Protein AF-A0A512P891-F1 (afdb_monomer_lite)

Foldseek 3Di:
DDDDDDDDPDDLVCLLVVLCVVLCVPLVVLLVLLVVLLVVLQLDPPDVVLFQQQPPQVKDKFKWFFADKDKDKDAWDCVCQDPVRDTDRIDIWIKTWIATCDDPRHGDIDIETDDPPDDCVNRDGGFMFMKIWGPDDPNRHIDIYGDTGDCCVVVVVVVVVVLVVQCVVVPPLSVLLVVLVVVLVVLCVRGQVSSLSSLHQLLSSLLSSLLVSLVRSQCSRPNDDSLSSLLSVLLSVLLVQLLVLLVVLCVVLVFFLQQDPVLVVQLVSSPPSSRVSSVSVLSSLLSVVLSVLSSVLSSVLLVQLLVVCVVPVPDALVRSLVVSVVVVVVVLVVVLVVLVVVLCVVCVVVVVVCVVVVDDPVVVCSGNVNSSSVSSSVSSSVSNNVSRSSSSSSSSVSSNSNSSPPVVVVVVVVVVVVVVVVDDDDDDDDDDDDPQAAEEEADDPLLQLQLLLVLLCVVSVFEEEELVVQQDPVCVVCVVVVHDDDPVRCLVSLLSVLQVQLPRRNGYYYYDHCQDPVSVVSNCVSPVNYAYEYSDEDLVLSVVSQVPDPPDNDDSVRSVVSVVSHDDDDVSRVYHYDYSVDDSNVSSVSVNVSD

Sequence (595 aa):
MSETRPASRTRSDRGPVRAWTLLLAVVVPTAVAAVVGMLLTWPGEATGADRPQLVDVAVELDSARVTATQLQRCDGTVEDVQADGTVPDQVDCLQVTARVTSGPRAGTTVEVFATAGLGVDDVPVGTAVVVEYYPEADGSPAVWAWHGFSRSLPLGAFALAFALVTVLVAGARGLRALIGLVLAFGVLALYVLPGLVAGENAVVLALCGSAVIVLVVLYLTHGVSLRTTTALVGTLVGLLMVAALGALGAHVARLDPVTTEDAYRLSQLLGSDGPQILRGVFLCGVVLAGLGVLNDVTITQASAVWELRAADPSAGWRRLFTQGMSIGRDHIASTVYTIAFAYAGASLPVLLLLEVYGQPLGQTLTSGPFAEEIVRTLAGSMGLVLAIPLTTVVAALVAVTASGEQARVDADTERVHAHTHAAGIGARAVPRPGAAPRVVVMGVSGCGKSTVGALLAERLGVPFLDADDLHPRSNVDKMAAGVPLTDEDRLPWLRLVGEALAEAPAGAVVACSALRRGYRDVLREAAPEVRFVHLAGTREQLAARLTSRVDHFMPAALLDSQLATLEPLTPDEDPVLLDIALAPAELAEQAARAL

pLDDT: mean 84.97, std 15.92, range [29.39, 98.25]

InterPro domains:
  IPR006001 Carbohydrate kinase, thermoresistant glucokinase [TIGR01313] (439-591)
  IPR006001 Carbohydrate kinase, thermoresistant glucokinase [cd02021] (439-577)
  IPR012507 YibE/F-like [PF07907] (159-399)
  IPR012507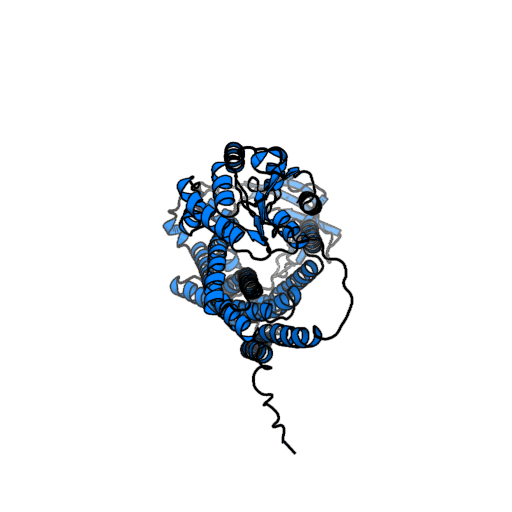 YibE/F-like [PTHR41771] (23-400)
  IPR027417 P-loop containing nucleoside triphosphate hydrolase [G3DSA:3.40.50.300] (429-595)
  IPR027417 P-loop containing nucleoside triphosphate hydrolase [SSF52540] (437-591)
  IPR031322 Shikimate kinase/gluconokinase [PF01202] (446-551)

Radius of gyration: 33.45 Å; chains: 1; bounding box: 69×68×102 Å

Structure (mmCIF, N/CA/C/O backbone):
data_AF-A0A512P891-F1
#
_entry.id   AF-A0A512P891-F1
#
loop_
_atom_site.group_PDB
_atom_site.id
_atom_site.type_symbol
_atom_site.label_atom_id
_atom_site.label_alt_id
_atom_site.label_comp_id
_atom_site.label_asym_id
_atom_site.label_entity_id
_atom_site.label_seq_id
_atom_site.pdbx_PDB_ins_code
_atom_site.Cartn_x
_atom_site.Cartn_y
_atom_site.Cartn_z
_atom_site.occupancy
_atom_site.B_iso_or_equiv
_atom_site.auth_seq_id
_atom_site.auth_comp_id
_atom_site.auth_asym_id
_atom_site.auth_atom_id
_atom_site.pdbx_PDB_model_num
ATOM 1 N N . MET A 1 1 ? 33.392 -31.134 -57.360 1.00 40.44 1 MET A N 1
ATOM 2 C CA . MET A 1 1 ? 33.526 -31.491 -55.933 1.00 40.44 1 MET A CA 1
ATOM 3 C C . MET A 1 1 ? 34.160 -30.312 -55.216 1.00 40.44 1 MET A C 1
ATOM 5 O O . MET A 1 1 ? 35.348 -30.084 -55.377 1.00 40.44 1 MET A O 1
ATOM 9 N N . SER A 1 2 ? 33.354 -29.513 -54.523 1.00 34.75 2 SER A N 1
ATOM 10 C CA . SER A 1 2 ? 33.809 -28.454 -53.620 1.00 34.75 2 SER A CA 1
ATOM 11 C C . SER A 1 2 ? 32.960 -28.607 -52.363 1.00 34.75 2 SER A C 1
ATOM 13 O O . SER A 1 2 ? 31.740 -28.476 -52.420 1.00 34.75 2 SER A O 1
ATOM 15 N N . GLU A 1 3 ? 33.597 -29.059 -51.286 1.00 36.66 3 GLU A N 1
ATOM 16 C CA . GLU A 1 3 ? 32.969 -29.354 -50.001 1.00 36.66 3 GLU A CA 1
ATOM 17 C C . GLU A 1 3 ? 32.518 -28.063 -49.312 1.00 36.66 3 GLU A C 1
ATOM 19 O O . GLU A 1 3 ? 33.326 -27.226 -48.909 1.00 36.66 3 GLU A O 1
ATOM 24 N N . THR A 1 4 ? 31.211 -27.922 -49.115 1.00 37.72 4 THR A N 1
ATOM 25 C CA . THR A 1 4 ? 30.632 -26.967 -48.170 1.00 37.72 4 THR A CA 1
ATOM 26 C C . THR A 1 4 ? 30.847 -27.475 -46.744 1.00 37.72 4 THR A C 1
ATOM 28 O O . THR A 1 4 ? 30.186 -28.419 -46.309 1.00 37.72 4 THR A O 1
ATOM 31 N N . ARG A 1 5 ? 31.753 -26.840 -45.991 1.00 35.50 5 ARG A N 1
ATOM 32 C CA . ARG A 1 5 ? 31.812 -26.977 -44.525 1.00 35.50 5 ARG A CA 1
ATOM 33 C C . ARG A 1 5 ? 30.536 -26.386 -43.903 1.00 35.50 5 ARG A C 1
ATOM 35 O O . ARG A 1 5 ? 30.204 -25.245 -44.227 1.00 35.50 5 ARG A O 1
ATOM 42 N N . PRO A 1 6 ? 29.847 -27.080 -42.980 1.00 38.12 6 PRO A N 1
ATOM 43 C CA . PRO A 1 6 ? 28.716 -26.496 -42.272 1.00 38.12 6 PRO A CA 1
ATOM 44 C C . PRO A 1 6 ? 29.219 -25.476 -41.242 1.00 38.12 6 PRO A C 1
ATOM 46 O O . PRO A 1 6 ? 30.045 -25.788 -40.382 1.00 38.12 6 PRO A O 1
ATOM 49 N N . ALA A 1 7 ? 28.721 -24.242 -41.336 1.00 39.69 7 ALA A N 1
ATOM 50 C CA . ALA A 1 7 ? 28.955 -23.199 -40.348 1.00 39.69 7 ALA A CA 1
ATOM 51 C C . ALA A 1 7 ? 28.319 -23.578 -38.997 1.00 39.69 7 ALA A C 1
ATOM 53 O O . ALA A 1 7 ? 27.184 -24.047 -38.910 1.00 39.69 7 ALA A O 1
ATOM 54 N N . SER A 1 8 ? 29.085 -23.364 -37.934 1.00 39.56 8 SER A N 1
ATOM 55 C CA . SER A 1 8 ? 28.782 -23.666 -36.537 1.00 39.56 8 SER A CA 1
ATOM 56 C C . SER A 1 8 ? 27.501 -22.988 -36.021 1.00 39.56 8 SER A C 1
ATOM 58 O O . SER A 1 8 ? 27.494 -21.789 -35.731 1.00 39.56 8 SER A O 1
ATOM 60 N N . ARG A 1 9 ? 26.441 -23.771 -35.798 1.00 46.91 9 ARG A N 1
ATOM 61 C CA . ARG A 1 9 ? 25.279 -23.401 -34.969 1.00 46.91 9 ARG A CA 1
ATOM 62 C C . ARG A 1 9 ? 25.618 -23.478 -33.474 1.00 46.91 9 ARG A C 1
ATOM 64 O O . ARG A 1 9 ? 25.152 -24.386 -32.806 1.00 46.91 9 ARG A O 1
ATOM 71 N N . THR A 1 10 ? 26.414 -22.571 -32.906 1.00 45.56 10 THR A N 1
ATOM 72 C CA . THR A 1 10 ? 26.617 -22.562 -31.436 1.00 45.56 10 THR A CA 1
ATOM 73 C C . THR A 1 10 ? 27.109 -21.209 -30.898 1.00 45.56 10 THR A C 1
ATOM 75 O O . THR A 1 10 ? 28.297 -21.071 -30.616 1.00 45.56 10 THR A O 1
ATOM 78 N N . ARG A 1 11 ? 26.223 -20.213 -30.693 1.00 43.62 11 ARG A N 1
ATOM 79 C CA . ARG A 1 11 ? 26.353 -19.258 -29.555 1.00 43.62 11 ARG A CA 1
ATOM 80 C C . ARG A 1 11 ? 25.198 -18.266 -29.343 1.00 43.62 11 ARG A C 1
ATOM 82 O O . ARG A 1 11 ? 25.049 -17.848 -28.199 1.00 43.62 11 ARG A O 1
ATOM 89 N N . SER A 1 12 ? 24.423 -17.876 -30.363 1.00 47.78 12 SER A N 1
ATOM 90 C CA . SER A 1 12 ? 23.466 -16.751 -30.231 1.00 47.78 12 SER A CA 1
ATOM 91 C C . SER A 1 12 ? 22.064 -17.122 -29.739 1.00 47.78 12 SER A C 1
ATOM 93 O O . SER A 1 12 ? 21.425 -16.277 -29.133 1.00 47.78 12 SER A O 1
ATOM 95 N N . ASP A 1 13 ? 21.644 -18.382 -29.858 1.00 46.72 13 ASP A N 1
ATOM 96 C CA . ASP A 1 13 ? 20.316 -18.894 -29.440 1.00 46.72 13 ASP A CA 1
ATOM 97 C C . ASP A 1 13 ? 20.117 -18.998 -27.909 1.00 46.72 13 ASP A C 1
ATOM 99 O O . ASP A 1 13 ? 19.226 -19.673 -27.402 1.00 46.72 13 ASP A O 1
ATOM 103 N N . ARG A 1 14 ? 21.034 -18.416 -27.124 1.00 59.56 14 ARG A N 1
ATOM 104 C CA . ARG A 1 14 ? 21.099 -18.586 -25.663 1.00 59.56 14 ARG A CA 1
ATOM 105 C C . ARG A 1 14 ? 20.823 -17.304 -24.883 1.00 59.56 14 ARG A C 1
ATOM 107 O O . ARG A 1 14 ? 20.875 -17.365 -23.663 1.00 59.56 14 ARG A O 1
ATOM 114 N N . GLY A 1 15 ? 20.583 -16.161 -25.526 1.00 68.00 15 GLY A N 1
ATOM 115 C CA . GLY A 1 15 ? 20.372 -14.870 -24.846 1.00 68.00 15 GLY A CA 1
ATOM 116 C C . GLY A 1 15 ? 19.192 -14.885 -23.862 1.00 68.00 15 GLY A C 1
ATOM 117 O O . GLY A 1 15 ? 19.418 -14.846 -22.648 1.00 68.00 15 GLY A O 1
ATOM 118 N N . PRO A 1 16 ? 17.947 -15.043 -24.347 1.00 72.50 16 PRO A N 1
ATOM 119 C CA . PRO A 1 16 ? 16.761 -15.118 -23.492 1.00 72.50 16 PRO A CA 1
ATOM 120 C C . PRO A 1 16 ? 16.793 -16.320 -22.538 1.00 72.50 16 PRO A C 1
ATOM 122 O O . PRO A 1 16 ? 16.418 -16.193 -21.375 1.00 72.50 16 PRO A O 1
ATOM 125 N N . VAL A 1 17 ? 17.331 -17.464 -22.976 1.00 79.88 17 VAL A N 1
ATOM 126 C CA . VAL A 1 17 ? 17.508 -18.647 -22.114 1.00 79.88 17 VAL A CA 1
ATOM 127 C C . VAL A 1 17 ? 18.456 -18.347 -20.948 1.00 79.88 17 VAL A C 1
ATOM 129 O O . VAL A 1 17 ? 18.167 -18.717 -19.813 1.00 79.88 17 VAL A O 1
ATOM 132 N N . ARG A 1 18 ? 19.565 -17.633 -21.179 1.00 83.88 18 ARG A N 1
ATOM 133 C CA . ARG A 1 18 ? 20.501 -17.213 -20.122 1.00 83.88 18 ARG A CA 1
ATOM 134 C C . ARG A 1 18 ? 19.876 -16.200 -19.174 1.00 83.88 18 ARG A C 1
ATOM 136 O O . ARG A 1 18 ? 20.068 -16.341 -17.973 1.00 83.88 18 ARG A O 1
ATOM 143 N N . ALA A 1 19 ? 19.128 -15.225 -19.689 1.00 86.00 19 ALA A N 1
ATOM 144 C CA . ALA A 1 19 ? 18.422 -14.243 -18.866 1.00 86.00 19 ALA A CA 1
ATOM 145 C C . ALA A 1 19 ? 17.434 -14.928 -17.904 1.00 86.00 19 ALA A C 1
ATOM 147 O O . ALA A 1 19 ? 17.480 -14.699 -16.696 1.00 86.00 19 ALA A O 1
ATOM 148 N N . TRP A 1 20 ? 16.620 -15.855 -18.420 1.00 88.88 20 TRP A N 1
ATOM 149 C CA . TRP A 1 20 ? 15.740 -16.690 -17.600 1.00 88.88 20 TRP A CA 1
ATOM 150 C C . TRP A 1 20 ? 16.511 -17.563 -16.613 1.00 88.88 20 TRP A C 1
ATOM 152 O O . TRP A 1 20 ? 16.131 -17.633 -15.451 1.00 88.88 20 TRP A O 1
ATOM 162 N N . THR A 1 21 ? 17.609 -18.191 -17.039 1.00 87.94 21 THR A N 1
ATOM 163 C CA . THR A 1 21 ? 18.418 -19.050 -16.159 1.00 87.94 21 THR A CA 1
ATOM 164 C C . THR A 1 21 ? 18.967 -18.262 -14.967 1.00 87.94 21 THR A C 1
ATOM 166 O O . THR A 1 21 ? 18.901 -18.743 -13.842 1.00 87.94 21 THR A O 1
ATOM 169 N N . LEU A 1 22 ? 19.468 -17.043 -15.193 1.00 89.25 22 LEU A N 1
ATOM 170 C CA . LEU A 1 22 ? 19.990 -16.176 -14.132 1.00 89.25 22 LEU A CA 1
ATOM 171 C C . LEU A 1 22 ? 18.895 -15.742 -13.154 1.00 89.25 22 LEU A C 1
ATOM 173 O O . LEU A 1 22 ? 19.097 -15.802 -11.945 1.00 89.25 22 LEU A O 1
ATOM 177 N N . LEU A 1 23 ? 17.732 -15.337 -13.665 1.00 91.75 23 LEU A N 1
ATOM 178 C CA . LEU A 1 23 ? 16.613 -14.922 -12.822 1.00 91.75 23 LEU A CA 1
ATOM 179 C C . LEU A 1 23 ? 16.029 -16.092 -12.025 1.00 91.75 23 LEU A C 1
ATOM 181 O O . LEU A 1 23 ? 15.814 -15.972 -10.821 1.00 91.75 23 LEU A O 1
ATOM 185 N N . LEU A 1 24 ? 15.814 -17.243 -12.665 1.00 92.44 24 LEU A N 1
ATOM 186 C CA . LEU A 1 24 ? 15.283 -18.435 -12.003 1.00 92.44 24 LEU A CA 1
ATOM 187 C C . LEU A 1 24 ? 16.268 -19.017 -10.985 1.00 92.44 24 LEU A C 1
ATOM 189 O O . LEU A 1 24 ? 15.823 -19.536 -9.966 1.00 92.44 24 LEU A O 1
ATOM 193 N N . ALA A 1 25 ? 17.580 -18.868 -11.200 1.00 92.44 25 ALA A N 1
ATOM 194 C CA . ALA A 1 25 ? 18.597 -19.249 -10.220 1.00 92.44 25 ALA A CA 1
ATOM 195 C C . ALA A 1 25 ? 18.503 -18.455 -8.905 1.00 92.44 25 ALA A C 1
ATOM 197 O O . ALA A 1 25 ? 19.014 -18.920 -7.892 1.00 92.44 25 ALA A O 1
ATOM 198 N N . VAL A 1 26 ? 17.844 -17.292 -8.903 1.00 92.44 26 VAL A N 1
ATOM 199 C CA . VAL A 1 26 ? 17.564 -16.513 -7.687 1.00 92.44 26 VAL A CA 1
ATOM 200 C C . VAL A 1 26 ? 16.133 -16.748 -7.210 1.00 92.44 26 VAL A C 1
ATOM 202 O O . VAL A 1 26 ? 15.909 -17.051 -6.042 1.00 92.44 26 VAL A O 1
ATOM 205 N N . VAL A 1 27 ? 15.151 -16.646 -8.107 1.00 94.56 27 VAL A N 1
ATOM 206 C CA . VAL A 1 27 ? 13.729 -16.692 -7.737 1.00 94.56 27 VAL A CA 1
ATOM 207 C C . VAL A 1 27 ? 13.302 -18.070 -7.245 1.00 94.56 27 VAL A C 1
ATOM 209 O O . VAL A 1 27 ? 12.579 -18.143 -6.257 1.00 94.56 27 VAL A O 1
ATOM 212 N N . VAL A 1 28 ? 13.739 -19.161 -7.887 1.00 95.50 28 VAL A N 1
ATOM 213 C CA . VAL A 1 28 ? 13.308 -20.512 -7.493 1.00 95.50 28 VAL A CA 1
ATOM 214 C C . VAL A 1 28 ? 13.842 -20.884 -6.106 1.00 95.50 28 VAL A C 1
ATOM 216 O O . VAL A 1 28 ? 13.022 -21.267 -5.273 1.00 95.50 28 VAL A O 1
ATOM 219 N N . PRO A 1 29 ? 15.144 -20.729 -5.786 1.00 96.31 29 PRO A N 1
ATOM 220 C CA . PRO A 1 29 ? 15.628 -21.004 -4.435 1.00 96.31 29 PRO A CA 1
ATOM 221 C C . PRO A 1 29 ? 14.959 -20.139 -3.371 1.00 96.31 29 PRO A C 1
ATOM 223 O O . PRO A 1 29 ? 14.595 -20.665 -2.326 1.00 96.31 29 PRO A O 1
ATOM 226 N N . THR A 1 30 ? 14.735 -18.847 -3.638 1.00 94.19 30 THR A N 1
ATOM 227 C CA . THR A 1 30 ? 14.056 -17.962 -2.679 1.00 94.19 30 THR A CA 1
ATOM 228 C C . THR A 1 30 ? 12.592 -18.347 -2.485 1.00 94.19 30 THR A C 1
ATOM 230 O O . THR A 1 30 ? 12.123 -18.372 -1.353 1.00 94.19 30 THR A O 1
ATOM 233 N N . ALA A 1 31 ? 11.872 -18.704 -3.552 1.00 95.12 31 ALA A N 1
ATOM 234 C CA . ALA A 1 31 ? 10.496 -19.185 -3.455 1.00 95.12 31 ALA A CA 1
ATOM 235 C C . ALA A 1 31 ? 10.415 -20.505 -2.674 1.00 95.12 31 ALA A C 1
ATOM 237 O O . ALA A 1 31 ? 9.564 -20.649 -1.802 1.00 95.12 31 ALA A O 1
ATOM 238 N N . VAL A 1 32 ? 11.331 -21.444 -2.935 1.00 97.06 32 VAL A N 1
ATOM 239 C CA . VAL A 1 32 ? 11.421 -22.701 -2.180 1.00 97.06 32 VAL A CA 1
ATOM 240 C C . VAL A 1 32 ? 11.747 -22.425 -0.716 1.00 97.06 32 VAL A C 1
ATOM 242 O O . VAL A 1 32 ? 11.077 -22.968 0.151 1.00 97.06 32 VAL A O 1
ATOM 245 N N . ALA A 1 33 ? 12.715 -21.555 -0.423 1.00 96.44 33 ALA A N 1
ATOM 246 C CA . ALA A 1 33 ? 13.066 -21.184 0.944 1.00 96.44 33 ALA A CA 1
ATOM 247 C C . ALA A 1 33 ? 11.896 -20.513 1.677 1.00 96.44 33 ALA A C 1
ATOM 249 O O . ALA A 1 33 ? 11.655 -20.837 2.834 1.00 96.44 33 ALA A O 1
ATOM 250 N N . ALA A 1 34 ? 11.141 -19.639 1.006 1.00 96.31 34 ALA A N 1
ATOM 251 C CA . ALA A 1 34 ? 9.960 -18.998 1.575 1.00 96.31 34 ALA A CA 1
ATOM 252 C C . ALA A 1 34 ? 8.844 -20.012 1.861 1.00 96.31 34 ALA A C 1
ATOM 254 O O . ALA A 1 34 ? 8.286 -20.003 2.951 1.00 96.31 34 ALA A O 1
ATOM 255 N N . VAL A 1 35 ? 8.555 -20.928 0.930 1.00 96.62 35 VAL A N 1
ATOM 256 C CA . VAL A 1 35 ? 7.542 -21.978 1.134 1.00 96.62 35 VAL A CA 1
ATOM 257 C C . VAL A 1 35 ? 7.972 -22.959 2.223 1.00 96.62 35 VAL A C 1
ATOM 259 O O . VAL A 1 35 ? 7.174 -23.289 3.090 1.00 96.62 35 VAL A O 1
ATOM 262 N N . VAL A 1 36 ? 9.230 -23.404 2.225 1.00 96.75 36 VAL A N 1
ATOM 263 C CA . VAL A 1 36 ? 9.771 -24.267 3.286 1.00 96.75 36 VAL A CA 1
ATOM 264 C C . VAL A 1 36 ? 9.730 -23.542 4.628 1.00 96.75 36 VAL A C 1
ATOM 266 O O . VAL A 1 36 ? 9.285 -24.125 5.606 1.00 96.75 36 VAL A O 1
ATOM 269 N N . GLY A 1 37 ? 10.115 -22.266 4.675 1.00 95.31 37 GLY A N 1
ATOM 270 C CA . GLY A 1 37 ? 9.994 -21.430 5.866 1.00 95.31 37 GLY A CA 1
ATOM 271 C C . GLY A 1 37 ? 8.552 -21.342 6.359 1.00 95.31 37 GLY A C 1
ATOM 272 O O . GLY A 1 37 ? 8.314 -21.582 7.539 1.00 95.31 37 GLY A O 1
ATOM 273 N N . MET A 1 38 ? 7.585 -21.112 5.461 1.00 95.31 38 MET A N 1
ATOM 274 C CA . MET A 1 38 ? 6.157 -21.132 5.795 1.00 95.31 38 MET A CA 1
ATOM 275 C C . MET A 1 38 ? 5.696 -22.480 6.335 1.00 95.31 38 MET A C 1
ATOM 277 O O . MET A 1 38 ? 4.918 -22.492 7.272 1.00 95.31 38 MET A O 1
ATOM 281 N N . LEU A 1 39 ? 6.160 -23.598 5.775 1.00 94.12 39 LEU A N 1
ATOM 282 C CA . LEU A 1 39 ? 5.802 -24.936 6.253 1.00 94.12 39 LEU A CA 1
ATOM 283 C C . LEU A 1 39 ? 6.423 -25.247 7.621 1.00 94.12 39 LEU A C 1
ATOM 285 O O . LEU A 1 39 ? 5.777 -25.879 8.449 1.00 94.12 39 LEU A O 1
ATOM 289 N N . LEU A 1 40 ? 7.663 -24.810 7.856 1.00 93.44 40 LEU A N 1
ATOM 290 C CA . LEU A 1 40 ? 8.384 -25.027 9.114 1.00 93.44 40 LEU A CA 1
ATOM 291 C C . LEU A 1 40 ? 7.873 -24.146 10.256 1.00 93.44 40 LEU A C 1
ATOM 293 O O . LEU A 1 40 ? 7.950 -24.556 11.404 1.00 93.44 40 LEU A O 1
ATOM 297 N N . THR A 1 41 ? 7.376 -22.955 9.931 1.00 93.00 41 THR A N 1
ATOM 298 C CA . THR A 1 41 ? 6.790 -21.995 10.885 1.00 93.00 41 THR A CA 1
ATOM 299 C C . THR A 1 41 ? 5.271 -21.939 10.761 1.00 93.00 41 THR A C 1
ATOM 301 O O . THR A 1 41 ? 4.644 -20.967 11.183 1.00 93.00 41 THR A O 1
ATOM 304 N N . TRP A 1 42 ? 4.663 -22.939 10.109 1.00 92.19 42 TRP A N 1
ATOM 305 C CA . TRP A 1 42 ? 3.219 -22.967 9.954 1.00 92.19 42 TRP A CA 1
ATOM 306 C C . TRP A 1 42 ? 2.615 -23.105 11.347 1.00 92.19 42 TRP A C 1
ATOM 308 O O . TRP A 1 42 ? 2.989 -24.040 12.060 1.00 92.19 42 TRP A O 1
ATOM 318 N N . PRO A 1 43 ? 1.682 -22.226 11.738 1.00 82.75 43 PRO A N 1
ATOM 319 C CA . PRO A 1 43 ? 1.021 -22.344 13.023 1.00 82.75 43 PRO A CA 1
ATOM 320 C C . PRO A 1 43 ? 0.229 -23.656 13.016 1.00 82.75 43 PRO A C 1
ATOM 322 O O . PRO A 1 43 ? -0.814 -23.770 12.368 1.00 82.75 43 PRO A O 1
ATOM 325 N N . GLY A 1 44 ? 0.772 -24.688 13.664 1.00 70.31 44 GLY A N 1
ATOM 326 C CA . GLY A 1 44 ? 0.075 -25.954 13.850 1.00 70.31 44 GLY A CA 1
ATOM 327 C C . GLY A 1 44 ? -1.198 -25.751 14.673 1.00 70.31 44 GLY A C 1
ATOM 328 O O . GLY A 1 44 ? -1.416 -24.689 15.263 1.00 70.31 44 GLY A O 1
ATOM 329 N N . GLU A 1 45 ? -2.036 -26.784 14.765 1.00 57.03 45 GLU A N 1
ATOM 330 C CA . GLU A 1 45 ? -3.008 -26.858 15.856 1.00 57.03 45 GLU A CA 1
ATOM 331 C C . GLU A 1 45 ? -2.213 -26.933 17.162 1.00 57.03 45 GLU A C 1
ATOM 333 O O . GLU A 1 45 ? -1.833 -28.011 17.612 1.00 57.03 45 GLU A O 1
ATOM 338 N N . ALA A 1 46 ? -1.876 -25.777 17.731 1.00 50.56 46 ALA A N 1
ATOM 339 C CA . ALA A 1 46 ? -1.242 -25.694 19.030 1.00 50.56 46 ALA A CA 1
ATOM 340 C C . ALA A 1 46 ? -2.204 -26.331 20.039 1.00 50.56 46 ALA A C 1
ATOM 342 O O . ALA A 1 46 ? -3.201 -25.729 20.446 1.00 50.56 46 ALA A O 1
ATOM 343 N N . THR A 1 47 ? -1.945 -27.590 20.390 1.00 43.06 47 THR A N 1
ATOM 344 C CA . THR A 1 47 ? -2.599 -28.269 21.504 1.00 43.06 47 THR A CA 1
ATOM 345 C C . THR A 1 47 ? -2.350 -27.431 22.752 1.00 43.06 47 THR A C 1
ATOM 347 O O . THR A 1 47 ? -1.221 -26.992 22.961 1.00 43.06 47 THR A O 1
ATOM 350 N N . GLY A 1 48 ? -3.391 -27.181 23.553 1.00 46.41 48 GLY A N 1
ATOM 351 C CA . GLY A 1 48 ? -3.467 -26.119 24.573 1.00 46.41 48 GLY A CA 1
ATOM 352 C C . GLY A 1 48 ? -2.412 -26.073 25.693 1.00 46.41 48 GLY A C 1
ATOM 353 O O . GLY A 1 48 ? -2.594 -25.307 26.627 1.00 46.41 48 GLY A O 1
ATOM 354 N N . ALA A 1 49 ? -1.334 -26.857 25.623 1.00 46.31 49 ALA A N 1
ATOM 355 C CA . ALA A 1 49 ? -0.166 -26.763 26.497 1.00 46.31 49 ALA A CA 1
ATOM 356 C C . ALA A 1 49 ? 0.923 -25.789 25.987 1.00 46.31 49 ALA A C 1
ATOM 358 O O . ALA A 1 49 ? 1.668 -25.279 26.815 1.00 46.31 49 ALA A O 1
ATOM 359 N N . ASP A 1 50 ? 0.993 -25.515 24.673 1.00 47.75 50 ASP A N 1
ATOM 360 C CA . ASP A 1 50 ? 2.022 -24.648 24.046 1.00 47.75 50 ASP A CA 1
ATOM 361 C C . ASP A 1 50 ? 1.487 -23.284 23.575 1.00 47.75 50 ASP A C 1
ATOM 363 O O . ASP A 1 50 ? 2.239 -22.453 23.068 1.00 47.75 50 ASP A O 1
ATOM 367 N N . ARG A 1 51 ? 0.182 -23.019 23.723 1.00 52.28 51 ARG A N 1
ATOM 368 C CA . ARG A 1 51 ? -0.309 -21.649 23.548 1.00 52.28 51 ARG A CA 1
ATOM 369 C C . ARG A 1 51 ? 0.163 -20.825 24.747 1.00 52.28 51 ARG A C 1
ATOM 371 O O . ARG A 1 51 ? 0.013 -21.314 25.872 1.00 52.28 51 ARG A O 1
ATOM 378 N N . PRO A 1 52 ? 0.639 -19.578 24.546 1.00 51.94 52 PRO A N 1
ATOM 379 C CA . PRO A 1 52 ? 0.669 -18.618 25.642 1.00 51.94 52 PRO A CA 1
ATOM 380 C C . PRO A 1 52 ? -0.695 -18.690 26.321 1.00 51.94 52 PRO A C 1
ATOM 382 O O . PRO A 1 52 ? -1.694 -18.836 25.609 1.00 51.94 52 PRO A O 1
ATOM 385 N N . GLN A 1 53 ? -0.742 -18.691 27.656 1.00 51.72 53 GLN A N 1
ATOM 386 C CA . GLN A 1 53 ? -1.996 -18.737 28.409 1.00 51.72 53 GLN A CA 1
ATOM 387 C C . GLN A 1 53 ? -2.822 -17.490 28.070 1.00 51.72 53 GLN A C 1
ATOM 389 O O . GLN A 1 53 ? -2.835 -16.526 28.829 1.00 51.72 53 GLN A O 1
ATOM 394 N N . LEU A 1 54 ? -3.489 -17.496 26.913 1.00 54.62 54 LEU A N 1
ATOM 395 C CA . LEU A 1 54 ? -4.548 -16.567 26.605 1.00 54.62 54 LEU A CA 1
ATOM 396 C C . LEU A 1 54 ? -5.565 -16.810 27.700 1.00 54.62 54 LEU A C 1
ATOM 398 O O . LEU A 1 54 ? -6.120 -17.906 27.812 1.00 54.62 54 LEU A O 1
ATOM 402 N N . VAL A 1 55 ? -5.755 -15.798 28.537 1.00 55.66 55 VAL A N 1
ATOM 403 C CA . VAL A 1 55 ? -6.897 -15.755 29.433 1.00 55.66 55 VAL A CA 1
ATOM 404 C C . VAL A 1 55 ? -8.115 -15.917 28.530 1.00 55.66 55 VAL A C 1
ATOM 406 O O . VAL A 1 55 ? -8.345 -15.080 27.657 1.00 55.66 55 VAL A O 1
ATOM 409 N N . ASP A 1 56 ? -8.825 -17.036 28.674 1.00 53.34 56 ASP A N 1
ATOM 410 C CA . ASP A 1 56 ? -10.013 -17.354 27.885 1.00 53.34 56 ASP A CA 1
ATOM 411 C C . ASP A 1 56 ? -11.154 -16.456 28.369 1.00 53.34 56 ASP A C 1
ATOM 413 O O . ASP A 1 56 ? -12.040 -16.857 29.121 1.00 53.34 56 ASP A O 1
ATOM 417 N N . VAL A 1 57 ? -11.074 -15.171 28.024 1.00 58.34 57 VAL A N 1
ATOM 418 C CA . VAL A 1 57 ? -12.193 -14.256 28.183 1.00 58.34 57 VAL A CA 1
ATOM 419 C C . VAL A 1 57 ? -13.115 -14.582 27.020 1.00 58.34 57 VAL A C 1
ATOM 421 O O . VAL A 1 57 ? -12.948 -14.063 25.917 1.00 58.34 57 VAL A O 1
ATOM 424 N N . ALA A 1 58 ? -14.038 -15.516 27.247 1.00 65.81 58 ALA A N 1
ATOM 425 C CA . ALA A 1 58 ? -15.043 -15.930 26.278 1.00 65.81 58 ALA A CA 1
ATOM 426 C C . ALA A 1 58 ? -16.040 -14.784 26.028 1.00 65.81 58 ALA A C 1
ATOM 428 O O . ALA A 1 58 ? -17.189 -14.840 26.452 1.00 65.81 58 ALA A O 1
ATOM 429 N N . VAL A 1 59 ? -15.590 -13.706 25.386 1.00 82.69 59 VAL A N 1
ATOM 430 C CA . VAL A 1 59 ? -16.446 -12.591 24.984 1.00 82.69 59 VAL A CA 1
ATOM 431 C C . VAL A 1 59 ? -17.164 -12.989 23.705 1.00 82.69 59 VAL A C 1
ATOM 433 O O . VAL A 1 59 ? -16.544 -13.202 22.662 1.00 82.69 59 VAL A O 1
ATOM 436 N N . GLU A 1 60 ? -18.487 -13.080 23.773 1.00 88.69 60 GLU A N 1
ATOM 437 C CA . GLU A 1 60 ? -19.322 -13.330 22.603 1.00 88.69 60 GLU A CA 1
ATOM 438 C C . GLU A 1 60 ? -19.850 -11.997 22.054 1.00 88.69 60 GLU A C 1
ATOM 440 O O . GLU A 1 60 ? -20.404 -11.183 22.793 1.00 88.69 60 GLU A O 1
ATOM 445 N N . LEU A 1 61 ? -19.679 -11.759 20.750 1.00 92.25 61 LEU A N 1
ATOM 446 C CA . LEU A 1 61 ? -20.123 -10.532 20.080 1.00 92.25 61 LEU A CA 1
ATOM 447 C C . LEU A 1 61 ? -21.434 -10.772 19.332 1.00 92.25 61 LEU A C 1
ATOM 449 O O . LEU A 1 61 ? -21.480 -11.568 18.392 1.00 92.25 61 LEU A O 1
ATOM 453 N N . ASP A 1 62 ? -22.478 -10.024 19.689 1.00 94.00 62 ASP A N 1
ATOM 454 C CA . ASP A 1 62 ? -23.792 -10.123 19.055 1.00 94.00 62 ASP A CA 1
ATOM 455 C C . ASP A 1 62 ? -24.232 -8.798 18.423 1.00 94.00 62 ASP A C 1
ATOM 457 O O . ASP A 1 62 ? -24.060 -7.713 18.976 1.00 94.00 62 ASP A O 1
ATOM 461 N N . SER A 1 63 ? -24.862 -8.878 17.251 1.00 95.25 63 SER A N 1
ATOM 462 C CA . SER A 1 63 ? -25.517 -7.738 16.610 1.00 95.25 63 SER A CA 1
ATOM 463 C C . SER A 1 63 ? -26.863 -7.464 17.271 1.00 95.25 63 SER A C 1
ATOM 465 O O . SER A 1 63 ? -27.693 -8.367 17.406 1.00 95.25 63 SER A O 1
ATOM 467 N N . ALA A 1 64 ? -27.139 -6.207 17.594 1.00 96.75 64 ALA A N 1
ATOM 468 C CA . ALA A 1 64 ? -28.393 -5.755 18.177 1.00 96.75 64 ALA A CA 1
ATOM 469 C C . ALA A 1 64 ? -28.943 -4.520 17.449 1.00 96.75 64 ALA A C 1
ATOM 471 O O . ALA A 1 64 ? -28.246 -3.831 16.699 1.00 96.75 64 ALA A O 1
ATOM 472 N N . ARG A 1 65 ? -30.230 -4.241 17.653 1.00 97.25 65 ARG A N 1
ATOM 473 C CA . ARG A 1 65 ? -30.911 -3.063 17.115 1.00 97.25 65 ARG A CA 1
ATOM 474 C C . ARG A 1 65 ? -31.444 -2.207 18.250 1.00 97.25 65 ARG A C 1
ATOM 476 O O . ARG A 1 65 ? -32.191 -2.694 19.094 1.00 97.25 65 ARG A O 1
ATOM 483 N N . VAL A 1 66 ? -31.078 -0.933 18.238 1.00 97.50 66 VAL A N 1
ATOM 484 C CA . VAL A 1 66 ? -31.478 0.039 19.256 1.00 97.50 66 VAL A CA 1
ATOM 485 C C . VAL A 1 66 ? -32.993 0.220 19.245 1.00 97.50 66 VAL A C 1
ATOM 487 O O . VAL A 1 66 ? -33.599 0.422 18.191 1.00 97.50 66 VAL A O 1
ATOM 490 N N . THR A 1 67 ? -33.595 0.144 20.426 1.00 97.62 67 THR A N 1
ATOM 491 C CA . THR A 1 67 ? -35.038 0.309 20.660 1.00 97.62 67 THR A CA 1
ATOM 492 C C . THR A 1 67 ? -35.356 1.550 21.484 1.00 97.62 67 THR A C 1
ATOM 494 O O . THR A 1 67 ? -36.396 2.161 21.257 1.00 97.62 67 THR A O 1
ATOM 497 N N . ALA A 1 68 ? -34.453 1.952 22.379 1.00 97.00 68 ALA A N 1
ATOM 498 C CA . ALA A 1 68 ? -34.535 3.198 23.125 1.00 97.00 68 ALA A CA 1
ATOM 499 C C . ALA A 1 68 ? -33.128 3.678 23.495 1.00 97.00 68 ALA A C 1
ATOM 501 O O . ALA A 1 68 ? -32.204 2.871 23.625 1.00 97.00 68 ALA A O 1
ATOM 502 N N . THR A 1 69 ? -32.987 4.987 23.670 1.00 96.50 69 THR A N 1
ATOM 503 C CA . THR A 1 69 ? -31.782 5.630 24.192 1.00 96.50 69 THR A CA 1
ATOM 504 C C . THR A 1 69 ? -32.173 6.699 25.195 1.00 96.50 69 THR A C 1
ATOM 506 O O . THR A 1 69 ? -33.160 7.412 25.007 1.00 96.50 69 THR A O 1
ATOM 509 N N . GLN A 1 70 ? -31.420 6.784 26.286 1.00 95.38 70 GLN A N 1
ATOM 510 C CA . GLN A 1 70 ? -31.688 7.725 27.360 1.00 95.38 70 GLN A CA 1
ATOM 511 C C . GLN A 1 70 ? -30.377 8.222 27.956 1.00 95.38 70 GLN A C 1
ATOM 513 O O . GLN A 1 70 ? -29.519 7.431 28.339 1.00 95.38 70 GLN A O 1
ATOM 518 N N . LEU A 1 71 ? -30.239 9.544 28.053 1.00 94.06 71 LEU A N 1
ATOM 519 C CA . LEU A 1 71 ? -29.166 10.154 28.826 1.00 94.06 71 LEU A CA 1
ATOM 520 C C . LEU A 1 71 ? -29.532 10.097 30.314 1.00 94.06 71 LEU A C 1
ATOM 522 O O . LEU A 1 71 ? -30.639 10.489 30.698 1.00 94.06 71 LEU A O 1
ATOM 526 N N . GLN A 1 72 ? -28.614 9.616 31.142 1.00 92.94 72 GLN A N 1
ATOM 527 C CA . GLN A 1 72 ? -28.761 9.572 32.593 1.00 92.94 72 GLN A CA 1
ATOM 528 C C . GLN A 1 72 ? -27.453 9.933 33.292 1.00 92.94 72 GLN A C 1
ATOM 530 O O . GLN A 1 72 ? -26.418 10.044 32.645 1.00 92.94 72 GLN A O 1
ATOM 535 N N . ARG A 1 73 ? -27.502 10.117 34.614 1.00 93.00 73 ARG A N 1
ATOM 536 C CA . ARG A 1 73 ? -26.305 10.362 35.423 1.00 93.00 73 ARG A CA 1
ATOM 537 C C . ARG A 1 73 ? -25.767 9.051 35.981 1.00 93.00 73 ARG A C 1
ATOM 539 O O . ARG A 1 73 ? -26.537 8.308 36.589 1.00 93.00 73 ARG A O 1
ATOM 546 N N . CYS A 1 74 ? -24.482 8.793 35.773 1.00 90.75 74 CYS A N 1
ATOM 547 C CA . CYS A 1 74 ? -23.746 7.718 36.433 1.00 90.75 74 CYS A CA 1
ATOM 548 C C . CYS A 1 74 ? -22.705 8.285 37.385 1.00 90.75 74 CYS A C 1
ATOM 550 O O . CYS A 1 74 ? -22.333 9.452 37.279 1.00 90.75 74 CYS A O 1
ATOM 552 N N . ASP A 1 75 ? -22.175 7.420 38.243 1.00 92.19 75 ASP A N 1
ATOM 553 C CA . ASP A 1 75 ? -20.992 7.718 39.040 1.00 92.19 75 ASP A CA 1
ATOM 554 C C . ASP A 1 75 ? -19.778 7.934 38.129 1.00 92.19 75 ASP A C 1
ATOM 556 O O . ASP A 1 75 ? -19.542 7.152 37.205 1.00 92.19 75 ASP A O 1
ATOM 560 N N . GLY A 1 76 ? -19.019 8.999 38.383 1.00 87.12 76 GLY A N 1
ATOM 561 C CA . GLY A 1 76 ? -17.778 9.249 37.656 1.00 87.12 76 GLY A CA 1
ATOM 562 C C . GLY A 1 76 ? -16.661 8.301 38.085 1.00 87.12 76 GLY A C 1
ATOM 563 O O . GLY A 1 76 ? -16.585 7.845 39.230 1.00 87.12 76 GLY A O 1
ATOM 564 N N . THR A 1 77 ? -15.774 8.002 37.145 1.00 87.38 77 THR A N 1
ATOM 565 C CA . THR A 1 77 ? -14.649 7.084 37.319 1.00 87.38 77 THR A CA 1
ATOM 566 C C . THR A 1 77 ? -13.323 7.788 37.050 1.00 87.38 77 THR A C 1
ATOM 568 O O . THR A 1 77 ? -13.274 8.929 36.602 1.00 87.38 77 THR A O 1
ATOM 571 N N . VAL A 1 78 ? -12.206 7.098 37.285 1.00 85.25 78 VAL A N 1
ATOM 572 C CA . VAL A 1 78 ? -10.871 7.625 36.947 1.00 85.25 78 VAL A CA 1
ATOM 573 C C . VAL A 1 78 ? -10.694 7.931 35.453 1.00 85.25 78 VAL A C 1
ATOM 575 O O . VAL A 1 78 ? -9.783 8.676 35.101 1.00 85.25 78 VAL A O 1
ATOM 578 N N . GLU A 1 79 ? -11.553 7.386 34.586 1.00 82.50 79 GLU A N 1
ATOM 579 C CA . GLU A 1 79 ? -11.558 7.677 33.148 1.00 82.50 79 GLU A CA 1
ATOM 580 C C . GLU A 1 79 ? -12.198 9.039 32.824 1.00 82.50 79 GLU A C 1
ATOM 582 O O . GLU A 1 79 ? -11.934 9.601 31.764 1.00 82.50 79 GLU A O 1
ATOM 587 N N . ASP A 1 80 ? -12.959 9.620 33.759 1.00 86.12 80 ASP A N 1
ATOM 588 C CA . ASP A 1 80 ? -13.669 10.897 33.610 1.00 86.12 80 ASP A CA 1
ATOM 589 C C . ASP A 1 80 ? -12.874 12.098 34.152 1.00 86.12 80 ASP A C 1
ATOM 591 O O . ASP A 1 80 ? -13.435 13.153 34.471 1.00 86.12 80 ASP A O 1
ATOM 595 N N . VAL A 1 81 ? -11.555 11.941 34.302 1.00 86.38 81 VAL A N 1
ATOM 596 C CA . VAL A 1 81 ? -10.687 12.987 34.844 1.00 86.38 81 VAL A CA 1
ATOM 597 C C . VAL A 1 81 ? -10.728 14.241 33.967 1.00 86.38 81 VAL A C 1
ATOM 599 O O . VAL A 1 81 ? -10.494 14.211 32.757 1.00 86.38 81 VAL A O 1
ATOM 602 N N . GLN A 1 82 ? -11.026 15.376 34.589 1.00 86.06 82 GLN A N 1
ATOM 603 C CA . GLN A 1 82 ? -11.032 16.669 33.923 1.00 86.06 82 GLN A CA 1
ATOM 604 C C . GLN A 1 82 ? -9.605 17.208 33.760 1.00 86.06 82 GLN A C 1
ATOM 606 O O . GLN A 1 82 ? -8.652 16.744 34.386 1.00 86.06 82 GLN A O 1
ATOM 611 N N . ALA A 1 83 ? -9.442 18.233 32.920 1.00 82.19 83 ALA A N 1
ATOM 612 C CA . ALA A 1 83 ? -8.139 18.853 32.664 1.00 82.19 83 ALA A CA 1
ATOM 613 C C . ALA A 1 83 ? -7.476 19.451 33.924 1.00 82.19 83 ALA A C 1
ATOM 615 O O . ALA A 1 83 ? -6.266 19.670 33.938 1.00 82.19 83 ALA A O 1
ATOM 616 N N . ASP A 1 84 ? -8.253 19.713 34.976 1.00 87.00 84 ASP A N 1
ATOM 617 C CA . ASP A 1 84 ? -7.772 20.179 36.279 1.00 87.00 84 ASP A CA 1
ATOM 618 C C . ASP A 1 84 ? -7.373 19.037 37.238 1.00 87.00 84 ASP A C 1
ATOM 620 O O . ASP A 1 84 ? -6.937 19.295 38.360 1.00 87.00 84 ASP A O 1
ATOM 624 N N . GLY A 1 85 ? -7.486 17.780 36.794 1.00 86.25 85 GLY A N 1
ATOM 625 C CA . GLY A 1 85 ? -7.155 16.584 37.563 1.00 86.25 85 GLY A CA 1
ATOM 626 C C . GLY A 1 85 ? -8.260 16.109 38.508 1.00 86.25 85 GLY A C 1
ATOM 627 O O . GLY A 1 85 ? -8.033 15.161 39.261 1.00 86.25 85 GLY A O 1
ATOM 628 N N . THR A 1 86 ? -9.437 16.741 38.502 1.00 92.44 86 THR A N 1
ATOM 629 C CA . THR A 1 86 ? -10.578 16.303 39.314 1.00 92.44 86 THR A CA 1
ATOM 630 C C . THR A 1 86 ? -11.387 15.220 38.605 1.00 92.44 86 THR A C 1
ATOM 632 O O . THR A 1 86 ? -11.495 15.207 37.381 1.00 92.44 86 THR A O 1
ATOM 635 N N . VAL A 1 87 ? -11.958 14.295 39.379 1.00 91.38 87 VAL A N 1
ATOM 636 C CA . VAL A 1 87 ? -12.928 13.308 38.889 1.00 91.38 87 VAL A CA 1
ATOM 637 C C . VAL A 1 87 ? -14.307 13.741 39.391 1.00 91.38 87 VAL A C 1
ATOM 639 O O . VAL A 1 87 ? -14.486 13.828 40.608 1.00 91.38 87 VAL A O 1
ATOM 642 N N . PRO A 1 88 ? -15.263 14.064 38.505 1.00 91.69 88 PRO A N 1
ATOM 643 C CA . PRO A 1 88 ? -16.617 14.422 38.911 1.00 91.69 88 PRO A CA 1
ATOM 644 C C . PRO A 1 88 ? -17.313 13.268 39.635 1.00 91.69 88 PRO A C 1
ATOM 646 O O . PRO A 1 88 ? -17.199 12.122 39.216 1.00 91.69 88 PRO A O 1
ATOM 649 N N . ASP A 1 89 ? -18.112 13.567 40.662 1.00 91.62 89 ASP A N 1
ATOM 650 C CA . ASP A 1 89 ? -18.903 12.535 41.353 1.00 91.62 89 ASP A CA 1
ATOM 651 C C . ASP A 1 89 ? -19.984 11.923 40.447 1.00 91.62 89 ASP A C 1
ATOM 653 O O . ASP A 1 89 ? -20.398 10.783 40.648 1.00 91.62 89 ASP A O 1
ATOM 657 N N . GLN A 1 90 ? -20.479 12.692 39.471 1.00 92.56 90 GLN A N 1
ATOM 658 C CA . GLN A 1 90 ? -21.486 12.259 38.506 1.00 92.56 90 GLN A CA 1
ATOM 659 C C . GLN A 1 90 ? -21.135 12.738 37.100 1.00 92.56 90 GLN A C 1
ATOM 661 O O . GLN A 1 90 ? -20.745 13.895 36.918 1.00 92.56 90 GLN A O 1
ATOM 666 N N . VAL A 1 91 ? -21.367 11.877 36.115 1.00 90.88 91 VAL A N 1
ATOM 667 C CA . VAL A 1 91 ? -21.166 12.147 34.689 1.00 90.88 91 VAL A CA 1
ATOM 668 C C . VAL A 1 91 ? -22.401 11.759 33.883 1.00 90.88 91 VAL A C 1
ATOM 670 O O . VAL A 1 91 ? -23.195 10.918 34.306 1.00 90.88 91 VAL A O 1
ATOM 673 N N . ASP A 1 92 ? -22.590 12.395 32.728 1.00 90.75 92 ASP A N 1
ATOM 674 C CA . ASP A 1 92 ? -23.669 12.036 31.811 1.00 90.75 92 ASP A CA 1
ATOM 675 C C . ASP A 1 92 ? -23.277 10.779 31.017 1.00 90.75 92 ASP A C 1
ATOM 677 O O . ASP A 1 92 ? -22.262 10.761 30.322 1.00 90.75 92 ASP A O 1
ATOM 681 N N . CYS A 1 93 ? -24.110 9.741 31.078 1.00 91.81 93 CYS A N 1
ATOM 682 C CA . CYS A 1 93 ? -23.946 8.508 30.316 1.00 91.81 93 CYS A CA 1
ATOM 683 C C . CYS A 1 93 ? -25.161 8.231 29.446 1.00 91.81 93 CYS A C 1
ATOM 685 O O . CYS A 1 93 ? -26.310 8.423 29.855 1.00 91.81 93 CYS A O 1
ATOM 687 N N . LEU A 1 94 ? -24.912 7.660 28.273 1.00 95.19 94 LEU A N 1
ATOM 688 C CA . LEU A 1 94 ? -25.963 7.217 27.375 1.00 95.19 94 LEU A CA 1
ATOM 689 C C . LEU A 1 94 ? -26.299 5.743 27.626 1.00 95.19 94 LEU A C 1
ATOM 691 O O . LEU A 1 94 ? -25.542 4.850 27.248 1.00 95.19 94 LEU A O 1
ATOM 695 N N . GLN A 1 95 ? -27.461 5.484 28.221 1.00 96.12 95 GLN A N 1
ATOM 696 C CA . GLN A 1 95 ? -28.032 4.143 28.287 1.00 96.12 95 GLN A CA 1
ATOM 697 C C . GLN A 1 95 ? -28.713 3.809 26.962 1.00 96.12 95 GLN A C 1
ATOM 699 O O . GLN A 1 95 ? -29.535 4.571 26.447 1.00 96.12 95 GLN A O 1
ATOM 704 N N . VAL A 1 96 ? -28.389 2.642 26.422 1.00 97.12 96 VAL A N 1
ATOM 705 C CA . VAL A 1 96 ? -28.928 2.120 25.173 1.00 97.12 96 VAL A CA 1
ATOM 706 C C . VAL A 1 96 ? -29.659 0.818 25.459 1.00 97.12 96 VAL A C 1
ATOM 708 O O . VAL A 1 96 ? -29.057 -0.175 25.865 1.00 97.12 96 VAL A O 1
ATOM 711 N N . THR A 1 97 ? -30.961 0.805 25.187 1.00 97.75 97 THR A N 1
ATOM 712 C CA . THR A 1 97 ? -31.771 -0.413 25.198 1.00 97.75 97 THR A CA 1
ATOM 713 C C . THR A 1 97 ? -31.810 -0.975 23.786 1.00 97.75 97 THR A C 1
ATOM 715 O O . THR A 1 97 ? -32.379 -0.363 22.872 1.00 97.75 97 THR A O 1
ATOM 718 N N . ALA A 1 98 ? -31.233 -2.154 23.578 1.00 97.62 98 ALA A N 1
ATOM 719 C CA . ALA A 1 98 ? -31.143 -2.786 22.268 1.00 97.62 98 ALA A CA 1
ATOM 720 C C . ALA A 1 98 ? -31.726 -4.199 22.284 1.00 97.62 98 ALA A C 1
ATOM 722 O O . ALA A 1 98 ? -31.592 -4.943 23.250 1.00 97.62 98 ALA A O 1
ATOM 723 N N . ARG A 1 99 ? -32.369 -4.585 21.181 1.00 97.81 99 ARG A N 1
ATOM 724 C CA . ARG A 1 99 ? -32.836 -5.951 20.961 1.00 97.81 99 ARG A CA 1
ATOM 725 C C . ARG A 1 99 ? -31.800 -6.724 20.162 1.00 97.81 99 ARG A C 1
ATOM 727 O O . ARG A 1 99 ? -31.487 -6.333 19.039 1.00 97.81 99 ARG A O 1
ATOM 734 N N . VAL A 1 100 ? -31.297 -7.822 20.708 1.00 97.19 100 VAL A N 1
ATOM 735 C CA . VAL A 1 100 ? -30.321 -8.693 20.049 1.00 97.19 100 VAL A CA 1
ATOM 736 C C . VAL A 1 100 ? -30.960 -9.352 18.823 1.00 97.19 100 VAL A C 1
ATOM 738 O O . VAL A 1 100 ? -32.101 -9.815 18.864 1.00 97.19 100 VAL A O 1
ATOM 741 N N . THR A 1 101 ? -30.239 -9.362 17.706 1.00 95.94 101 THR A N 1
ATOM 742 C CA . THR A 1 101 ? -30.719 -9.801 16.381 1.00 95.94 101 THR A CA 1
ATOM 743 C C . THR A 1 101 ? -29.947 -10.982 15.799 1.00 95.94 101 THR A C 1
ATOM 745 O O . THR A 1 101 ? -30.454 -11.629 14.885 1.00 95.94 101 THR A O 1
ATOM 748 N N . SER A 1 102 ? -28.755 -11.284 16.317 1.00 94.19 102 SER A N 1
ATOM 749 C CA . SER A 1 102 ? -27.929 -12.421 15.898 1.00 94.19 102 SER A CA 1
ATOM 750 C C . SER A 1 102 ? -27.551 -13.309 17.084 1.00 94.19 102 SER A C 1
ATOM 752 O O . SER A 1 102 ? -27.777 -12.940 18.232 1.00 94.19 102 SER A O 1
ATOM 754 N N . GLY A 1 103 ? -26.952 -14.463 16.791 1.00 90.12 103 GLY A N 1
ATOM 755 C CA . GLY A 1 103 ? -26.385 -15.351 17.803 1.00 90.12 103 GLY A CA 1
ATOM 756 C C . GLY A 1 103 ? -27.417 -16.185 18.576 1.00 90.12 103 GLY A C 1
ATOM 757 O O . GLY A 1 103 ? -28.622 -16.107 18.313 1.00 90.12 103 GLY A O 1
ATOM 758 N N . PRO A 1 104 ? -26.957 -17.007 19.537 1.00 89.88 104 PRO A N 1
ATOM 759 C CA .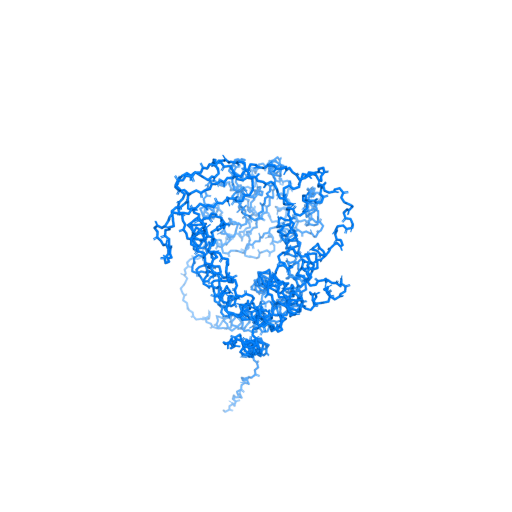 PRO A 1 104 ? -27.806 -17.916 20.317 1.00 89.88 104 PRO A CA 1
ATOM 760 C C . PRO A 1 104 ? -28.851 -17.188 21.171 1.00 89.88 104 PRO A C 1
ATOM 762 O O . PRO A 1 104 ? -29.857 -17.770 21.569 1.00 89.88 104 PRO A O 1
ATOM 765 N N . ARG A 1 105 ? -28.597 -15.908 21.458 1.00 93.62 105 ARG A N 1
ATOM 766 C CA . ARG A 1 105 ? -29.381 -15.045 22.344 1.00 93.62 105 ARG A CA 1
ATOM 767 C C . ARG A 1 105 ? -30.260 -14.059 21.556 1.00 93.62 105 ARG A C 1
ATOM 769 O O . ARG A 1 105 ? -30.767 -13.096 22.119 1.00 93.62 105 ARG A O 1
ATOM 776 N N . ALA A 1 106 ? -30.480 -14.299 20.260 1.00 94.50 106 ALA A N 1
ATOM 777 C CA . ALA A 1 106 ? -31.341 -13.463 19.429 1.00 94.50 106 ALA A CA 1
ATOM 778 C C . ALA A 1 106 ? -32.764 -13.335 20.005 1.00 94.50 106 ALA A C 1
ATOM 780 O O . ALA A 1 106 ? -33.400 -14.308 20.409 1.00 94.50 106 ALA A O 1
ATOM 781 N N . GLY A 1 107 ? -33.287 -12.110 19.998 1.00 94.31 107 GLY A N 1
ATOM 782 C CA . GLY A 1 107 ? -34.613 -11.771 20.499 1.00 94.31 107 GLY A CA 1
ATOM 783 C C . GLY A 1 107 ? -34.638 -11.221 21.924 1.00 94.31 107 GLY A C 1
ATOM 784 O O . GLY A 1 107 ? -35.664 -10.632 22.273 1.00 94.31 107 GLY A O 1
ATOM 785 N N . THR A 1 108 ? -33.552 -11.348 22.695 1.00 96.19 108 THR A N 1
ATOM 786 C CA . THR A 1 108 ? -33.415 -10.732 24.024 1.00 96.19 108 THR A CA 1
ATOM 787 C C . THR A 1 108 ? -33.282 -9.216 23.917 1.00 96.19 108 THR A C 1
ATOM 789 O O . THR A 1 108 ? -32.794 -8.685 22.917 1.00 96.19 108 THR A O 1
ATOM 792 N N . THR A 1 109 ? -33.736 -8.511 24.948 1.00 96.94 109 THR A N 1
ATOM 793 C CA . THR A 1 109 ? -33.505 -7.073 25.100 1.00 96.94 109 THR A CA 1
ATOM 794 C C . THR A 1 109 ? -32.457 -6.874 26.178 1.00 96.94 109 THR A C 1
ATOM 796 O O . THR A 1 109 ? -32.545 -7.489 27.239 1.00 96.94 109 THR A O 1
ATOM 799 N N . VAL A 1 110 ? -31.474 -6.034 25.885 1.00 96.19 110 VAL A N 1
ATOM 800 C CA . VAL A 1 110 ? -30.343 -5.736 26.758 1.00 96.19 110 VAL A CA 1
ATOM 801 C C . VAL A 1 110 ? -30.235 -4.235 26.951 1.00 96.19 110 VAL A C 1
ATOM 803 O O . VAL A 1 110 ? -30.609 -3.455 26.070 1.00 96.19 110 VAL A O 1
ATOM 806 N N . GLU A 1 111 ? -29.717 -3.843 28.103 1.00 96.00 111 GLU A N 1
ATOM 807 C CA . GLU A 1 111 ? -29.406 -2.459 28.430 1.00 96.00 111 GLU A CA 1
ATOM 808 C C . GLU A 1 111 ? -27.904 -2.356 28.640 1.00 96.00 111 GLU A C 1
ATOM 810 O O . GLU A 1 111 ? -27.330 -3.094 29.438 1.00 96.00 111 GLU A O 1
ATOM 815 N N . VAL A 1 112 ? -27.269 -1.473 27.878 1.00 95.69 112 VAL A N 1
ATOM 816 C CA . VAL A 1 112 ? -25.823 -1.246 27.913 1.00 95.69 112 VAL A CA 1
ATOM 817 C C . VAL A 1 112 ? -25.544 0.249 27.921 1.00 95.69 112 VAL A C 1
ATOM 819 O O . VAL A 1 112 ? -26.363 1.042 27.457 1.00 95.69 112 VAL A O 1
ATOM 822 N N . PHE A 1 113 ? -24.382 0.640 28.425 1.00 94.06 113 PHE A N 1
ATOM 823 C CA . PHE A 1 113 ? -23.930 2.028 28.397 1.00 94.06 113 PHE A CA 1
ATOM 824 C C . PHE A 1 113 ? -23.009 2.244 27.202 1.00 94.06 113 PHE A C 1
ATOM 826 O O . PHE A 1 113 ? -22.030 1.518 27.053 1.00 94.06 113 PHE A O 1
ATOM 833 N N . ALA A 1 114 ? -23.342 3.200 26.334 1.00 92.94 114 ALA A N 1
ATOM 834 C CA . ALA A 1 114 ? -22.519 3.522 25.173 1.00 92.94 114 ALA A CA 1
ATOM 835 C C . ALA A 1 114 ? -21.237 4.268 25.570 1.00 92.94 114 ALA A C 1
ATOM 837 O O . ALA A 1 114 ? -21.139 4.830 26.659 1.00 92.94 114 ALA A O 1
ATOM 838 N N . THR A 1 115 ? -20.261 4.285 24.659 1.00 87.31 115 THR A N 1
ATOM 839 C CA . THR A 1 115 ? -18.987 4.996 24.836 1.00 87.31 115 THR A CA 1
ATOM 840 C C . THR A 1 115 ? -19.202 6.462 25.223 1.00 87.31 115 THR A C 1
ATOM 842 O O . THR A 1 115 ? -20.076 7.134 24.667 1.00 87.31 115 THR A O 1
ATOM 845 N N . ALA A 1 116 ? -18.367 6.960 26.140 1.00 81.44 116 ALA A N 1
ATOM 846 C CA . ALA A 1 116 ? -18.374 8.352 26.572 1.00 81.44 116 ALA A CA 1
ATOM 847 C C . ALA A 1 116 ? -18.314 9.329 25.382 1.00 81.44 116 ALA A C 1
ATOM 849 O O . ALA A 1 116 ? -17.635 9.087 24.382 1.00 81.44 116 ALA A O 1
ATOM 850 N N . GLY A 1 117 ? -19.047 10.438 25.500 1.00 83.94 117 GLY A N 1
ATOM 851 C CA . GLY A 1 117 ? -19.151 11.470 24.466 1.00 83.94 117 GLY A CA 1
ATOM 852 C C . GLY A 1 117 ? -20.240 11.240 23.411 1.00 83.94 117 GLY A C 1
ATOM 853 O O . GLY A 1 117 ? -20.507 12.160 22.643 1.00 83.94 117 GLY A O 1
ATOM 854 N N . LEU A 1 118 ? -20.894 10.072 23.380 1.00 91.19 118 LEU A N 1
ATOM 855 C CA . LEU A 1 118 ? -22.068 9.845 22.530 1.00 91.19 118 LEU A CA 1
ATOM 856 C C . LEU A 1 118 ? -23.341 10.400 23.179 1.00 91.19 118 LEU A C 1
ATOM 858 O O . LEU A 1 118 ? -23.637 10.127 24.343 1.00 91.19 118 LEU A O 1
ATOM 862 N N . GLY A 1 119 ? -24.122 11.139 22.396 1.00 91.25 119 GLY A N 1
ATOM 863 C CA . GLY A 1 119 ? -25.439 11.638 22.762 1.00 91.25 119 GLY A CA 1
ATOM 864 C C . GLY A 1 119 ? -26.586 10.805 22.187 1.00 91.25 119 GLY A C 1
ATOM 865 O O . GLY A 1 119 ? -26.410 9.887 21.386 1.00 91.25 119 GLY A O 1
ATOM 866 N N . VAL A 1 120 ? -27.809 11.169 22.577 1.00 91.88 120 VAL A N 1
ATOM 867 C CA . VAL A 1 120 ? -29.050 10.536 22.090 1.00 91.88 120 VAL A CA 1
ATOM 868 C C . VAL A 1 120 ? -29.171 10.632 20.562 1.00 91.88 120 VAL A C 1
ATOM 870 O O . VAL A 1 120 ? -29.610 9.676 19.923 1.00 91.88 120 VAL A O 1
ATOM 873 N N . ASP A 1 121 ? -28.734 11.750 19.978 1.00 92.94 121 ASP A N 1
ATOM 874 C CA . ASP A 1 121 ? -28.793 11.994 18.531 1.00 92.94 121 ASP A CA 1
ATOM 875 C C . ASP A 1 121 ? -27.776 11.159 17.734 1.00 92.94 121 ASP A C 1
ATOM 877 O O . ASP A 1 121 ? -28.014 10.858 16.563 1.00 92.94 121 ASP A O 1
ATOM 881 N N . ASP A 1 122 ? -26.680 10.728 18.366 1.00 93.69 122 ASP A N 1
ATOM 882 C CA . ASP A 1 122 ? -25.663 9.877 17.733 1.00 93.69 122 ASP A CA 1
ATOM 883 C C . ASP A 1 122 ? -26.115 8.414 17.628 1.00 93.69 122 ASP A C 1
ATOM 885 O O . ASP A 1 122 ? -25.613 7.647 16.801 1.00 93.69 122 ASP A O 1
ATOM 889 N N . VAL A 1 123 ? -27.081 8.012 18.464 1.00 95.44 123 VAL A N 1
ATOM 890 C CA . VAL A 1 123 ? -27.597 6.640 18.542 1.00 95.44 123 VAL A CA 1
ATOM 891 C C . VAL A 1 123 ? -29.131 6.641 18.442 1.00 95.44 123 VAL A C 1
ATOM 893 O O . VAL A 1 123 ? -29.833 6.310 19.402 1.00 95.44 123 VAL A O 1
ATOM 896 N N . PRO A 1 124 ? -29.705 6.986 17.274 1.00 95.31 124 PRO A N 1
ATOM 897 C CA . PRO A 1 124 ? -31.151 7.004 17.106 1.00 95.31 124 PRO A CA 1
ATOM 898 C C . PRO A 1 124 ? -31.754 5.593 17.168 1.00 95.31 124 PRO A C 1
ATOM 900 O O . PRO A 1 124 ? -31.100 4.579 16.891 1.00 95.31 124 PRO A O 1
ATOM 903 N N . VAL A 1 125 ? -33.050 5.520 17.476 1.00 96.50 125 VAL A N 1
ATOM 904 C CA . VAL A 1 125 ? -33.809 4.261 17.454 1.00 96.50 125 VAL A CA 1
ATOM 905 C C . VAL A 1 125 ? -33.716 3.607 16.072 1.00 96.50 125 VAL A C 1
ATOM 907 O O . VAL A 1 125 ? -33.855 4.257 15.038 1.00 96.50 125 VAL A O 1
ATOM 910 N N . GLY A 1 126 ? -33.485 2.294 16.050 1.00 95.12 126 GLY A N 1
ATOM 911 C CA . GLY A 1 126 ? -33.287 1.511 14.831 1.00 95.12 126 GLY A CA 1
ATOM 912 C C . GLY A 1 126 ? -31.827 1.358 14.397 1.00 95.12 126 GLY A C 1
ATOM 913 O O . GLY A 1 126 ? -31.567 0.550 13.499 1.00 95.12 126 GLY A O 1
ATOM 914 N N . THR A 1 127 ? -30.887 2.056 15.041 1.00 96.06 127 THR A N 1
ATOM 915 C CA . THR A 1 127 ? -29.446 1.917 14.784 1.00 96.06 127 THR A CA 1
ATOM 916 C C . THR A 1 127 ? -28.980 0.483 15.019 1.00 96.06 127 THR A C 1
ATOM 918 O O . THR A 1 127 ? -29.383 -0.170 15.984 1.00 96.06 127 THR A O 1
ATOM 921 N N . ALA A 1 128 ? -28.142 -0.023 14.114 1.00 95.81 128 ALA A N 1
ATOM 922 C CA . ALA A 1 128 ? -27.515 -1.329 14.257 1.00 95.81 128 ALA A CA 1
ATOM 923 C C . ALA A 1 128 ? -26.227 -1.194 15.078 1.00 95.81 128 ALA A C 1
ATOM 925 O O . ALA A 1 128 ? -25.318 -0.449 14.705 1.00 95.81 128 ALA A O 1
ATOM 926 N N . VAL A 1 129 ? -26.147 -1.930 16.179 1.00 96.25 129 VAL A N 1
ATOM 927 C CA . VAL A 1 129 ? -25.036 -1.902 17.138 1.00 96.25 129 VAL A CA 1
ATOM 928 C C . VAL A 1 129 ? -24.515 -3.316 17.374 1.00 96.25 129 VAL A C 1
ATOM 930 O O . VAL A 1 129 ? -25.156 -4.296 16.995 1.00 96.25 129 VAL A O 1
ATOM 933 N N . VAL A 1 130 ? -23.339 -3.416 17.971 1.00 96.12 130 VAL A N 1
ATOM 934 C CA . VAL A 1 130 ? -22.740 -4.659 18.446 1.00 96.12 130 VAL A CA 1
ATOM 935 C C . VAL A 1 130 ? -22.609 -4.547 19.959 1.00 96.12 130 VAL A C 1
ATOM 937 O O . VAL A 1 130 ? -22.219 -3.499 20.481 1.00 96.12 130 VAL A O 1
ATOM 940 N N . VAL A 1 131 ? -22.974 -5.618 20.649 1.00 95.94 131 VAL A N 1
ATOM 941 C CA . VAL A 1 131 ? -22.873 -5.749 22.100 1.00 95.94 131 VAL A CA 1
ATOM 942 C C . VAL A 1 131 ? -21.980 -6.934 22.436 1.00 95.94 131 VAL A C 1
ATOM 944 O O . VAL A 1 131 ? -21.959 -7.934 21.716 1.00 95.94 131 VAL A O 1
ATOM 947 N N . GLU A 1 132 ? -21.235 -6.794 23.520 1.00 94.50 132 GLU A N 1
ATOM 948 C CA . GLU A 1 132 ? -20.392 -7.840 24.082 1.00 94.50 132 GLU A CA 1
ATOM 949 C C . GLU A 1 132 ? -21.168 -8.570 25.168 1.00 94.50 132 GLU A C 1
ATOM 951 O O . GLU A 1 132 ? -21.881 -7.946 25.959 1.00 94.50 132 GLU A O 1
ATOM 956 N N . TYR A 1 133 ? -21.014 -9.884 25.220 1.00 92.25 133 TYR A N 1
ATOM 957 C CA . TYR A 1 133 ? -21.548 -10.717 26.277 1.00 92.25 133 TYR A CA 1
ATOM 958 C C . TYR A 1 133 ? -20.422 -11.455 26.975 1.00 92.25 133 TYR A C 1
ATOM 960 O O . TYR A 1 133 ? -19.681 -12.218 26.355 1.00 92.25 133 TYR A O 1
ATOM 968 N N . TYR A 1 134 ? -20.355 -11.238 28.278 1.00 89.81 134 TYR A N 1
ATOM 969 C CA . TYR A 1 134 ? -19.467 -11.922 29.192 1.00 89.81 134 TYR A CA 1
ATOM 970 C C . TYR A 1 134 ? -20.291 -13.006 29.895 1.00 89.81 134 TYR A C 1
ATOM 972 O O . TYR A 1 134 ? -21.223 -12.662 30.632 1.00 89.81 134 TYR A O 1
ATOM 980 N N . PRO A 1 135 ? -20.029 -14.301 29.646 1.00 87.06 135 PRO A N 1
ATOM 981 C CA . PRO A 1 135 ? -20.733 -15.383 30.315 1.00 87.06 135 PRO A CA 1
ATOM 982 C C . PRO A 1 135 ? -20.419 -15.393 31.812 1.00 87.06 135 PRO A C 1
ATOM 984 O O . PRO A 1 135 ? -19.435 -14.818 32.272 1.00 87.06 135 PRO A O 1
ATOM 987 N N . GLU A 1 136 ? -21.275 -16.066 32.575 1.00 86.38 136 GLU A N 1
ATOM 988 C CA . GLU A 1 136 ? -21.075 -16.251 34.010 1.00 86.38 136 GLU A CA 1
ATOM 989 C C . GLU A 1 136 ? -19.753 -16.995 34.273 1.00 86.38 136 GLU A C 1
ATOM 991 O O . GLU A 1 136 ? -19.520 -18.071 33.717 1.00 86.38 136 GLU A O 1
ATOM 996 N N . ALA A 1 137 ? -18.896 -16.419 35.117 1.00 82.06 137 ALA A N 1
ATOM 997 C CA . ALA A 1 137 ? -17.584 -16.966 35.458 1.00 82.06 137 ALA A CA 1
ATOM 998 C C . ALA A 1 137 ? -17.253 -16.689 36.931 1.00 82.06 137 ALA A C 1
ATOM 1000 O O . ALA A 1 137 ? -17.522 -15.601 37.439 1.00 82.06 137 ALA A O 1
ATOM 1001 N N . ASP A 1 138 ? -16.689 -17.684 37.626 1.00 77.50 138 ASP A N 1
ATOM 1002 C CA . ASP A 1 138 ? -16.192 -17.578 39.009 1.00 77.50 138 ASP A CA 1
ATOM 1003 C C . ASP A 1 138 ? -17.157 -16.889 40.002 1.00 77.50 138 ASP A C 1
ATOM 1005 O O . ASP A 1 138 ? -16.755 -16.113 40.868 1.00 77.50 138 ASP A O 1
ATOM 1009 N N . GLY A 1 139 ? -18.461 -17.175 39.885 1.00 79.81 139 GLY A N 1
ATOM 1010 C CA . GLY A 1 139 ? -19.509 -16.626 40.757 1.00 79.81 139 GLY A CA 1
ATOM 1011 C C . GLY A 1 139 ? -19.950 -15.193 40.430 1.00 79.81 139 GLY A C 1
ATOM 1012 O O . GLY A 1 139 ? -20.781 -14.641 41.152 1.00 79.81 139 GLY A O 1
ATOM 1013 N N . SER A 1 140 ? -19.427 -14.599 39.355 1.00 83.44 140 SER A N 1
ATOM 1014 C CA . SER A 1 140 ? -19.891 -13.320 38.811 1.00 83.44 140 SER A CA 1
ATOM 1015 C C . SER A 1 140 ? -20.967 -13.561 37.750 1.00 83.44 140 SER A C 1
ATOM 1017 O O . SER A 1 140 ? -20.742 -14.389 36.867 1.00 83.44 140 SER A O 1
ATOM 1019 N N . PRO A 1 141 ? -22.117 -12.858 37.803 1.00 88.06 141 PRO A N 1
ATOM 1020 C CA . PRO A 1 141 ? -23.202 -13.040 36.843 1.00 88.06 141 PRO A CA 1
ATOM 1021 C C . PRO A 1 141 ? -22.759 -12.663 35.428 1.00 88.06 141 PRO A C 1
ATOM 1023 O O . PRO A 1 141 ? -21.826 -11.885 35.248 1.00 88.06 141 PRO A O 1
ATOM 1026 N N . ALA A 1 142 ? -23.472 -13.168 34.422 1.00 88.50 142 ALA A N 1
ATOM 1027 C CA . ALA A 1 142 ? -23.247 -12.751 33.045 1.00 88.50 142 ALA A CA 1
ATOM 1028 C C . ALA A 1 142 ? -23.526 -11.246 32.860 1.00 88.50 142 ALA A C 1
ATOM 1030 O O . ALA A 1 142 ? -24.521 -10.724 33.373 1.00 88.50 142 ALA A O 1
ATOM 1031 N N . VAL A 1 143 ? -22.675 -10.561 32.095 1.00 92.06 143 VAL A N 1
ATOM 1032 C CA . VAL A 1 143 ? -22.734 -9.104 31.888 1.00 92.06 143 VAL A CA 1
ATOM 1033 C C . VAL A 1 143 ? -22.775 -8.784 30.399 1.00 92.06 143 VAL A C 1
ATOM 1035 O O . VAL A 1 143 ? -22.137 -9.449 29.585 1.00 92.06 143 VAL A O 1
ATOM 1038 N N . TRP A 1 144 ? -23.525 -7.743 30.042 1.00 94.12 144 TRP A N 1
ATOM 1039 C CA . TRP A 1 144 ? -23.522 -7.171 28.700 1.00 94.12 144 TRP A CA 1
ATOM 1040 C C . TRP A 1 144 ? -22.775 -5.845 28.701 1.00 94.12 144 TRP A C 1
ATOM 1042 O O . TRP A 1 144 ? -22.958 -5.034 29.608 1.00 94.12 144 TRP A O 1
ATOM 1052 N N . ALA A 1 145 ? -21.985 -5.605 27.663 1.00 93.94 145 ALA A N 1
ATOM 1053 C CA . ALA A 1 145 ? -21.297 -4.340 27.466 1.00 93.94 145 ALA A CA 1
ATOM 1054 C C . ALA A 1 145 ? -21.506 -3.812 26.046 1.00 93.94 145 ALA A C 1
ATOM 1056 O O . ALA A 1 145 ? -21.861 -4.536 25.112 1.00 93.94 145 ALA A O 1
ATOM 1057 N N . TRP A 1 146 ? -21.310 -2.511 25.885 1.00 94.62 146 TRP A N 1
ATOM 1058 C CA . TRP A 1 146 ? -21.314 -1.874 24.579 1.00 94.62 146 TRP A CA 1
ATOM 1059 C C . TRP A 1 146 ? -19.998 -2.144 23.852 1.00 94.62 146 TRP A C 1
ATOM 1061 O O . TRP A 1 146 ? -18.933 -1.856 24.387 1.00 94.62 146 TRP A O 1
ATOM 1071 N N . HIS A 1 147 ? -20.075 -2.617 22.606 1.00 94.00 147 HIS A N 1
ATOM 1072 C CA . HIS A 1 147 ? -18.905 -2.709 21.731 1.00 94.00 147 HIS A CA 1
ATOM 1073 C C . HIS A 1 147 ? -18.818 -1.504 20.783 1.00 94.00 147 HIS A C 1
ATOM 1075 O O . HIS A 1 147 ? -17.762 -0.904 20.587 1.00 94.00 147 HIS A O 1
ATOM 1081 N N . GLY A 1 148 ? -19.939 -1.148 20.145 1.00 94.69 148 GLY A N 1
ATOM 1082 C CA . GLY A 1 148 ? -19.982 -0.063 19.167 1.00 94.69 148 GLY A CA 1
ATOM 1083 C C . GLY A 1 148 ? -21.052 -0.232 18.095 1.00 94.69 148 GLY A C 1
ATOM 1084 O O . GLY A 1 148 ? -21.985 -1.018 18.216 1.00 94.69 148 GLY A O 1
ATOM 1085 N N . PHE A 1 149 ? -20.905 0.503 16.994 1.00 95.38 149 PHE A N 1
ATOM 1086 C CA . PHE A 1 149 ? -21.814 0.424 15.848 1.00 95.38 149 PHE A CA 1
ATOM 1087 C C . PHE A 1 149 ? -21.520 -0.777 14.943 1.00 95.38 149 PHE A C 1
ATOM 1089 O O . PHE A 1 149 ? -20.360 -1.112 14.680 1.00 95.38 149 PHE A O 1
ATOM 1096 N N . SER A 1 150 ? -22.571 -1.359 14.360 1.00 94.56 150 SER A N 1
ATOM 1097 C CA . SER A 1 150 ? -22.435 -2.360 13.300 1.00 94.56 150 SER A CA 1
ATOM 1098 C C . SER A 1 150 ? -22.051 -1.687 11.979 1.00 94.56 150 SER A C 1
ATOM 1100 O O . SER A 1 150 ? -22.867 -1.019 11.343 1.00 94.56 150 SER A O 1
ATOM 1102 N N . ARG A 1 151 ? -20.805 -1.895 11.534 1.00 93.94 151 ARG A N 1
ATOM 1103 C CA . ARG A 1 151 ? -20.232 -1.267 10.324 1.00 93.94 151 ARG A CA 1
ATOM 1104 C C . ARG A 1 151 ? -20.148 -2.202 9.110 1.00 93.94 151 ARG A C 1
ATOM 1106 O O . ARG A 1 151 ? -19.637 -1.800 8.070 1.00 93.94 151 ARG A O 1
ATOM 1113 N N . SER A 1 152 ? -20.667 -3.426 9.211 1.00 90.31 152 SER A N 1
ATOM 1114 C CA . SER A 1 152 ? -20.572 -4.454 8.160 1.00 90.31 152 SER A CA 1
ATOM 1115 C C . SER A 1 152 ? -21.134 -3.992 6.809 1.00 90.31 152 SER A C 1
ATOM 1117 O O . SER A 1 152 ? -20.467 -4.124 5.785 1.00 90.31 152 SER A O 1
ATOM 1119 N N . LEU A 1 153 ? -22.327 -3.389 6.803 1.00 91.81 153 LEU A N 1
ATOM 1120 C CA . LEU A 1 153 ? -22.975 -2.896 5.587 1.00 91.81 153 LEU A CA 1
ATOM 1121 C C . LEU A 1 153 ? -22.257 -1.692 4.950 1.00 91.81 153 LEU A C 1
ATOM 1123 O O . LEU A 1 153 ? -21.929 -1.790 3.767 1.00 91.81 153 LEU A O 1
ATOM 1127 N N . PRO A 1 154 ? -21.979 -0.575 5.660 1.00 93.94 154 PRO A N 1
ATOM 1128 C CA . PRO A 1 154 ? -21.295 0.560 5.041 1.00 93.94 154 PRO A CA 1
ATOM 1129 C C . PRO A 1 154 ? -19.882 0.199 4.567 1.00 93.94 154 PRO A C 1
ATOM 1131 O O . PRO A 1 154 ? -19.517 0.554 3.449 1.00 93.94 154 PRO A O 1
ATOM 1134 N N . LEU A 1 155 ? -19.109 -0.566 5.348 1.00 95.31 155 LEU A N 1
ATOM 1135 C CA . LEU A 1 155 ? -17.774 -1.005 4.925 1.00 95.31 155 LEU A CA 1
ATOM 1136 C C . LEU A 1 155 ? -17.842 -1.956 3.724 1.00 95.31 155 LEU A C 1
ATOM 1138 O O . LEU A 1 155 ? -17.061 -1.807 2.786 1.00 95.31 155 LEU A O 1
ATOM 1142 N N . GLY A 1 156 ? -18.810 -2.878 3.703 1.00 95.69 156 GLY A N 1
ATOM 1143 C CA . GLY A 1 156 ? -19.058 -3.747 2.552 1.00 95.69 156 GLY A CA 1
ATOM 1144 C C . GLY A 1 156 ? -19.438 -2.964 1.291 1.00 95.69 156 GLY A C 1
ATOM 1145 O O . GLY A 1 156 ? -18.952 -3.276 0.205 1.00 95.69 156 GLY A O 1
ATOM 1146 N N . ALA A 1 157 ? -20.244 -1.907 1.426 1.00 96.81 157 ALA A N 1
ATOM 1147 C CA . ALA A 1 157 ? -20.605 -1.027 0.317 1.00 96.81 157 ALA A CA 1
ATOM 1148 C C . ALA A 1 157 ? -19.392 -0.253 -0.227 1.00 96.81 157 ALA A C 1
ATOM 1150 O O . ALA A 1 157 ? -19.203 -0.202 -1.443 1.00 96.81 157 ALA A O 1
ATOM 1151 N N . PHE A 1 158 ? -18.535 0.290 0.646 1.00 97.75 158 PHE A N 1
ATOM 1152 C CA . PHE A 1 158 ? -17.284 0.939 0.236 1.00 97.75 158 PHE A CA 1
ATOM 1153 C C . PHE A 1 158 ? -16.323 -0.038 -0.448 1.00 97.75 158 PHE A C 1
ATOM 1155 O O . PHE A 1 158 ? -15.770 0.288 -1.498 1.00 97.75 158 PHE A O 1
ATOM 1162 N N . ALA A 1 159 ? -16.164 -1.247 0.095 1.00 96.31 159 ALA A N 1
ATOM 1163 C CA . ALA A 1 159 ? -15.330 -2.283 -0.506 1.00 96.31 159 ALA A CA 1
ATOM 1164 C C . ALA A 1 159 ? -15.845 -2.693 -1.896 1.00 96.31 159 ALA A C 1
ATOM 1166 O O . ALA A 1 159 ? -15.059 -2.819 -2.837 1.00 96.31 159 ALA A O 1
ATOM 1167 N N . LEU A 1 160 ? -17.166 -2.838 -2.055 1.00 97.44 160 LEU A N 1
ATOM 1168 C CA . LEU A 1 160 ? -17.786 -3.125 -3.347 1.00 97.44 160 LEU A CA 1
ATOM 1169 C C . LEU A 1 160 ? -17.584 -1.973 -4.337 1.00 97.44 160 LEU A C 1
ATOM 1171 O O . LEU A 1 160 ? -17.206 -2.217 -5.479 1.00 97.44 160 LEU A O 1
ATOM 1175 N N . ALA A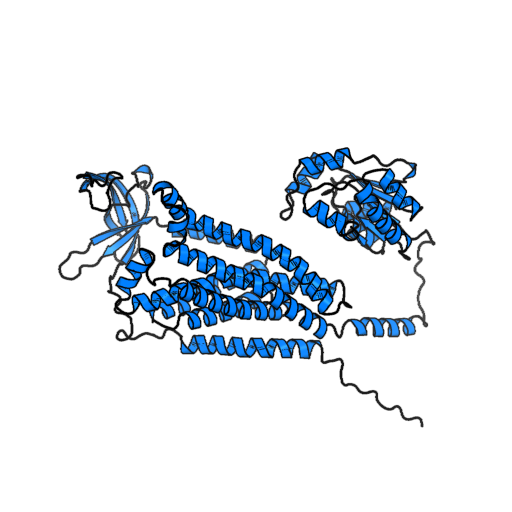 1 161 ? -17.796 -0.725 -3.914 1.00 98.06 161 ALA A N 1
ATOM 1176 C CA . ALA A 1 161 ? -17.577 0.445 -4.760 1.00 98.06 161 ALA A CA 1
ATOM 1177 C C . ALA A 1 161 ? -16.115 0.534 -5.230 1.00 98.06 161 ALA A C 1
ATOM 1179 O O . ALA A 1 161 ? -15.863 0.703 -6.423 1.00 98.06 161 ALA A O 1
ATOM 1180 N N . PHE A 1 162 ? -15.156 0.335 -4.322 1.00 97.50 162 PHE A N 1
ATOM 1181 C CA . PHE A 1 162 ? -13.731 0.269 -4.647 1.00 97.50 162 PHE A CA 1
ATOM 1182 C C . PHE A 1 162 ? -13.422 -0.842 -5.660 1.00 97.50 162 PHE A C 1
ATOM 1184 O O . PHE A 1 162 ? -12.731 -0.602 -6.655 1.00 97.50 162 PHE A O 1
ATOM 1191 N N . ALA A 1 163 ? -13.967 -2.044 -5.451 1.00 97.56 163 ALA A N 1
ATOM 1192 C CA . ALA A 1 163 ? -13.788 -3.167 -6.364 1.00 97.56 163 ALA A CA 1
ATOM 1193 C C . ALA A 1 163 ? -14.353 -2.863 -7.761 1.00 97.56 163 ALA A C 1
ATOM 1195 O O . ALA A 1 163 ? -13.679 -3.099 -8.765 1.00 97.56 163 ALA A O 1
ATOM 1196 N N . LEU A 1 164 ? -15.558 -2.289 -7.833 1.00 98.00 164 LEU A N 1
ATOM 1197 C CA . LEU A 1 164 ? -16.197 -1.906 -9.091 1.00 98.00 164 LEU A CA 1
ATOM 1198 C C . LEU A 1 164 ? -15.375 -0.854 -9.836 1.00 98.00 164 LEU A C 1
ATOM 1200 O O . LEU A 1 164 ? -15.065 -1.063 -11.004 1.00 98.00 164 LEU A O 1
ATOM 1204 N N . VAL A 1 165 ? -14.962 0.230 -9.174 1.00 98.25 165 VAL A N 1
ATOM 1205 C CA . VAL A 1 165 ? -14.125 1.274 -9.792 1.00 98.25 165 VAL A CA 1
ATOM 1206 C C . VAL A 1 165 ? -12.808 0.686 -10.298 1.00 98.25 165 VAL A C 1
ATOM 1208 O O . VAL A 1 165 ? -12.418 0.936 -11.438 1.00 98.25 165 VAL A O 1
ATOM 1211 N N . THR A 1 166 ? -12.158 -0.164 -9.501 1.00 96.88 166 THR A N 1
ATOM 1212 C CA . THR A 1 166 ? -10.897 -0.816 -9.880 1.00 96.88 166 THR A CA 1
ATOM 1213 C C . THR A 1 166 ? -11.060 -1.689 -11.126 1.00 96.88 166 THR A C 1
ATOM 1215 O O . THR A 1 166 ? -10.242 -1.625 -12.044 1.00 96.88 166 THR A O 1
ATOM 1218 N N . VAL A 1 167 ? -12.128 -2.490 -11.203 1.00 97.19 167 VAL A N 1
ATOM 1219 C CA . VAL A 1 167 ? -12.410 -3.340 -12.371 1.00 97.19 167 VAL A CA 1
ATOM 1220 C C . VAL A 1 167 ? -12.838 -2.511 -13.581 1.00 97.19 167 VAL A C 1
ATOM 1222 O O . VAL A 1 167 ? -12.442 -2.834 -14.697 1.00 97.19 167 VAL A O 1
ATOM 1225 N N . LEU A 1 168 ? -13.598 -1.432 -13.392 1.00 97.56 168 LEU A N 1
ATOM 1226 C CA . LEU A 1 168 ? -14.016 -0.548 -14.482 1.00 97.56 168 LEU A CA 1
ATOM 1227 C C . LEU A 1 168 ? -12.822 0.178 -15.118 1.00 97.56 168 LEU A C 1
ATOM 1229 O O . LEU A 1 168 ? -12.753 0.266 -16.340 1.00 97.56 168 LEU A O 1
ATOM 1233 N N . VAL A 1 169 ? -11.865 0.649 -14.311 1.00 97.69 169 VAL A N 1
ATOM 1234 C CA . VAL A 1 169 ? -10.685 1.385 -14.798 1.00 97.69 169 VAL A CA 1
ATOM 1235 C C . VAL A 1 169 ? -9.605 0.442 -15.343 1.00 97.69 169 VAL A C 1
ATOM 1237 O O . VAL A 1 169 ? -9.035 0.703 -16.400 1.00 97.69 169 VAL A O 1
ATOM 1240 N N . ALA A 1 170 ? -9.318 -0.667 -14.654 1.00 92.56 170 ALA A N 1
ATOM 1241 C CA . ALA A 1 170 ? -8.206 -1.563 -14.998 1.00 92.56 170 ALA A CA 1
ATOM 1242 C C . ALA A 1 170 ? -8.634 -2.876 -15.692 1.00 92.56 170 ALA A C 1
ATOM 1244 O O . ALA A 1 170 ? -7.788 -3.715 -16.028 1.00 92.56 170 ALA A O 1
ATOM 1245 N N . GLY A 1 171 ? -9.930 -3.104 -15.907 1.00 96.00 171 GLY A N 1
ATOM 1246 C CA . GLY A 1 171 ? -10.470 -4.296 -16.564 1.00 96.00 171 GLY A CA 1
ATOM 1247 C C . GLY A 1 171 ? -10.090 -5.605 -15.860 1.00 96.00 171 GLY A C 1
ATOM 1248 O O . GLY A 1 171 ? -10.057 -5.713 -14.632 1.00 96.00 171 GLY A O 1
ATOM 1249 N N . ALA A 1 172 ? -9.730 -6.619 -16.651 1.00 93.19 172 ALA A N 1
ATOM 1250 C CA . ALA A 1 172 ? -9.292 -7.923 -16.142 1.00 93.19 172 ALA A CA 1
ATOM 1251 C C . ALA A 1 172 ? -7.986 -7.868 -15.322 1.00 93.19 172 ALA A C 1
ATOM 1253 O O . ALA A 1 172 ? -7.698 -8.797 -14.567 1.00 93.19 172 ALA A O 1
ATOM 1254 N N . ARG A 1 173 ? -7.169 -6.812 -15.469 1.00 91.50 173 ARG A N 1
ATOM 1255 C CA . ARG A 1 173 ? -6.023 -6.571 -14.572 1.00 91.50 173 ARG A CA 1
ATOM 1256 C C . ARG A 1 173 ? -6.506 -6.142 -13.189 1.00 91.50 173 ARG A C 1
ATOM 1258 O O . ARG A 1 173 ? -6.015 -6.683 -12.205 1.00 91.50 173 ARG A O 1
ATOM 1265 N N . GLY A 1 174 ? -7.510 -5.267 -13.128 1.00 93.81 174 GLY A N 1
ATOM 1266 C CA . GLY A 1 174 ? -8.144 -4.841 -11.879 1.00 93.81 174 GLY A CA 1
ATOM 1267 C C . GLY A 1 174 ? -8.724 -6.010 -11.086 1.00 93.81 174 GLY A C 1
ATOM 1268 O O . GLY A 1 174 ? -8.423 -6.162 -9.907 1.00 93.81 174 GLY A O 1
ATOM 1269 N N . LEU A 1 175 ? -9.465 -6.909 -11.744 1.00 96.69 175 LEU A N 1
ATOM 1270 C CA . LEU A 1 175 ? -10.014 -8.101 -11.081 1.00 96.69 175 LEU A CA 1
ATOM 1271 C C . LEU A 1 175 ? -8.915 -9.007 -10.502 1.00 96.69 175 LEU A C 1
ATOM 1273 O O . LEU A 1 175 ? -9.026 -9.477 -9.372 1.00 96.69 175 LEU A O 1
ATOM 1277 N N . ARG A 1 176 ? -7.835 -9.241 -11.256 1.00 95.94 176 ARG A N 1
ATOM 1278 C CA . ARG A 1 176 ? -6.702 -10.057 -10.789 1.00 95.94 176 ARG A CA 1
ATOM 1279 C C . ARG A 1 176 ? -5.966 -9.411 -9.616 1.00 95.94 176 ARG A C 1
ATOM 1281 O O . ARG A 1 176 ? -5.586 -10.132 -8.699 1.00 95.94 176 ARG A O 1
ATOM 1288 N N . ALA A 1 177 ? -5.833 -8.085 -9.608 1.00 93.56 177 ALA A N 1
ATOM 1289 C CA . ALA A 1 177 ? -5.274 -7.351 -8.476 1.00 93.56 177 ALA A CA 1
ATOM 1290 C C . ALA A 1 177 ? -6.136 -7.515 -7.209 1.00 93.56 177 ALA A C 1
ATOM 1292 O O . ALA A 1 177 ? -5.594 -7.772 -6.139 1.00 93.56 177 ALA A O 1
ATOM 1293 N N . LEU A 1 178 ? -7.471 -7.464 -7.331 1.00 97.00 178 LEU A N 1
ATOM 1294 C CA . LEU A 1 178 ? -8.389 -7.705 -6.206 1.00 97.00 178 LEU A CA 1
ATOM 1295 C C . LEU A 1 178 ? -8.293 -9.140 -5.668 1.00 97.00 178 LEU A C 1
ATOM 1297 O O . LEU A 1 178 ? -8.258 -9.336 -4.457 1.00 97.00 178 LEU A O 1
ATOM 1301 N N . ILE A 1 179 ? -8.196 -10.144 -6.548 1.00 97.56 179 ILE A N 1
ATOM 1302 C CA . ILE A 1 179 ? -7.949 -11.536 -6.131 1.00 97.56 179 ILE A CA 1
ATOM 1303 C C . ILE A 1 179 ? -6.602 -11.632 -5.402 1.00 97.56 179 ILE A C 1
ATOM 1305 O O . ILE A 1 179 ? -6.516 -12.255 -4.347 1.00 97.56 179 ILE A O 1
ATOM 1309 N N . GLY A 1 180 ? -5.564 -10.979 -5.930 1.00 95.31 180 GLY A N 1
ATOM 1310 C CA . GLY A 1 180 ? -4.257 -10.893 -5.284 1.00 95.31 180 GLY A CA 1
ATOM 1311 C C . GLY A 1 180 ? -4.332 -10.283 -3.883 1.00 95.31 180 GLY A C 1
ATOM 1312 O O . GLY A 1 180 ? -3.736 -10.823 -2.956 1.00 95.31 180 GLY A O 1
ATOM 1313 N N . LEU A 1 181 ? -5.119 -9.219 -3.703 1.00 95.06 181 LEU A N 1
ATOM 1314 C CA . LEU A 1 181 ? -5.339 -8.587 -2.403 1.00 95.06 181 LEU A CA 1
ATOM 1315 C C . LEU A 1 181 ? -6.000 -9.548 -1.404 1.00 95.06 181 LEU A C 1
ATOM 1317 O O . LEU A 1 181 ? -5.537 -9.665 -0.273 1.00 95.06 181 LEU A O 1
ATOM 1321 N N . VAL A 1 182 ? -7.035 -10.283 -1.826 1.00 96.81 182 VAL A N 1
ATOM 1322 C CA . VAL A 1 182 ? -7.687 -11.304 -0.984 1.00 96.81 182 VAL A CA 1
ATOM 1323 C C . VAL A 1 182 ? -6.701 -12.403 -0.585 1.00 96.81 182 VAL A C 1
ATOM 1325 O O . VAL A 1 182 ? -6.659 -12.791 0.580 1.00 96.81 182 VAL A O 1
ATOM 1328 N N . LEU A 1 183 ? -5.870 -12.878 -1.517 1.00 96.94 183 LEU A N 1
ATOM 1329 C CA . LEU A 1 183 ? -4.835 -13.873 -1.220 1.00 96.94 183 LEU A CA 1
ATOM 1330 C C . LEU A 1 183 ? -3.785 -13.332 -0.241 1.00 96.94 183 LEU A C 1
ATOM 1332 O O . LEU A 1 183 ? -3.372 -14.055 0.663 1.00 96.94 183 LEU A O 1
ATOM 1336 N N . ALA A 1 184 ? -3.390 -12.064 -0.378 1.00 96.06 184 ALA A N 1
ATOM 1337 C CA . ALA A 1 184 ? -2.455 -11.416 0.536 1.00 96.06 184 ALA A CA 1
ATOM 1338 C C . ALA A 1 184 ? -3.011 -11.343 1.966 1.00 96.06 184 ALA A C 1
ATOM 1340 O O . ALA A 1 184 ? -2.335 -11.750 2.912 1.00 96.06 184 ALA A O 1
ATOM 1341 N N . PHE A 1 185 ? -4.267 -10.907 2.118 1.00 96.25 185 PHE A N 1
ATOM 1342 C CA . PHE A 1 185 ? -4.959 -10.934 3.408 1.00 96.25 185 PHE A CA 1
ATOM 1343 C C . PHE A 1 185 ? -5.136 -12.358 3.943 1.00 96.25 185 PHE A C 1
ATOM 1345 O O . PHE A 1 185 ? -5.020 -12.564 5.146 1.00 96.25 185 PHE A O 1
ATOM 1352 N N . GLY A 1 186 ? -5.349 -13.347 3.072 1.00 96.62 186 GLY A N 1
ATOM 1353 C CA . GLY A 1 186 ? -5.382 -14.759 3.452 1.00 96.62 186 GLY A CA 1
ATOM 1354 C C . GLY A 1 186 ? -4.066 -15.234 4.074 1.00 96.62 186 GLY A C 1
ATOM 1355 O O . GLY A 1 186 ? -4.090 -15.865 5.125 1.00 96.62 186 GLY A O 1
ATOM 1356 N N . VAL A 1 187 ? -2.914 -14.884 3.490 1.00 96.38 187 VAL A N 1
ATOM 1357 C CA . VAL A 1 187 ? -1.594 -15.206 4.072 1.00 96.38 187 VAL A CA 1
ATOM 1358 C C . VAL A 1 187 ? -1.392 -14.494 5.413 1.00 96.38 187 VAL A C 1
ATOM 1360 O O . VAL A 1 187 ? -0.896 -15.099 6.363 1.00 96.38 187 VAL A O 1
ATOM 1363 N N . LEU A 1 188 ? -1.810 -13.231 5.529 1.00 94.88 188 LEU A N 1
ATOM 1364 C CA . LEU A 1 188 ? -1.736 -12.499 6.795 1.00 94.88 188 LEU A CA 1
ATOM 1365 C C . LEU A 1 188 ? -2.593 -13.169 7.883 1.00 94.88 188 LEU A C 1
ATOM 1367 O O . LEU A 1 188 ? -2.096 -13.439 8.972 1.00 94.88 188 LEU A O 1
ATOM 1371 N N . ALA A 1 189 ? -3.854 -13.478 7.575 1.00 94.38 189 ALA A N 1
ATOM 1372 C CA . ALA A 1 189 ? -4.827 -14.003 8.530 1.00 94.38 189 ALA A CA 1
ATOM 1373 C C . ALA A 1 189 ? -4.590 -15.467 8.921 1.00 94.38 189 ALA A C 1
ATOM 1375 O O . ALA A 1 189 ? -4.833 -15.832 10.067 1.00 94.38 189 ALA A O 1
ATOM 1376 N N . LEU A 1 190 ? -4.134 -16.308 7.988 1.00 93.88 190 LEU A N 1
ATOM 1377 C CA . LEU A 1 190 ? -4.005 -17.754 8.206 1.00 93.88 190 LEU A CA 1
ATOM 1378 C C . LEU A 1 190 ? -2.590 -18.194 8.593 1.00 93.88 190 LEU A C 1
ATOM 1380 O O . LEU A 1 190 ? -2.433 -19.287 9.126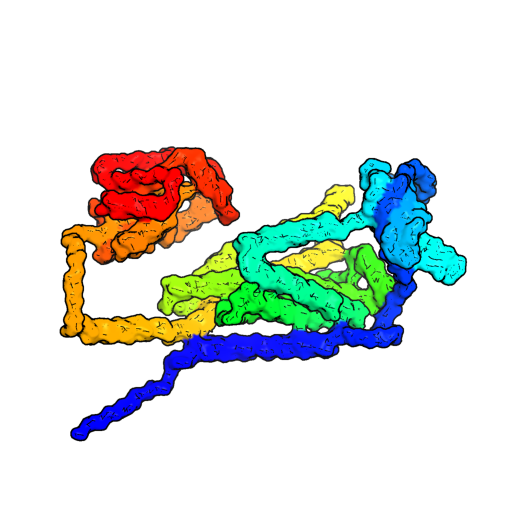 1.00 93.88 190 LEU A O 1
ATOM 1384 N N . TYR A 1 191 ? -1.569 -17.376 8.328 1.00 94.81 191 TYR A N 1
ATOM 1385 C CA . TYR A 1 191 ? -0.173 -17.736 8.586 1.00 94.81 191 TYR A CA 1
ATOM 1386 C C . TYR A 1 191 ? 0.546 -16.717 9.475 1.00 94.81 191 TYR A C 1
ATOM 1388 O O . TYR A 1 191 ? 1.004 -17.078 10.556 1.00 94.81 191 TYR A O 1
ATOM 1396 N N . VAL A 1 192 ? 0.618 -15.443 9.072 1.00 94.44 192 VAL A N 1
ATOM 1397 C CA . VAL A 1 192 ? 1.437 -14.454 9.797 1.00 94.44 192 VAL A CA 1
ATOM 1398 C C . VAL A 1 192 ? 0.863 -14.142 11.182 1.00 94.44 192 VAL A C 1
ATOM 1400 O O . VAL A 1 192 ? 1.589 -14.239 12.166 1.00 94.44 192 VAL A O 1
ATOM 1403 N N . LEU A 1 193 ? -0.424 -13.787 11.282 1.00 90.94 193 LEU A N 1
ATOM 1404 C CA . LEU A 1 193 ? -1.047 -13.439 12.566 1.00 90.94 193 LEU A CA 1
ATOM 1405 C C . LEU A 1 193 ? -1.070 -14.623 13.546 1.00 90.94 193 LEU A C 1
ATOM 1407 O O . LEU A 1 193 ? -0.614 -14.440 14.676 1.00 90.94 193 LEU A O 1
ATOM 1411 N N . PRO A 1 194 ? -1.515 -15.838 13.163 1.00 89.44 194 PRO A N 1
ATOM 1412 C CA . PRO A 1 194 ? -1.502 -16.958 14.096 1.00 89.44 194 PRO A CA 1
ATOM 1413 C C . PRO A 1 194 ? -0.076 -17.392 14.459 1.00 89.44 194 PRO A C 1
ATOM 1415 O O . PRO A 1 194 ? 0.156 -17.766 15.603 1.00 89.44 194 PRO A O 1
ATOM 1418 N N . GLY A 1 195 ? 0.890 -17.282 13.536 1.00 90.44 195 GLY A N 1
ATOM 1419 C CA . GLY A 1 195 ? 2.305 -17.535 13.822 1.00 90.44 195 GLY A CA 1
ATOM 1420 C C . GLY A 1 195 ? 2.887 -16.562 14.852 1.00 90.44 195 GLY A C 1
ATOM 1421 O O . GLY A 1 195 ? 3.603 -16.984 15.755 1.00 90.44 195 GLY A O 1
ATOM 1422 N N . LEU A 1 196 ? 2.547 -15.268 14.769 1.00 88.38 196 LEU A N 1
ATOM 1423 C CA . LEU A 1 196 ? 2.972 -14.272 15.763 1.00 88.38 196 LEU A CA 1
ATOM 1424 C C . LEU A 1 196 ? 2.424 -14.603 17.155 1.00 88.38 196 LEU A C 1
ATOM 1426 O O . LEU A 1 196 ? 3.167 -14.558 18.130 1.00 88.38 196 LEU A O 1
ATOM 1430 N N . VAL A 1 197 ? 1.143 -14.976 17.242 1.00 84.69 197 VAL A N 1
ATOM 1431 C CA . VAL A 1 197 ? 0.513 -15.387 18.509 1.00 84.69 197 VAL A CA 1
ATOM 1432 C C . VAL A 1 197 ? 1.123 -16.686 19.045 1.00 84.69 197 VAL A C 1
ATOM 1434 O O . VAL A 1 197 ? 1.244 -16.844 20.255 1.00 84.69 197 VAL A O 1
ATOM 1437 N N . ALA A 1 198 ? 1.550 -17.595 18.166 1.00 83.06 198 ALA A N 1
ATOM 1438 C CA . ALA A 1 198 ? 2.253 -18.822 18.540 1.00 83.06 198 ALA A CA 1
ATOM 1439 C C . ALA A 1 198 ? 3.707 -18.594 19.003 1.00 83.06 198 ALA A C 1
ATOM 1441 O O . ALA A 1 198 ? 4.377 -19.552 19.375 1.00 83.06 198 ALA A O 1
ATOM 1442 N N . GLY A 1 199 ? 4.213 -17.354 18.988 1.00 82.19 199 GLY A N 1
ATOM 1443 C CA . GLY A 1 199 ? 5.573 -17.040 19.436 1.00 82.19 199 GLY A CA 1
ATOM 1444 C C . GLY A 1 199 ? 6.673 -17.364 18.424 1.00 82.19 199 GLY A C 1
ATOM 1445 O O . GLY A 1 199 ? 7.854 -17.354 18.775 1.00 82.19 199 GLY A O 1
ATOM 1446 N N . GLU A 1 200 ? 6.315 -17.624 17.165 1.00 88.56 200 GLU A N 1
ATOM 1447 C CA . GLU A 1 200 ? 7.282 -17.902 16.104 1.00 88.56 200 GLU A CA 1
ATOM 1448 C C . GLU A 1 200 ? 8.176 -16.690 15.799 1.00 88.56 200 GLU A C 1
ATOM 1450 O O . GLU A 1 200 ? 7.868 -15.532 16.105 1.00 88.56 200 GLU A O 1
ATOM 1455 N N . ASN A 1 201 ? 9.311 -16.936 15.138 1.00 89.56 201 ASN A N 1
ATOM 1456 C CA . ASN A 1 201 ? 10.220 -15.854 14.772 1.00 89.56 201 ASN A CA 1
ATOM 1457 C C . ASN A 1 201 ? 9.566 -14.895 13.762 1.00 89.56 201 ASN A C 1
ATOM 1459 O O . ASN A 1 201 ? 9.454 -15.189 12.570 1.00 89.56 201 ASN A O 1
ATOM 1463 N N . ALA A 1 202 ? 9.213 -13.701 14.231 1.00 90.06 202 ALA A N 1
ATOM 1464 C CA . ALA A 1 202 ? 8.490 -12.716 13.439 1.00 90.06 202 ALA A CA 1
ATOM 1465 C C . ALA A 1 202 ? 9.208 -12.261 12.160 1.00 90.06 202 ALA A C 1
ATOM 1467 O O . ALA A 1 202 ? 8.546 -11.966 11.167 1.00 90.06 202 ALA A O 1
ATOM 1468 N N . VAL A 1 203 ? 10.547 -12.224 12.144 1.00 91.25 203 VAL A N 1
ATOM 1469 C CA . VAL A 1 203 ? 11.307 -11.867 10.934 1.00 91.25 203 VAL A CA 1
ATOM 1470 C C . VAL A 1 203 ? 11.152 -12.959 9.879 1.00 91.25 203 VAL A C 1
ATOM 1472 O O . VAL A 1 203 ? 10.937 -12.651 8.708 1.00 91.25 203 VAL A O 1
ATOM 1475 N N . VAL A 1 204 ? 11.210 -14.230 10.289 1.00 93.50 204 VAL A N 1
ATOM 1476 C CA . VAL A 1 204 ? 10.999 -15.371 9.388 1.00 93.50 204 VAL A CA 1
ATOM 1477 C C . VAL A 1 204 ? 9.568 -15.371 8.858 1.00 93.50 204 VAL A C 1
ATOM 1479 O O . VAL A 1 204 ? 9.395 -15.438 7.641 1.00 93.50 204 VAL A O 1
ATOM 1482 N N . LEU A 1 205 ? 8.563 -15.211 9.729 1.00 94.75 205 LEU A N 1
ATOM 1483 C CA . LEU A 1 205 ? 7.154 -15.115 9.327 1.00 94.75 205 LEU A CA 1
ATOM 1484 C C . LEU A 1 205 ? 6.931 -13.992 8.311 1.00 94.75 205 LEU A C 1
ATOM 1486 O O . LEU A 1 205 ? 6.325 -14.200 7.259 1.00 94.75 205 LEU A O 1
ATOM 1490 N N . ALA A 1 206 ? 7.450 -12.800 8.611 1.00 94.75 206 ALA A N 1
ATOM 1491 C CA . ALA A 1 206 ? 7.256 -11.627 7.779 1.00 94.75 206 ALA A CA 1
ATOM 1492 C C . ALA A 1 206 ? 7.940 -11.772 6.420 1.00 94.75 206 ALA A C 1
ATOM 1494 O O . ALA A 1 206 ? 7.320 -11.471 5.403 1.00 94.75 206 ALA A O 1
ATOM 1495 N N . LEU A 1 207 ? 9.185 -12.258 6.379 1.00 95.75 207 LEU A N 1
ATOM 1496 C CA . LEU A 1 207 ? 9.919 -12.465 5.130 1.00 95.75 207 LEU A CA 1
ATOM 1497 C C . LEU A 1 207 ? 9.300 -13.579 4.283 1.00 95.75 207 LEU A C 1
ATOM 1499 O O . LEU A 1 207 ? 9.118 -13.381 3.083 1.00 95.75 207 LEU A O 1
ATOM 1503 N N . CYS A 1 208 ? 8.943 -14.720 4.880 1.00 96.81 208 CYS A N 1
ATOM 1504 C CA . CYS A 1 208 ? 8.348 -15.839 4.149 1.00 96.81 208 CYS A CA 1
ATOM 1505 C C . CYS A 1 208 ? 6.949 -15.483 3.633 1.00 96.81 208 CYS A C 1
ATOM 1507 O O . CYS A 1 208 ? 6.674 -15.648 2.443 1.00 96.81 208 CYS A O 1
ATOM 1509 N N . GLY A 1 209 ? 6.103 -14.909 4.495 1.00 96.88 209 GLY A N 1
ATOM 1510 C CA . GLY A 1 209 ? 4.771 -14.434 4.128 1.00 96.88 209 GLY A CA 1
ATOM 1511 C C . GLY A 1 209 ? 4.836 -13.368 3.035 1.00 96.88 209 GLY A C 1
ATOM 1512 O O . GLY A 1 209 ? 4.207 -13.521 1.993 1.00 96.88 209 GLY A O 1
ATOM 1513 N N . SER A 1 210 ? 5.669 -12.338 3.206 1.00 96.75 210 SER A N 1
ATOM 1514 C CA . SER A 1 210 ? 5.845 -11.268 2.213 1.00 96.75 210 SER A CA 1
ATOM 1515 C C . SER A 1 210 ? 6.385 -11.778 0.878 1.00 96.75 210 SER A C 1
ATOM 1517 O O . SER A 1 210 ? 5.896 -11.368 -0.174 1.00 96.75 210 SER A O 1
ATOM 1519 N N . ALA A 1 211 ? 7.360 -12.693 0.896 1.00 96.44 211 ALA A N 1
ATOM 1520 C CA . ALA A 1 211 ? 7.913 -13.286 -0.318 1.00 96.44 211 ALA A CA 1
ATOM 1521 C C . ALA A 1 211 ? 6.859 -14.089 -1.092 1.00 96.44 211 ALA A C 1
ATOM 1523 O O . ALA A 1 211 ? 6.770 -13.947 -2.311 1.00 96.44 211 ALA A O 1
ATOM 1524 N N . VAL A 1 212 ? 6.034 -14.890 -0.405 1.00 96.81 212 VAL A N 1
ATOM 1525 C CA . VAL A 1 212 ? 4.941 -15.642 -1.043 1.00 96.81 212 VAL A CA 1
ATOM 1526 C C . VAL A 1 212 ? 3.839 -14.714 -1.542 1.00 96.81 212 VAL A C 1
ATOM 1528 O O . VAL A 1 212 ? 3.389 -14.881 -2.677 1.00 96.81 212 VAL A O 1
ATOM 1531 N N . ILE A 1 213 ? 3.453 -13.703 -0.757 1.00 97.00 213 ILE A N 1
ATOM 1532 C CA . ILE A 1 213 ? 2.478 -12.689 -1.175 1.00 97.00 213 ILE A CA 1
ATOM 1533 C C . ILE A 1 213 ? 2.947 -12.024 -2.468 1.00 97.00 213 ILE A C 1
ATOM 1535 O O . ILE A 1 213 ? 2.226 -12.054 -3.461 1.00 97.00 213 ILE A O 1
ATOM 1539 N N . VAL A 1 214 ? 4.163 -11.475 -2.501 1.00 95.62 214 VAL A N 1
ATOM 1540 C CA . VAL A 1 214 ? 4.667 -10.794 -3.698 1.00 95.62 214 VAL A CA 1
ATOM 1541 C C . VAL A 1 214 ? 4.833 -11.754 -4.872 1.00 95.62 214 VAL A C 1
ATOM 1543 O O . VAL A 1 214 ? 4.425 -11.407 -5.975 1.00 95.62 214 VAL A O 1
ATOM 1546 N N . LEU A 1 215 ? 5.339 -12.973 -4.666 1.00 95.38 215 LEU A N 1
ATOM 1547 C CA . LEU A 1 215 ? 5.460 -13.972 -5.732 1.00 95.38 215 LEU A CA 1
ATOM 1548 C C . LEU A 1 215 ? 4.107 -14.253 -6.406 1.00 95.38 215 LEU A C 1
ATOM 1550 O O . LEU A 1 215 ? 4.008 -14.239 -7.634 1.00 95.38 215 LEU A O 1
ATOM 1554 N N . VAL A 1 216 ? 3.068 -14.500 -5.604 1.00 95.12 216 VAL A N 1
ATOM 1555 C CA . VAL A 1 216 ? 1.726 -14.833 -6.094 1.00 95.12 216 VAL A CA 1
ATOM 1556 C C . VAL A 1 216 ? 1.057 -13.607 -6.709 1.00 95.12 216 VAL A C 1
ATOM 1558 O O . VAL A 1 216 ? 0.604 -13.665 -7.851 1.00 95.12 216 VAL A O 1
ATOM 1561 N N . VAL A 1 217 ? 1.016 -12.485 -5.988 1.00 94.94 217 VAL A N 1
ATOM 1562 C CA . VAL A 1 217 ? 0.289 -11.274 -6.399 1.00 94.94 217 VAL A CA 1
ATOM 1563 C C . VAL A 1 217 ? 0.902 -10.648 -7.649 1.00 94.94 217 VAL A C 1
ATOM 1565 O O . VAL A 1 217 ? 0.168 -10.265 -8.566 1.00 94.94 217 VAL A O 1
ATOM 1568 N N . LEU A 1 218 ? 2.234 -10.579 -7.727 1.00 93.62 218 LEU A N 1
ATOM 1569 C CA . LEU A 1 218 ? 2.942 -9.953 -8.842 1.00 93.62 218 LEU A CA 1
ATOM 1570 C C . LEU A 1 218 ? 2.711 -10.735 -10.139 1.00 93.62 218 LEU A C 1
ATOM 1572 O O . LEU A 1 218 ? 2.311 -10.145 -11.145 1.00 93.62 218 LEU A O 1
ATOM 1576 N N . TYR A 1 219 ? 2.875 -12.063 -10.123 1.00 95.12 219 TYR A N 1
ATOM 1577 C CA . TYR A 1 219 ? 2.625 -12.882 -11.312 1.00 95.12 219 TYR A CA 1
ATOM 1578 C C . TYR A 1 219 ? 1.144 -13.011 -11.657 1.00 95.12 219 TYR A C 1
ATOM 1580 O O . TYR A 1 219 ? 0.804 -13.034 -12.841 1.00 95.12 219 TYR A O 1
ATOM 1588 N N . LEU A 1 220 ? 0.251 -13.023 -10.665 1.00 94.88 220 LEU A N 1
ATOM 1589 C CA . LEU A 1 220 ? -1.188 -13.001 -10.915 1.00 94.88 220 LEU A CA 1
ATOM 1590 C C . LEU A 1 220 ? -1.613 -11.708 -11.622 1.00 94.88 220 LEU A C 1
ATOM 1592 O O . LEU A 1 220 ? -2.428 -11.750 -12.543 1.00 94.88 220 LEU A O 1
ATOM 1596 N N . THR A 1 221 ? -1.047 -10.563 -11.236 1.00 91.69 221 THR A N 1
ATOM 1597 C CA . THR A 1 221 ? -1.453 -9.243 -11.746 1.00 91.69 221 THR A CA 1
ATOM 1598 C C . THR A 1 221 ? -0.766 -8.884 -13.064 1.00 91.69 221 THR A C 1
ATOM 1600 O O . THR A 1 221 ? -1.424 -8.446 -14.013 1.00 91.69 221 THR A O 1
ATOM 1603 N N . HIS A 1 222 ? 0.538 -9.128 -13.182 1.00 89.88 222 HIS A N 1
ATOM 1604 C CA . HIS A 1 222 ? 1.333 -8.694 -14.336 1.00 89.88 222 HIS A CA 1
ATOM 1605 C C . HIS A 1 222 ? 1.694 -9.821 -15.315 1.00 89.88 222 HIS A C 1
ATOM 1607 O O . HIS A 1 222 ? 2.167 -9.537 -16.414 1.00 89.88 222 HIS A O 1
ATOM 1613 N N . GLY A 1 223 ? 1.421 -11.082 -14.967 1.00 90.94 223 GLY A N 1
ATOM 1614 C CA . GLY A 1 223 ? 1.833 -12.244 -15.755 1.00 90.94 223 GLY A CA 1
ATOM 1615 C C . GLY A 1 223 ? 3.309 -12.596 -15.557 1.00 90.94 223 GLY A C 1
ATOM 1616 O O . GLY A 1 223 ? 4.068 -11.863 -14.926 1.00 90.94 223 GLY A O 1
ATOM 1617 N N . VAL A 1 224 ? 3.728 -13.745 -16.090 1.00 93.00 224 VAL A N 1
ATOM 1618 C CA . VAL A 1 224 ? 5.120 -14.212 -16.009 1.00 93.00 224 VAL A CA 1
ATOM 1619 C C . VAL A 1 224 ? 5.904 -13.698 -17.216 1.00 93.00 224 VAL A C 1
ATOM 1621 O O . VAL A 1 224 ? 5.615 -14.046 -18.356 1.00 93.00 224 VAL A O 1
ATOM 1624 N N . SER A 1 225 ? 6.910 -12.862 -16.968 1.00 91.50 225 SER A N 1
ATOM 1625 C CA . SER A 1 225 ? 7.790 -12.275 -17.982 1.00 91.50 225 SER A CA 1
ATOM 1626 C C . SER A 1 225 ? 9.155 -11.922 -17.382 1.00 91.50 225 SER A C 1
ATOM 1628 O O . SER A 1 225 ? 9.282 -11.764 -16.170 1.00 91.50 225 SER A O 1
ATOM 1630 N N . LEU A 1 226 ? 10.179 -11.711 -18.217 1.00 90.50 226 LEU A N 1
ATOM 1631 C CA . LEU A 1 226 ? 11.494 -11.251 -17.741 1.00 90.50 226 LEU A CA 1
ATOM 1632 C C . LEU A 1 226 ? 11.405 -9.908 -16.995 1.00 90.50 226 LEU A C 1
ATOM 1634 O O . LEU A 1 226 ? 12.126 -9.692 -16.021 1.00 90.50 226 LEU A O 1
ATOM 1638 N N . ARG A 1 227 ? 10.495 -9.026 -17.428 1.00 91.69 227 ARG A N 1
ATOM 1639 C CA . ARG A 1 227 ? 10.187 -7.736 -16.792 1.00 91.69 227 ARG A CA 1
ATOM 1640 C C . ARG A 1 227 ? 9.688 -7.925 -15.366 1.00 91.69 227 ARG A C 1
ATOM 1642 O O . ARG A 1 227 ? 10.289 -7.411 -14.427 1.00 91.69 227 ARG A O 1
ATOM 1649 N N . THR A 1 228 ? 8.634 -8.711 -15.203 1.00 93.75 228 THR A N 1
ATOM 1650 C CA . THR A 1 228 ? 7.993 -8.960 -13.906 1.00 93.75 228 THR A CA 1
ATOM 1651 C C . THR A 1 228 ? 8.884 -9.775 -12.972 1.00 93.75 228 THR A C 1
ATOM 1653 O O . THR A 1 228 ? 8.964 -9.482 -11.787 1.00 93.75 228 THR A O 1
ATOM 1656 N N . THR A 1 229 ? 9.624 -10.756 -13.490 1.00 95.19 229 THR A N 1
ATOM 1657 C CA . THR A 1 229 ? 10.569 -11.548 -12.689 1.00 95.19 229 THR A CA 1
ATOM 1658 C C . THR A 1 229 ? 11.758 -10.706 -12.218 1.00 95.19 229 THR A C 1
ATOM 1660 O O . THR A 1 229 ? 12.267 -10.918 -11.121 1.00 95.19 229 THR A O 1
ATOM 1663 N N . THR A 1 230 ? 12.185 -9.715 -13.003 1.00 94.50 230 THR A N 1
ATOM 1664 C CA . THR A 1 230 ? 13.219 -8.767 -12.572 1.00 94.50 230 THR A CA 1
ATOM 1665 C C . THR A 1 230 ? 12.713 -7.847 -11.461 1.00 94.50 230 THR A C 1
ATOM 1667 O O . THR A 1 230 ? 13.417 -7.654 -10.471 1.00 94.50 230 THR A O 1
ATOM 1670 N N . ALA A 1 231 ? 11.487 -7.328 -11.593 1.00 95.56 231 ALA A N 1
ATOM 1671 C CA . ALA A 1 231 ? 10.841 -6.567 -10.526 1.00 95.56 231 ALA A CA 1
ATOM 1672 C C . ALA A 1 231 ? 10.777 -7.384 -9.228 1.00 95.56 231 ALA A C 1
ATOM 1674 O O . ALA A 1 231 ? 11.245 -6.907 -8.202 1.00 95.56 231 ALA A O 1
ATOM 1675 N N . LEU A 1 232 ? 10.337 -8.647 -9.307 1.00 95.94 232 LEU A N 1
ATOM 1676 C CA . LEU A 1 232 ? 10.283 -9.579 -8.176 1.00 95.94 232 LEU A CA 1
ATOM 1677 C C . LEU A 1 232 ? 11.634 -9.728 -7.458 1.00 95.94 232 LEU A C 1
ATOM 1679 O O . LEU A 1 232 ? 11.682 -9.684 -6.232 1.00 95.94 232 LEU A O 1
ATOM 1683 N N . VAL A 1 233 ? 12.739 -9.892 -8.194 1.00 95.50 233 VAL A N 1
ATOM 1684 C CA . VAL A 1 233 ? 14.085 -9.958 -7.589 1.00 95.50 233 VAL A CA 1
ATOM 1685 C C . VAL A 1 233 ? 14.402 -8.664 -6.836 1.00 95.50 233 VAL A C 1
ATOM 1687 O O . VAL A 1 233 ? 14.885 -8.718 -5.705 1.00 95.50 233 VAL A O 1
ATOM 1690 N N . GLY A 1 234 ? 14.089 -7.513 -7.435 1.00 94.19 234 GLY A N 1
ATOM 1691 C CA . GLY A 1 234 ? 14.212 -6.208 -6.790 1.00 94.19 234 GLY A CA 1
ATOM 1692 C C . GLY A 1 234 ? 13.401 -6.110 -5.497 1.00 94.19 234 GLY A C 1
ATOM 1693 O O . GLY A 1 234 ? 13.934 -5.688 -4.471 1.00 94.19 234 GLY A O 1
ATOM 1694 N N . THR A 1 235 ? 12.143 -6.562 -5.516 1.00 94.88 235 THR A N 1
ATOM 1695 C CA . THR A 1 235 ? 11.251 -6.546 -4.348 1.00 94.88 235 THR A CA 1
ATOM 1696 C C . THR A 1 235 ? 11.772 -7.448 -3.232 1.00 94.88 235 THR A C 1
ATOM 1698 O O . THR A 1 235 ? 11.813 -7.027 -2.081 1.00 94.88 235 THR A O 1
ATOM 1701 N N . LEU A 1 236 ? 12.219 -8.668 -3.554 1.00 95.12 236 LEU A N 1
ATOM 1702 C CA . LEU A 1 236 ? 12.725 -9.635 -2.572 1.00 95.12 236 LEU A CA 1
ATOM 1703 C C . LEU A 1 236 ? 13.977 -9.123 -1.853 1.00 95.12 236 LEU A C 1
ATOM 1705 O O . LEU A 1 236 ? 14.074 -9.226 -0.631 1.00 95.12 236 LEU A O 1
ATOM 1709 N N . VAL A 1 237 ? 14.922 -8.531 -2.586 1.00 94.38 237 VAL A N 1
ATOM 1710 C CA . VAL A 1 237 ? 16.105 -7.928 -1.955 1.00 94.38 237 VAL A CA 1
ATOM 1711 C C . VAL A 1 237 ? 15.727 -6.659 -1.187 1.00 94.38 237 VAL A C 1
ATOM 1713 O O . VAL A 1 237 ? 16.240 -6.442 -0.092 1.00 94.38 237 VAL A O 1
ATOM 1716 N N . GLY A 1 238 ? 14.791 -5.859 -1.707 1.00 94.25 238 GLY A N 1
ATOM 1717 C CA . GLY A 1 238 ? 14.200 -4.726 -0.995 1.00 94.25 238 GLY A CA 1
ATOM 1718 C C . GLY A 1 238 ? 13.639 -5.120 0.372 1.00 94.25 238 GLY A C 1
ATOM 1719 O O . GLY A 1 238 ? 13.968 -4.488 1.370 1.00 94.25 238 GLY A O 1
ATOM 1720 N N . LEU A 1 239 ? 12.874 -6.211 0.440 1.00 94.62 239 LEU A N 1
ATOM 1721 C CA . LEU A 1 239 ? 12.302 -6.730 1.686 1.00 94.62 239 LEU A CA 1
ATOM 1722 C C . LEU A 1 239 ? 13.372 -7.164 2.686 1.00 94.62 239 LEU A C 1
ATOM 1724 O O . LEU A 1 239 ? 13.261 -6.854 3.871 1.00 94.62 239 LEU A O 1
ATOM 1728 N N . LEU A 1 240 ? 14.432 -7.830 2.219 1.00 94.44 240 LEU A N 1
ATOM 1729 C CA . LEU A 1 240 ? 15.567 -8.194 3.071 1.00 94.44 240 LEU A CA 1
ATOM 1730 C C . LEU A 1 240 ? 16.265 -6.952 3.639 1.00 94.44 240 LEU A C 1
ATOM 1732 O O . LEU A 1 240 ? 16.612 -6.931 4.819 1.00 94.44 240 LEU A O 1
ATOM 1736 N N . MET A 1 241 ? 16.436 -5.903 2.827 1.00 94.69 241 MET A N 1
ATOM 1737 C CA . MET A 1 241 ? 17.007 -4.634 3.285 1.0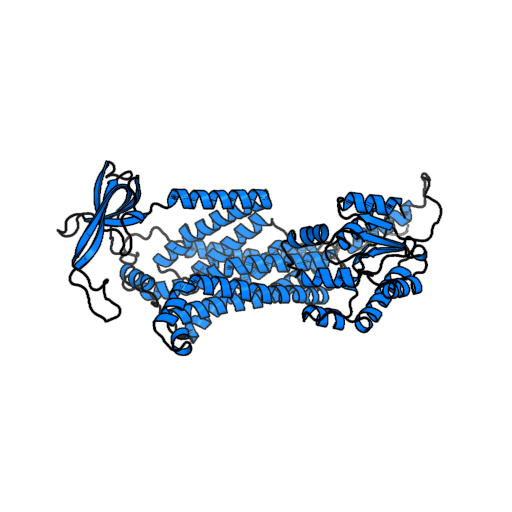0 94.69 241 MET A CA 1
ATOM 1738 C C . MET A 1 241 ? 16.098 -3.935 4.298 1.00 94.69 241 MET A C 1
ATOM 1740 O O . MET A 1 241 ? 16.592 -3.491 5.329 1.00 94.69 241 MET A O 1
ATOM 1744 N N . VAL A 1 242 ? 14.786 -3.879 4.051 1.00 94.06 242 VAL A N 1
ATOM 1745 C CA . VAL A 1 242 ? 13.806 -3.310 4.991 1.00 94.06 242 VAL A CA 1
ATOM 1746 C C . VAL A 1 242 ? 13.833 -4.058 6.325 1.00 94.06 242 VAL A C 1
ATOM 1748 O O . VAL A 1 242 ? 13.913 -3.421 7.373 1.00 94.06 242 VAL A O 1
ATOM 1751 N N . ALA A 1 243 ? 13.849 -5.394 6.305 1.00 94.00 243 ALA A N 1
ATOM 1752 C CA . ALA A 1 243 ? 13.946 -6.207 7.516 1.00 94.00 243 ALA A CA 1
ATOM 1753 C C . ALA A 1 243 ? 15.250 -5.941 8.287 1.00 94.00 243 ALA A C 1
ATOM 1755 O O . ALA A 1 243 ? 15.225 -5.737 9.501 1.00 94.00 243 ALA A O 1
ATOM 1756 N N . ALA A 1 244 ? 16.388 -5.898 7.586 1.00 94.44 244 ALA A N 1
ATOM 1757 C CA . ALA A 1 244 ? 17.693 -5.650 8.195 1.00 94.44 244 ALA A CA 1
ATOM 1758 C C . ALA A 1 244 ? 17.799 -4.237 8.792 1.00 94.44 244 ALA A C 1
ATOM 1760 O O . ALA A 1 244 ? 18.271 -4.077 9.916 1.00 94.44 244 ALA A O 1
ATOM 1761 N N . LEU A 1 245 ? 17.333 -3.218 8.065 1.00 94.94 245 LEU A N 1
ATOM 1762 C CA . LEU A 1 245 ? 17.318 -1.828 8.525 1.00 94.94 245 LEU A CA 1
ATOM 1763 C C . LEU A 1 245 ? 16.337 -1.624 9.681 1.00 94.94 245 LEU A C 1
ATOM 1765 O O . LEU A 1 245 ? 16.666 -0.906 10.619 1.00 94.94 245 LEU A O 1
ATOM 1769 N N . GLY A 1 246 ? 15.175 -2.280 9.652 1.00 93.00 246 GLY A N 1
ATOM 1770 C CA . GLY A 1 246 ? 14.207 -2.266 10.749 1.00 93.00 246 GLY A CA 1
ATOM 1771 C C . GLY A 1 246 ? 14.773 -2.891 12.022 1.00 93.00 246 GLY A C 1
ATOM 1772 O O . GLY A 1 246 ? 14.690 -2.290 13.091 1.00 93.00 246 GLY A O 1
ATOM 1773 N N . ALA A 1 247 ? 15.426 -4.051 11.906 1.00 92.12 247 ALA A N 1
ATOM 1774 C CA . ALA A 1 247 ? 16.098 -4.707 13.028 1.00 92.12 247 ALA A CA 1
ATOM 1775 C C . ALA A 1 247 ? 17.259 -3.870 13.582 1.00 92.12 247 ALA A C 1
ATOM 1777 O O . ALA A 1 247 ? 17.383 -3.714 14.797 1.00 92.12 247 ALA A O 1
ATOM 1778 N N . LEU A 1 248 ? 18.077 -3.284 12.702 1.00 94.12 248 LEU A N 1
ATOM 1779 C CA . LEU A 1 248 ? 19.151 -2.374 13.095 1.00 94.12 248 LEU A CA 1
ATOM 1780 C C . LEU A 1 248 ? 18.595 -1.131 13.800 1.00 94.12 248 LEU A C 1
ATOM 1782 O O . LEU A 1 248 ? 19.099 -0.753 14.853 1.00 94.12 248 LEU A O 1
ATOM 1786 N N . GLY A 1 249 ? 17.551 -0.519 13.243 1.00 92.81 249 GLY A N 1
ATOM 1787 C CA . GLY A 1 249 ? 16.903 0.663 13.796 1.00 92.81 249 GLY A CA 1
ATOM 1788 C C . GLY A 1 249 ? 16.314 0.401 15.178 1.00 92.81 249 GLY A C 1
ATOM 1789 O O . GLY A 1 249 ? 16.609 1.147 16.106 1.00 92.81 249 GLY A O 1
ATOM 1790 N N . ALA A 1 250 ? 15.578 -0.703 15.347 1.00 89.94 250 ALA A N 1
ATOM 1791 C CA . ALA A 1 250 ? 15.048 -1.112 16.647 1.00 89.94 250 ALA A CA 1
ATOM 1792 C C . ALA A 1 250 ? 16.156 -1.348 17.680 1.00 89.94 250 ALA A C 1
ATOM 1794 O O . ALA A 1 250 ? 16.036 -0.926 18.830 1.00 89.94 250 ALA A O 1
ATOM 1795 N N . HIS A 1 251 ? 17.252 -1.990 17.265 1.00 90.94 251 HIS A N 1
ATOM 1796 C CA . HIS A 1 251 ? 18.387 -2.260 18.141 1.00 90.94 251 HIS A CA 1
ATOM 1797 C C . HIS A 1 251 ? 19.114 -0.977 18.568 1.00 90.94 251 HIS A C 1
ATOM 1799 O O . HIS A 1 251 ? 19.381 -0.784 19.754 1.00 90.94 251 HIS A O 1
ATOM 1805 N N . VAL A 1 252 ? 19.413 -0.084 17.619 1.00 94.00 252 VAL A N 1
ATOM 1806 C CA . VAL A 1 252 ? 20.142 1.170 17.870 1.00 94.00 252 VAL A CA 1
ATOM 1807 C C . VAL A 1 252 ? 19.296 2.157 18.674 1.00 94.00 252 VAL A C 1
ATOM 1809 O O . VAL A 1 252 ? 19.820 2.794 19.586 1.00 94.00 252 VAL A O 1
ATOM 1812 N N . ALA A 1 253 ? 17.996 2.252 18.383 1.00 90.88 253 ALA A N 1
ATOM 1813 C CA . ALA A 1 253 ? 17.066 3.116 19.107 1.00 90.88 253 ALA A CA 1
ATOM 1814 C C . ALA A 1 253 ? 16.618 2.536 20.461 1.00 90.88 253 ALA A C 1
ATOM 1816 O O . ALA A 1 253 ? 15.981 3.247 21.230 1.00 90.88 253 ALA A O 1
ATOM 1817 N N . ARG A 1 254 ? 16.969 1.274 20.766 1.00 89.81 254 ARG A N 1
ATOM 1818 C CA . ARG A 1 254 ? 16.563 0.550 21.985 1.00 89.81 254 ARG A CA 1
ATOM 1819 C C . ARG A 1 254 ? 15.052 0.600 22.214 1.00 89.81 254 ARG A C 1
ATOM 1821 O O . ARG A 1 254 ? 14.606 0.926 23.307 1.00 89.81 254 ARG A O 1
ATOM 1828 N N . LEU A 1 255 ? 14.285 0.287 21.172 1.00 87.69 255 LEU A N 1
ATOM 1829 C CA . LEU A 1 255 ? 12.829 0.329 21.256 1.00 87.69 255 LEU A CA 1
ATOM 1830 C C . LEU A 1 255 ? 12.312 -0.681 22.287 1.00 87.69 255 LEU A C 1
ATOM 1832 O O . LEU A 1 255 ? 12.685 -1.862 22.272 1.00 87.69 255 LEU A O 1
ATOM 1836 N N . ASP A 1 256 ? 11.444 -0.199 23.169 1.00 85.50 256 ASP A N 1
ATOM 1837 C CA . ASP A 1 256 ? 10.737 -1.044 24.116 1.00 85.50 256 ASP A CA 1
ATOM 1838 C C . ASP A 1 256 ? 9.685 -1.899 23.388 1.00 85.50 256 ASP A C 1
ATOM 1840 O O . ASP A 1 256 ? 9.104 -1.455 22.400 1.00 85.50 256 ASP A O 1
ATOM 1844 N N . PRO A 1 257 ? 9.420 -3.134 23.847 1.00 79.56 257 PRO A N 1
ATOM 1845 C CA . PRO A 1 257 ? 8.372 -3.973 23.267 1.00 79.56 257 PRO A CA 1
ATOM 1846 C C . PRO A 1 257 ? 6.960 -3.406 23.401 1.00 79.56 257 PRO A C 1
ATOM 1848 O O . PRO A 1 257 ? 6.087 -3.735 22.608 1.00 79.56 257 PRO A O 1
ATOM 1851 N N . VAL A 1 258 ? 6.725 -2.641 24.466 1.00 85.88 258 VAL A N 1
ATOM 1852 C CA . VAL A 1 258 ? 5.408 -2.149 24.857 1.00 85.88 258 VAL A CA 1
ATOM 1853 C C . VAL A 1 258 ? 5.479 -0.633 24.891 1.00 85.88 258 VAL A C 1
ATOM 1855 O O . VAL A 1 258 ? 5.999 -0.052 25.840 1.00 85.88 258 VAL A O 1
ATOM 1858 N N . THR A 1 259 ? 4.998 -0.003 23.827 1.00 83.44 259 THR A N 1
ATOM 1859 C CA . THR A 1 259 ? 5.016 1.457 23.658 1.00 83.44 259 THR A CA 1
ATOM 1860 C C . THR A 1 259 ? 3.615 2.060 23.747 1.00 83.44 259 THR A C 1
ATOM 1862 O O . THR A 1 259 ? 3.474 3.214 24.141 1.00 83.44 259 THR A O 1
ATOM 1865 N N . THR A 1 260 ? 2.578 1.287 23.423 1.00 84.56 260 THR A N 1
ATOM 1866 C CA . THR A 1 260 ? 1.178 1.725 23.365 1.00 84.56 260 THR A CA 1
ATOM 1867 C C . THR A 1 260 ? 0.299 0.953 24.346 1.00 84.56 260 THR A C 1
ATOM 1869 O O . THR A 1 260 ? 0.643 -0.149 24.774 1.00 84.56 260 THR A O 1
ATOM 1872 N N . GLU A 1 261 ? -0.864 1.517 24.672 1.00 84.12 261 GLU A N 1
ATOM 1873 C CA . GLU A 1 261 ? -1.870 0.863 25.522 1.00 84.12 261 GLU A CA 1
ATOM 1874 C C . GLU A 1 261 ? -2.355 -0.464 24.913 1.00 84.12 261 GLU A C 1
ATOM 1876 O O . GLU A 1 261 ? -2.479 -1.463 25.616 1.00 84.12 261 GLU A O 1
ATOM 1881 N N . ASP A 1 262 ? -2.531 -0.524 23.590 1.00 85.19 262 ASP A N 1
ATOM 1882 C CA . ASP A 1 262 ? -2.905 -1.763 22.898 1.00 85.19 262 ASP A CA 1
ATOM 1883 C C . ASP A 1 262 ? -1.811 -2.832 23.009 1.00 85.19 262 ASP A C 1
ATOM 1885 O O . ASP A 1 262 ? -2.103 -3.999 23.275 1.00 85.19 262 ASP A O 1
ATOM 1889 N N . ALA A 1 263 ? -0.539 -2.441 22.858 1.00 86.00 263 ALA A N 1
ATOM 1890 C CA . ALA A 1 263 ? 0.586 -3.347 23.069 1.00 86.00 263 ALA A CA 1
ATOM 1891 C C . ALA A 1 263 ? 0.659 -3.810 24.531 1.00 86.00 263 ALA A C 1
ATOM 1893 O O . ALA A 1 263 ? 0.987 -4.964 24.793 1.00 86.00 263 ALA A O 1
ATOM 1894 N N . TYR A 1 264 ? 0.316 -2.943 25.485 1.00 86.19 264 TYR A N 1
ATOM 1895 C CA . TYR A 1 264 ? 0.277 -3.287 26.903 1.00 86.19 264 TYR A CA 1
ATOM 1896 C C . TYR A 1 264 ? -0.826 -4.307 27.205 1.00 86.19 264 TYR A C 1
ATOM 1898 O O . TYR A 1 264 ? -0.542 -5.356 27.786 1.00 86.19 264 TYR A O 1
ATOM 1906 N N . ARG A 1 265 ? -2.053 -4.066 26.730 1.00 85.38 265 ARG A N 1
ATOM 1907 C CA . ARG A 1 265 ? -3.178 -5.007 26.849 1.00 85.38 265 ARG A CA 1
ATOM 1908 C C . ARG A 1 265 ? -2.867 -6.344 26.186 1.00 85.38 265 ARG A C 1
ATOM 1910 O O . ARG A 1 265 ? -3.072 -7.396 26.787 1.00 85.38 265 ARG A O 1
ATOM 1917 N N . LEU A 1 266 ? -2.300 -6.317 24.981 1.00 84.19 266 LEU A N 1
ATOM 1918 C CA . LEU A 1 266 ? -1.878 -7.529 24.286 1.00 84.19 266 LEU A CA 1
ATOM 1919 C C . LEU A 1 266 ? -0.771 -8.265 25.057 1.00 84.19 266 LEU A C 1
ATOM 1921 O O . LEU A 1 266 ? -0.824 -9.486 25.174 1.00 84.19 266 LEU A O 1
ATOM 1925 N N . SER A 1 267 ? 0.191 -7.547 25.648 1.00 84.69 267 SER A N 1
ATOM 1926 C CA . SER A 1 267 ? 1.224 -8.149 26.499 1.00 84.69 267 SER A CA 1
ATOM 1927 C C . SER A 1 267 ? 0.631 -8.866 27.708 1.00 84.69 267 SER A C 1
ATOM 1929 O O . SER A 1 267 ? 1.170 -9.895 28.104 1.00 84.69 267 SER A O 1
ATOM 1931 N N . GLN A 1 268 ? -0.437 -8.335 28.309 1.00 82.44 268 GLN A N 1
ATOM 1932 C CA . GLN A 1 268 ? -1.105 -8.988 29.436 1.00 82.44 268 GLN A CA 1
ATOM 1933 C C . GLN A 1 268 ? -1.820 -10.270 29.004 1.00 82.44 268 GLN A C 1
ATOM 1935 O O . GLN A 1 268 ? -1.712 -11.286 29.685 1.00 82.44 268 GLN A O 1
ATOM 1940 N N . LEU A 1 269 ? -2.498 -10.243 27.852 1.00 81.62 269 LEU A N 1
ATOM 1941 C CA . LEU A 1 269 ? -3.205 -11.408 27.312 1.00 81.62 269 LEU A CA 1
ATOM 1942 C C . LEU A 1 269 ? -2.260 -12.523 26.847 1.00 81.62 269 LEU A C 1
ATOM 1944 O O . LEU A 1 269 ? -2.623 -13.692 26.902 1.00 81.62 269 LEU A O 1
ATOM 1948 N N . LEU A 1 270 ? -1.055 -12.175 26.394 1.00 79.44 270 LEU A N 1
ATOM 1949 C CA . LEU A 1 270 ? -0.036 -13.135 25.959 1.00 79.44 270 LEU A CA 1
ATOM 1950 C C . LEU A 1 270 ? 0.821 -13.686 27.114 1.00 79.44 270 LEU A C 1
ATOM 1952 O O . LEU A 1 270 ? 1.671 -14.546 26.888 1.00 79.44 270 LEU A O 1
ATOM 1956 N N . GLY A 1 271 ? 0.635 -13.208 28.347 1.00 78.44 271 GLY A N 1
ATOM 1957 C CA . GLY A 1 271 ? 1.390 -13.675 29.509 1.00 78.44 271 GLY A CA 1
ATOM 1958 C C . GLY A 1 271 ? 2.895 -13.375 29.431 1.00 78.44 271 GLY A C 1
ATOM 1959 O O . GLY A 1 271 ? 3.321 -12.319 28.960 1.00 78.44 271 GLY A O 1
ATOM 1960 N N . SER A 1 272 ? 3.728 -14.298 29.924 1.00 77.44 272 SER A N 1
ATOM 1961 C CA . SER A 1 272 ? 5.183 -14.100 30.062 1.00 77.44 272 SER A CA 1
ATOM 1962 C C . SER A 1 272 ? 5.931 -13.904 28.740 1.00 77.44 272 SER A C 1
ATOM 1964 O O . SER A 1 272 ? 6.976 -13.253 28.733 1.00 77.44 272 SER A O 1
ATOM 1966 N N . ASP A 1 273 ? 5.396 -14.421 27.633 1.00 78.81 273 ASP A N 1
ATOM 1967 C CA . ASP A 1 273 ? 6.029 -14.344 26.309 1.00 78.81 273 ASP A CA 1
ATOM 1968 C C . ASP A 1 273 ? 5.653 -13.061 25.545 1.00 78.81 273 ASP A C 1
ATOM 1970 O O . ASP A 1 273 ? 6.285 -12.715 24.540 1.00 78.81 273 ASP A O 1
ATOM 1974 N N . GLY A 1 274 ? 4.669 -12.304 26.050 1.00 79.75 274 GLY A N 1
ATOM 1975 C CA . GLY A 1 274 ? 4.127 -11.092 25.430 1.00 79.75 274 GLY A CA 1
ATOM 1976 C C . GLY A 1 274 ? 5.187 -10.087 24.963 1.00 79.75 274 GLY A C 1
ATOM 1977 O O . GLY A 1 274 ? 5.188 -9.727 23.784 1.00 79.75 274 GLY A O 1
ATOM 1978 N N . PRO A 1 275 ? 6.157 -9.674 25.803 1.00 81.44 275 PRO A N 1
ATOM 1979 C CA . PRO A 1 275 ? 7.192 -8.726 25.389 1.00 81.44 275 PRO A CA 1
ATOM 1980 C C . PRO A 1 275 ? 8.068 -9.227 24.231 1.00 81.44 275 PRO A C 1
ATOM 1982 O O . PRO A 1 275 ? 8.516 -8.441 23.396 1.00 81.44 275 PRO A O 1
ATOM 1985 N N . GLN A 1 276 ? 8.345 -10.529 24.148 1.00 80.69 276 GLN A N 1
ATOM 1986 C CA . GLN A 1 276 ? 9.155 -11.069 23.056 1.00 80.69 276 GLN A CA 1
ATOM 1987 C C . GLN A 1 276 ? 8.357 -11.112 21.748 1.00 80.69 276 GLN A C 1
ATOM 1989 O O . GLN A 1 276 ? 8.886 -10.728 20.700 1.00 80.69 276 GLN A O 1
ATOM 1994 N N . ILE A 1 277 ? 7.079 -11.491 21.826 1.00 84.62 277 ILE A N 1
ATOM 1995 C CA . ILE A 1 277 ? 6.145 -11.479 20.696 1.00 84.62 277 ILE A CA 1
ATOM 1996 C C . ILE A 1 277 ? 5.982 -10.054 20.153 1.00 84.62 277 ILE A C 1
ATOM 1998 O O . ILE A 1 277 ? 6.123 -9.838 18.951 1.00 84.62 277 ILE A O 1
ATOM 2002 N N . LEU A 1 278 ? 5.786 -9.057 21.022 1.00 86.38 278 LEU A N 1
ATOM 2003 C CA . LEU A 1 278 ? 5.567 -7.660 20.625 1.00 86.38 278 LEU A CA 1
ATOM 2004 C C . LEU A 1 278 ? 6.779 -7.014 19.939 1.00 86.38 278 LEU A C 1
ATOM 2006 O O . LEU A 1 278 ? 6.615 -6.303 18.947 1.00 86.38 278 LEU A O 1
ATOM 2010 N N . ARG A 1 279 ? 8.012 -7.337 20.363 1.00 83.44 279 ARG A N 1
ATOM 2011 C CA . ARG A 1 279 ? 9.220 -6.960 19.592 1.00 83.44 279 ARG A CA 1
ATOM 2012 C C . ARG A 1 279 ? 9.184 -7.525 18.173 1.00 83.44 279 ARG A C 1
ATOM 2014 O O . ARG A 1 279 ? 9.619 -6.871 17.225 1.00 83.44 279 ARG A O 1
ATOM 2021 N N . GLY A 1 280 ? 8.682 -8.748 18.032 1.00 85.44 280 GLY A N 1
ATOM 2022 C CA . GLY A 1 280 ? 8.477 -9.391 16.744 1.00 85.44 280 GLY A CA 1
ATOM 2023 C C . GLY A 1 280 ? 7.407 -8.697 15.898 1.00 85.44 280 GLY A C 1
ATOM 2024 O O . GLY A 1 280 ? 7.631 -8.473 14.707 1.00 85.44 280 GLY A O 1
ATOM 2025 N N . VAL A 1 281 ? 6.288 -8.296 16.509 1.00 89.56 281 VAL A N 1
ATOM 2026 C CA . VAL A 1 281 ? 5.192 -7.571 15.842 1.00 89.56 281 VAL A CA 1
ATOM 2027 C C . VAL A 1 281 ? 5.704 -6.300 15.166 1.00 89.56 281 VAL A C 1
ATOM 2029 O O . VAL A 1 281 ? 5.382 -6.078 13.999 1.00 89.56 281 VAL A O 1
ATOM 2032 N N . PHE A 1 282 ? 6.570 -5.525 15.830 1.00 88.69 282 PHE A N 1
ATOM 2033 C CA . PHE A 1 282 ? 7.202 -4.354 15.214 1.00 88.69 282 PHE A CA 1
ATOM 2034 C C . PHE A 1 282 ? 7.944 -4.710 13.917 1.00 88.69 282 PHE A C 1
ATOM 2036 O O . PHE A 1 282 ? 7.674 -4.133 12.862 1.00 88.69 282 PHE A O 1
ATOM 2043 N N . LEU A 1 283 ? 8.862 -5.682 13.971 1.00 89.44 283 LEU A N 1
ATOM 2044 C CA . LEU A 1 283 ? 9.666 -6.083 12.810 1.00 89.44 283 LEU A CA 1
ATOM 2045 C C . LEU A 1 283 ? 8.798 -6.639 11.679 1.00 89.44 283 LEU A C 1
ATOM 2047 O O . LEU A 1 283 ? 9.047 -6.349 10.508 1.00 89.44 283 LEU A O 1
ATOM 2051 N N . CYS A 1 284 ? 7.759 -7.397 12.027 1.00 92.25 284 CYS A N 1
ATOM 2052 C CA . CYS A 1 284 ? 6.779 -7.884 11.070 1.00 92.25 284 CYS A CA 1
ATOM 2053 C C . CYS A 1 284 ? 6.045 -6.722 10.385 1.00 92.25 284 CYS A C 1
ATOM 2055 O O . CYS A 1 284 ? 5.978 -6.676 9.155 1.00 92.25 284 CYS A O 1
ATOM 2057 N N . GLY A 1 285 ? 5.589 -5.740 11.167 1.00 89.94 285 GLY A N 1
ATOM 2058 C CA . GLY A 1 285 ? 4.941 -4.527 10.676 1.00 89.94 285 GLY A CA 1
ATOM 2059 C C . GLY A 1 285 ? 5.827 -3.716 9.730 1.00 89.94 285 GLY A C 1
ATOM 2060 O O . GLY A 1 285 ? 5.353 -3.286 8.681 1.00 89.94 285 GLY A O 1
ATOM 2061 N N . VAL A 1 286 ? 7.123 -3.569 10.033 1.00 90.56 286 VAL A N 1
ATOM 2062 C CA . VAL A 1 286 ? 8.096 -2.882 9.158 1.00 90.56 286 VAL A CA 1
ATOM 2063 C C . VAL A 1 286 ? 8.194 -3.562 7.787 1.00 90.56 286 VAL A C 1
ATOM 2065 O O . VAL A 1 286 ? 8.142 -2.894 6.753 1.00 90.56 286 VAL A O 1
ATOM 2068 N N . VAL A 1 287 ? 8.308 -4.892 7.757 1.00 93.62 287 VAL A N 1
ATOM 2069 C CA . VAL A 1 287 ? 8.437 -5.659 6.506 1.00 93.62 287 VAL A CA 1
ATOM 2070 C C . VAL A 1 287 ? 7.137 -5.631 5.696 1.00 93.62 287 VAL A C 1
ATOM 2072 O O . VAL A 1 287 ? 7.181 -5.386 4.489 1.00 93.62 287 VAL A O 1
ATOM 2075 N N . LEU A 1 288 ? 5.983 -5.821 6.347 1.00 91.56 288 LEU A N 1
ATOM 2076 C CA . LEU A 1 288 ? 4.669 -5.782 5.693 1.00 91.56 288 LEU A CA 1
ATOM 2077 C C . LEU A 1 288 ? 4.334 -4.390 5.143 1.00 91.56 288 LEU A C 1
ATOM 2079 O O . LEU A 1 288 ? 3.818 -4.285 4.032 1.00 91.56 288 LEU A O 1
ATOM 2083 N N . ALA A 1 289 ? 4.672 -3.323 5.872 1.00 87.12 289 ALA A N 1
ATOM 2084 C CA . ALA A 1 289 ? 4.515 -1.954 5.389 1.00 87.12 289 ALA A CA 1
ATOM 2085 C C . ALA A 1 289 ? 5.395 -1.678 4.158 1.00 87.12 289 ALA A C 1
ATOM 2087 O O . ALA A 1 289 ? 4.942 -1.077 3.183 1.00 87.12 289 ALA A O 1
ATOM 2088 N N . GLY A 1 290 ? 6.640 -2.169 4.168 1.00 88.75 290 GLY A N 1
ATOM 2089 C CA . GLY A 1 290 ? 7.555 -2.044 3.032 1.00 88.75 290 GLY A CA 1
ATOM 2090 C C . GLY A 1 290 ? 7.080 -2.786 1.777 1.00 88.75 290 GLY A C 1
ATOM 2091 O O . GLY A 1 290 ? 7.338 -2.327 0.666 1.00 88.75 290 GLY A O 1
ATOM 2092 N N . LEU A 1 291 ? 6.358 -3.900 1.934 1.00 91.56 291 LEU A N 1
ATOM 2093 C CA . LEU A 1 291 ? 5.920 -4.774 0.842 1.00 91.56 291 LEU A CA 1
ATOM 2094 C C . LEU A 1 291 ? 5.158 -4.047 -0.269 1.00 91.56 291 LEU A C 1
ATOM 2096 O O . LEU A 1 291 ? 5.494 -4.194 -1.446 1.00 91.56 291 LEU A O 1
ATOM 2100 N N . GLY A 1 292 ? 4.134 -3.275 0.106 1.00 82.81 292 GLY A N 1
ATOM 2101 C CA . GLY A 1 292 ? 3.246 -2.613 -0.850 1.00 82.81 292 GLY A CA 1
ATOM 2102 C C . GLY A 1 292 ? 3.986 -1.585 -1.701 1.00 82.81 292 GLY A C 1
ATOM 2103 O O . GLY A 1 292 ? 3.903 -1.613 -2.929 1.00 82.81 292 GLY A O 1
ATOM 2104 N N . VAL A 1 293 ? 4.777 -0.731 -1.048 1.00 86.56 293 VAL A N 1
ATOM 2105 C CA . VAL A 1 293 ? 5.521 0.341 -1.720 1.00 86.56 293 VAL A CA 1
ATOM 2106 C C . VAL A 1 293 ? 6.676 -0.214 -2.559 1.00 86.56 293 VAL A C 1
ATOM 2108 O O . VAL A 1 293 ? 6.909 0.244 -3.678 1.00 86.56 293 VAL A O 1
ATOM 2111 N N . LEU A 1 294 ? 7.381 -1.241 -2.065 1.00 91.31 294 LEU A N 1
ATOM 2112 C CA . LEU A 1 294 ? 8.445 -1.899 -2.825 1.00 91.31 294 LEU A CA 1
ATOM 2113 C C . LEU A 1 294 ? 7.906 -2.530 -4.110 1.00 91.31 294 LEU A C 1
ATOM 2115 O O . LEU A 1 294 ? 8.546 -2.416 -5.154 1.00 91.31 294 LEU A O 1
ATOM 2119 N N . ASN A 1 295 ? 6.747 -3.186 -4.064 1.00 89.69 295 ASN A N 1
ATOM 2120 C CA . ASN A 1 295 ? 6.165 -3.805 -5.252 1.00 89.69 295 ASN A CA 1
ATOM 2121 C C . ASN A 1 295 ? 5.849 -2.767 -6.344 1.00 89.69 295 ASN A C 1
ATOM 2123 O O . ASN A 1 295 ? 6.229 -2.964 -7.498 1.00 89.69 295 ASN A O 1
ATOM 2127 N N . ASP A 1 296 ? 5.229 -1.644 -5.972 1.00 88.81 296 ASP A N 1
ATOM 2128 C CA . ASP A 1 296 ? 4.880 -0.568 -6.909 1.00 88.81 296 ASP A CA 1
ATOM 2129 C C . ASP A 1 296 ? 6.121 0.026 -7.596 1.00 88.81 296 ASP A C 1
ATOM 2131 O O . ASP A 1 296 ? 6.227 0.084 -8.827 1.00 88.81 296 ASP A O 1
ATOM 2135 N N . VAL A 1 297 ? 7.135 0.369 -6.799 1.00 91.50 297 VAL A N 1
ATOM 2136 C CA . VAL A 1 297 ? 8.359 0.976 -7.321 1.00 91.50 297 VAL A CA 1
ATOM 2137 C C . VAL A 1 297 ? 9.168 -0.008 -8.155 1.00 91.50 297 VAL A C 1
ATOM 2139 O O . VAL A 1 297 ? 9.631 0.346 -9.236 1.00 91.50 297 VAL A O 1
ATOM 2142 N N . THR A 1 298 ? 9.335 -1.253 -7.717 1.00 94.50 298 THR A N 1
ATOM 2143 C CA . THR A 1 298 ? 10.163 -2.224 -8.452 1.00 94.50 298 THR A CA 1
ATOM 2144 C C . THR A 1 298 ? 9.538 -2.634 -9.788 1.00 94.50 298 THR A C 1
ATOM 2146 O O . THR A 1 298 ? 10.257 -2.750 -10.785 1.00 94.50 298 THR A O 1
ATOM 2149 N N . ILE A 1 299 ? 8.208 -2.766 -9.865 1.00 93.94 299 ILE A N 1
ATOM 2150 C CA . ILE A 1 299 ? 7.497 -2.993 -11.133 1.00 93.94 299 ILE A CA 1
ATOM 2151 C C . ILE A 1 299 ? 7.631 -1.795 -12.065 1.00 93.94 299 ILE A C 1
ATOM 2153 O O . ILE A 1 299 ? 7.930 -1.976 -13.252 1.00 93.94 299 ILE A O 1
ATOM 2157 N N . THR A 1 300 ? 7.450 -0.585 -11.541 1.00 92.50 300 THR A N 1
ATOM 2158 C CA . THR A 1 300 ? 7.564 0.648 -12.324 1.00 92.50 300 THR A CA 1
ATOM 2159 C C . THR A 1 300 ? 8.986 0.832 -12.852 1.00 92.50 300 THR A C 1
ATOM 2161 O O . THR A 1 300 ? 9.170 1.053 -14.048 1.00 92.50 300 THR A O 1
ATOM 2164 N N . GLN A 1 301 ? 10.007 0.622 -12.014 1.00 95.31 301 GLN A N 1
ATOM 2165 C CA . GLN A 1 301 ? 11.415 0.713 -12.415 1.00 95.31 301 GLN A CA 1
ATOM 2166 C C . GLN A 1 301 ? 11.797 -0.337 -13.458 1.00 95.31 301 GLN A C 1
ATOM 2168 O O . GLN A 1 301 ? 12.409 -0.004 -14.474 1.00 95.31 301 GLN A O 1
ATOM 2173 N N . ALA A 1 302 ? 11.417 -1.602 -13.250 1.00 95.12 302 ALA A N 1
ATOM 2174 C CA . ALA A 1 302 ? 11.673 -2.637 -14.243 1.00 95.12 302 ALA A CA 1
ATOM 2175 C C . ALA A 1 302 ? 10.998 -2.273 -15.572 1.00 95.12 302 ALA A C 1
ATOM 2177 O O . ALA A 1 302 ? 11.648 -2.295 -16.615 1.00 95.12 302 ALA A O 1
ATOM 2178 N N . SER A 1 303 ? 9.722 -1.880 -15.539 1.00 93.94 303 SER A N 1
ATOM 2179 C CA . SER A 1 303 ? 8.974 -1.489 -16.737 1.00 93.94 303 SER A CA 1
ATOM 2180 C C . SER A 1 303 ? 9.640 -0.328 -17.471 1.00 93.94 303 SER A C 1
ATOM 2182 O O . SER A 1 303 ? 9.881 -0.458 -18.666 1.00 93.94 303 SER A O 1
ATOM 2184 N N . ALA A 1 304 ? 10.038 0.735 -16.767 1.00 94.56 304 ALA A N 1
ATOM 2185 C CA . ALA A 1 304 ? 10.726 1.883 -17.354 1.00 94.56 304 ALA A CA 1
ATOM 2186 C C . ALA A 1 304 ? 12.008 1.479 -18.098 1.00 94.56 304 ALA A C 1
ATOM 2188 O O . ALA A 1 304 ? 12.222 1.889 -19.235 1.00 94.56 304 ALA A O 1
ATOM 2189 N N . VAL A 1 305 ? 12.838 0.613 -17.509 1.00 95.81 305 VAL A N 1
ATOM 2190 C CA . VAL A 1 305 ? 14.063 0.128 -18.168 1.00 95.81 305 VAL A CA 1
ATOM 2191 C C . VAL A 1 305 ? 13.754 -0.703 -19.418 1.00 95.81 305 VAL A C 1
ATOM 2193 O O . VAL A 1 305 ? 14.472 -0.603 -20.416 1.00 95.81 305 VAL A O 1
ATOM 2196 N N . TRP A 1 306 ? 12.691 -1.509 -19.394 1.00 92.50 306 TRP A N 1
ATOM 2197 C CA . TRP A 1 306 ? 12.265 -2.281 -20.564 1.00 92.50 306 TRP A CA 1
ATOM 2198 C C . TRP A 1 306 ? 11.700 -1.399 -21.680 1.00 92.50 306 TRP A C 1
ATOM 2200 O O . TRP A 1 306 ? 11.979 -1.684 -22.841 1.00 92.50 306 TRP A O 1
ATOM 2210 N N . GLU A 1 307 ? 10.975 -0.328 -21.352 1.00 91.94 307 GLU A N 1
ATOM 2211 C CA . GLU A 1 307 ? 10.515 0.656 -22.343 1.00 91.94 307 GLU A CA 1
ATOM 2212 C C . GLU A 1 307 ? 11.697 1.451 -22.931 1.00 91.94 307 GLU A C 1
ATOM 2214 O O . GLU A 1 307 ? 11.794 1.600 -24.146 1.00 91.94 307 GLU A O 1
ATOM 2219 N N . LEU A 1 308 ? 12.676 1.858 -22.109 1.00 92.81 308 LEU A N 1
ATOM 2220 C CA . LEU A 1 308 ? 13.917 2.490 -22.587 1.00 92.81 308 LEU A CA 1
ATOM 2221 C C . LEU A 1 308 ? 14.697 1.579 -23.547 1.00 92.81 308 LEU A C 1
ATOM 2223 O O . LEU A 1 308 ? 15.222 2.038 -24.561 1.00 92.81 308 LEU A O 1
ATOM 2227 N N . ARG A 1 309 ? 14.767 0.276 -23.248 1.00 90.75 309 ARG A N 1
ATOM 2228 C CA . ARG A 1 309 ? 15.398 -0.712 -24.134 1.00 90.75 309 ARG A CA 1
ATOM 2229 C C . ARG A 1 309 ? 14.599 -0.942 -25.416 1.00 90.75 309 ARG A C 1
ATOM 2231 O O . ARG A 1 309 ? 15.209 -1.202 -26.448 1.00 90.75 309 ARG A O 1
ATOM 2238 N N . ALA A 1 310 ? 13.271 -0.887 -25.353 1.00 84.06 310 ALA A N 1
ATOM 2239 C CA . ALA A 1 310 ? 12.425 -0.995 -26.535 1.00 84.06 310 ALA A CA 1
ATOM 2240 C C . ALA A 1 310 ? 12.609 0.217 -27.465 1.00 84.06 310 ALA A C 1
ATOM 2242 O O . ALA A 1 310 ? 12.655 0.038 -28.679 1.00 84.06 310 ALA A O 1
ATOM 2243 N N . ALA A 1 311 ? 12.787 1.415 -26.897 1.00 89.25 311 ALA A N 1
ATOM 2244 C CA . ALA A 1 311 ? 13.051 2.643 -27.644 1.00 89.25 311 ALA A CA 1
ATOM 2245 C C . ALA A 1 311 ? 14.467 2.697 -28.258 1.00 89.25 311 ALA A C 1
ATOM 2247 O O . ALA A 1 311 ? 14.623 3.154 -29.386 1.00 89.25 311 ALA A O 1
ATOM 2248 N N . ASP A 1 312 ? 15.497 2.206 -27.554 1.00 88.44 312 ASP A N 1
ATOM 2249 C CA . ASP A 1 312 ? 16.866 2.063 -28.084 1.00 88.44 312 ASP A CA 1
ATOM 2250 C C . ASP A 1 312 ? 17.392 0.620 -27.905 1.00 88.44 312 ASP A C 1
ATOM 2252 O O . ASP A 1 312 ? 18.088 0.305 -26.925 1.00 88.44 312 ASP A O 1
ATOM 2256 N N . PRO A 1 313 ? 17.136 -0.274 -28.884 1.00 86.56 313 PRO A N 1
ATOM 2257 C CA . PRO A 1 313 ? 17.629 -1.652 -28.870 1.00 86.56 313 PRO A CA 1
ATOM 2258 C C . PRO A 1 313 ? 19.157 -1.781 -28.963 1.00 86.56 313 PRO A C 1
ATOM 2260 O O . PRO A 1 313 ? 19.690 -2.886 -28.848 1.00 86.56 313 PRO A O 1
ATOM 2263 N N . SER A 1 314 ? 19.903 -0.693 -29.164 1.00 86.31 314 SER A N 1
ATOM 2264 C CA . SER A 1 314 ? 21.371 -0.701 -29.161 1.00 86.31 314 SER A CA 1
ATOM 2265 C C . SER A 1 314 ? 21.962 -0.299 -27.803 1.00 86.31 314 SER A C 1
ATOM 2267 O O . SER A 1 314 ? 23.113 -0.630 -27.508 1.00 86.31 314 SER A O 1
ATOM 2269 N N . ALA A 1 315 ? 21.163 0.322 -26.925 1.00 89.25 315 ALA A N 1
ATOM 2270 C CA . ALA A 1 315 ? 21.606 0.849 -25.638 1.00 89.25 315 ALA A CA 1
ATOM 2271 C C . ALA A 1 315 ? 22.247 -0.218 -24.735 1.00 89.25 315 ALA A C 1
ATOM 2273 O O . ALA A 1 315 ? 21.600 -1.164 -24.286 1.00 89.25 315 ALA A O 1
ATOM 2274 N N . GLY A 1 316 ? 23.526 -0.040 -24.401 1.00 92.69 316 GLY A N 1
ATOM 2275 C CA . GLY A 1 316 ? 24.204 -0.886 -23.419 1.00 92.69 316 GLY A CA 1
ATOM 2276 C C . GLY A 1 316 ? 23.646 -0.711 -22.000 1.00 92.69 316 GLY A C 1
ATOM 2277 O O . GLY A 1 316 ? 23.047 0.312 -21.668 1.00 92.69 316 GLY A O 1
ATOM 2278 N N . TRP A 1 317 ? 23.923 -1.679 -21.120 1.00 94.25 317 TRP A N 1
ATOM 2279 C CA . TRP A 1 317 ? 23.361 -1.719 -19.760 1.00 94.25 317 TRP A CA 1
ATOM 2280 C C . TRP A 1 317 ? 23.689 -0.467 -18.935 1.00 94.25 317 TRP A C 1
ATOM 2282 O O . TRP A 1 317 ? 22.880 -0.040 -18.122 1.00 94.25 317 TRP A O 1
ATOM 2292 N N . ARG A 1 318 ? 24.849 0.166 -19.170 1.00 96.25 318 ARG A N 1
ATOM 2293 C CA . ARG A 1 318 ? 25.235 1.418 -18.497 1.00 96.25 318 ARG A CA 1
ATOM 2294 C C . ARG A 1 318 ? 24.322 2.579 -18.877 1.00 96.25 318 ARG A C 1
ATOM 2296 O O . ARG A 1 318 ? 23.915 3.328 -18.000 1.00 96.25 318 ARG A O 1
ATOM 2303 N N . ARG A 1 319 ? 23.986 2.709 -20.167 1.00 94.62 319 ARG A N 1
ATOM 2304 C CA . ARG A 1 319 ? 23.095 3.768 -20.663 1.00 94.62 319 ARG A CA 1
ATOM 2305 C C . ARG A 1 319 ? 21.687 3.577 -20.105 1.00 94.62 319 ARG A C 1
ATOM 2307 O O . ARG A 1 319 ? 21.137 4.520 -19.546 1.00 94.62 319 ARG A O 1
ATOM 2314 N N . LEU A 1 320 ? 21.173 2.346 -20.170 1.00 94.94 320 LEU A N 1
ATOM 2315 C CA . LEU A 1 320 ? 19.878 1.979 -19.589 1.00 94.94 320 LEU A CA 1
ATOM 2316 C C . LEU A 1 320 ? 19.836 2.236 -18.081 1.00 94.94 320 LEU A C 1
ATOM 2318 O O . LEU A 1 320 ? 18.855 2.775 -17.584 1.00 94.94 320 LEU A O 1
ATOM 2322 N N . PHE A 1 321 ? 20.909 1.903 -17.359 1.00 96.88 321 PHE A N 1
ATOM 2323 C CA . PHE A 1 321 ? 21.009 2.177 -15.930 1.00 96.88 321 PHE A CA 1
ATOM 2324 C C . PHE A 1 321 ? 20.981 3.678 -15.635 1.00 96.88 321 PHE A C 1
ATOM 2326 O O . PHE A 1 321 ? 20.206 4.113 -14.794 1.00 96.88 321 PHE A O 1
ATOM 2333 N N . THR A 1 322 ? 21.786 4.489 -16.328 1.00 96.38 322 THR A N 1
ATOM 2334 C CA . THR A 1 322 ? 21.827 5.940 -16.092 1.00 96.38 322 THR A CA 1
ATOM 2335 C C . THR A 1 322 ? 20.493 6.614 -16.420 1.00 96.38 322 THR A C 1
ATOM 2337 O O . THR A 1 322 ? 20.036 7.450 -15.644 1.00 96.38 322 THR A O 1
ATOM 2340 N N . GLN A 1 323 ? 19.851 6.241 -17.532 1.00 94.75 323 GLN A N 1
ATOM 2341 C CA . GLN A 1 323 ? 18.541 6.779 -17.915 1.00 94.75 323 GLN A CA 1
ATOM 2342 C C . GLN A 1 323 ? 17.438 6.305 -16.960 1.00 94.75 323 GLN A C 1
ATOM 2344 O O . GLN A 1 323 ? 16.683 7.129 -16.448 1.00 94.75 323 GLN A O 1
ATOM 2349 N N . GLY A 1 324 ? 17.409 5.010 -16.629 1.00 94.25 324 GLY A N 1
ATOM 2350 C CA . GLY A 1 324 ? 16.476 4.449 -15.653 1.00 94.25 324 GLY A CA 1
ATOM 2351 C C . GLY A 1 324 ? 16.637 5.064 -14.262 1.00 94.25 324 GLY A C 1
ATOM 2352 O O . GLY A 1 324 ? 15.649 5.385 -13.619 1.00 94.25 324 GLY A O 1
ATOM 2353 N N . MET A 1 325 ? 17.867 5.340 -13.817 1.00 95.44 325 MET A N 1
ATOM 2354 C CA . MET A 1 325 ? 18.123 6.041 -12.553 1.00 95.44 325 MET A CA 1
ATOM 2355 C C . MET A 1 325 ? 17.690 7.503 -12.570 1.00 95.44 325 MET A C 1
ATOM 2357 O O . MET A 1 325 ? 17.422 8.059 -11.507 1.00 95.44 325 MET A O 1
ATOM 2361 N N . SER A 1 326 ? 17.629 8.149 -13.737 1.00 93.25 326 SER A N 1
ATOM 2362 C CA . SER A 1 326 ? 17.050 9.489 -13.814 1.00 93.25 326 SER A CA 1
ATOM 2363 C C . SER A 1 326 ? 15.570 9.443 -13.449 1.00 93.25 326 SER A C 1
ATOM 2365 O O . SER A 1 326 ? 15.173 10.152 -12.536 1.00 93.25 326 SER A O 1
ATOM 2367 N N . ILE A 1 327 ? 14.821 8.514 -14.053 1.00 91.00 327 ILE A N 1
ATOM 2368 C CA . ILE A 1 327 ? 13.408 8.257 -13.737 1.00 91.00 327 ILE A CA 1
ATOM 2369 C C . ILE A 1 327 ? 13.258 7.824 -12.269 1.00 91.00 327 ILE A C 1
ATOM 2371 O O . ILE A 1 327 ? 12.409 8.320 -11.535 1.00 91.00 327 ILE A O 1
ATOM 2375 N N . GLY A 1 328 ? 14.129 6.928 -11.801 1.00 89.56 328 GLY A N 1
ATOM 2376 C CA . GLY A 1 328 ? 14.141 6.456 -10.419 1.00 89.56 328 GLY A CA 1
ATOM 2377 C C . GLY A 1 328 ? 14.294 7.573 -9.385 1.00 89.56 328 GLY A C 1
ATOM 2378 O O . GLY A 1 328 ? 13.644 7.517 -8.346 1.00 89.56 328 GLY A O 1
ATOM 2379 N N . ARG A 1 329 ? 15.096 8.612 -9.656 1.00 90.88 329 ARG A N 1
ATOM 2380 C CA . ARG A 1 329 ? 15.242 9.762 -8.742 1.00 90.88 329 ARG A CA 1
ATOM 2381 C C . ARG A 1 329 ? 13.953 10.573 -8.608 1.00 90.88 329 ARG A C 1
ATOM 2383 O O . ARG A 1 329 ? 13.641 10.994 -7.496 1.00 90.88 329 ARG A O 1
ATOM 2390 N N . ASP A 1 330 ? 13.187 10.713 -9.684 1.00 86.25 330 ASP A N 1
ATOM 2391 C CA . ASP A 1 330 ? 11.889 11.394 -9.646 1.00 86.25 330 ASP A CA 1
ATOM 2392 C C . ASP A 1 330 ? 10.871 10.584 -8.817 1.00 86.25 330 ASP A C 1
ATOM 2394 O O . ASP A 1 330 ? 10.125 11.130 -7.996 1.00 86.25 330 ASP A O 1
ATOM 2398 N N . HIS A 1 331 ? 10.910 9.250 -8.926 1.00 84.44 331 HIS A N 1
ATOM 2399 C CA . HIS A 1 331 ? 10.117 8.368 -8.065 1.00 84.44 331 HIS A CA 1
ATOM 2400 C C . HIS A 1 331 ? 10.552 8.404 -6.592 1.00 84.44 331 HIS A C 1
ATOM 2402 O O . HIS A 1 331 ? 9.697 8.341 -5.712 1.00 84.44 331 HIS A O 1
ATOM 2408 N N . ILE A 1 332 ? 11.848 8.544 -6.284 1.00 87.19 332 ILE A N 1
ATOM 2409 C CA . ILE A 1 332 ? 12.311 8.694 -4.890 1.00 87.19 332 ILE A CA 1
ATOM 2410 C C . ILE A 1 332 ? 11.665 9.921 -4.247 1.00 87.19 332 ILE A C 1
ATOM 2412 O O . ILE A 1 332 ? 11.116 9.820 -3.153 1.00 87.19 332 ILE A O 1
ATOM 2416 N N . ALA A 1 333 ? 11.696 11.069 -4.926 1.00 83.00 333 ALA A N 1
ATOM 2417 C CA . ALA A 1 333 ? 11.146 12.303 -4.371 1.00 83.00 333 ALA A CA 1
ATOM 2418 C C . ALA A 1 333 ? 9.639 12.178 -4.075 1.00 83.00 333 ALA A C 1
ATOM 2420 O O . ALA A 1 333 ? 9.192 12.506 -2.976 1.00 83.00 333 ALA A O 1
ATOM 2421 N N . SER A 1 334 ? 8.865 11.639 -5.022 1.00 85.50 334 SER A N 1
ATOM 2422 C CA . SER A 1 334 ? 7.413 11.464 -4.858 1.00 85.50 334 SER A CA 1
ATOM 2423 C C . SER A 1 334 ? 7.039 10.423 -3.793 1.00 85.50 334 SER A C 1
ATOM 2425 O O . SER A 1 334 ? 6.112 10.640 -3.007 1.00 85.50 334 SER A O 1
ATOM 2427 N N . THR A 1 335 ? 7.773 9.312 -3.710 1.00 83.19 335 THR A N 1
ATOM 2428 C CA . THR A 1 335 ? 7.502 8.243 -2.733 1.00 83.19 335 THR A CA 1
ATOM 2429 C C . THR A 1 335 ? 7.830 8.659 -1.303 1.00 83.19 335 THR A C 1
ATOM 2431 O O . THR A 1 335 ? 7.054 8.348 -0.402 1.00 83.19 335 THR A O 1
ATOM 2434 N N . VAL A 1 336 ? 8.905 9.428 -1.085 1.00 81.25 336 VAL A N 1
ATOM 2435 C CA . VAL A 1 336 ? 9.239 9.979 0.241 1.00 81.25 336 VAL A CA 1
ATOM 2436 C C . VAL A 1 336 ? 8.093 10.838 0.780 1.00 81.25 336 VAL A C 1
ATOM 2438 O O . VAL A 1 336 ? 7.692 10.656 1.928 1.00 81.25 336 VAL A O 1
ATOM 2441 N N . TYR A 1 337 ? 7.512 11.721 -0.040 1.00 81.69 337 TYR A N 1
ATOM 2442 C CA . TYR A 1 337 ? 6.363 12.533 0.380 1.00 81.69 337 TYR A CA 1
ATOM 2443 C C . TYR A 1 337 ? 5.117 11.695 0.637 1.00 81.69 337 TYR A C 1
ATOM 2445 O O . TYR A 1 337 ? 4.435 11.904 1.637 1.00 81.69 337 TYR A O 1
ATOM 2453 N N . THR A 1 338 ? 4.841 10.730 -0.239 1.00 85.12 338 THR A N 1
ATOM 2454 C CA . THR A 1 338 ? 3.668 9.857 -0.115 1.00 85.12 338 THR A CA 1
ATOM 2455 C C . THR A 1 338 ? 3.695 9.091 1.205 1.00 85.12 338 THR A C 1
ATOM 2457 O O . THR A 1 338 ? 2.714 9.104 1.944 1.00 85.12 338 THR A O 1
ATOM 2460 N N . ILE A 1 339 ? 4.836 8.480 1.534 1.00 81.25 339 ILE A N 1
ATOM 2461 C CA . ILE A 1 339 ? 5.029 7.759 2.793 1.00 81.25 339 ILE A CA 1
ATOM 2462 C C . ILE A 1 339 ? 4.918 8.735 3.969 1.00 81.25 339 ILE A C 1
ATOM 2464 O O . ILE A 1 339 ? 4.107 8.518 4.866 1.00 81.25 339 ILE A O 1
ATOM 2468 N N . ALA A 1 340 ? 5.682 9.831 3.957 1.00 78.25 340 ALA A N 1
ATOM 2469 C CA . ALA A 1 340 ? 5.718 10.770 5.076 1.00 78.25 340 ALA A CA 1
ATOM 2470 C C . ALA A 1 340 ? 4.330 11.336 5.414 1.00 78.25 340 ALA A C 1
ATOM 2472 O O . ALA A 1 340 ? 3.948 11.349 6.583 1.00 78.25 340 ALA A O 1
ATOM 2473 N N . PHE A 1 341 ? 3.551 11.759 4.413 1.00 84.44 341 PHE A N 1
ATOM 2474 C CA . PHE A 1 341 ? 2.213 12.306 4.643 1.00 84.44 341 PHE A CA 1
ATOM 2475 C C . PHE A 1 341 ? 1.175 11.242 5.000 1.00 84.44 341 PHE A C 1
ATOM 2477 O O . PHE A 1 341 ? 0.292 11.532 5.804 1.00 84.44 341 PHE A O 1
ATOM 2484 N N . ALA A 1 342 ? 1.281 10.020 4.468 1.00 82.31 342 ALA A N 1
ATOM 2485 C CA . ALA A 1 342 ? 0.398 8.925 4.870 1.00 82.31 342 ALA A CA 1
ATOM 2486 C C . ALA A 1 342 ? 0.568 8.591 6.362 1.00 82.31 342 ALA A C 1
ATOM 2488 O O . ALA A 1 342 ? -0.421 8.502 7.089 1.00 82.31 342 ALA A O 1
ATOM 2489 N N . TYR A 1 343 ? 1.815 8.486 6.832 1.00 76.50 343 TYR A N 1
ATOM 2490 C CA . TYR A 1 343 ? 2.113 8.229 8.242 1.00 76.50 343 TYR A CA 1
ATOM 2491 C C . TYR A 1 343 ? 1.780 9.426 9.135 1.00 76.50 343 TYR A C 1
ATOM 2493 O O . TYR A 1 343 ? 1.114 9.251 10.150 1.00 76.50 343 TYR A O 1
ATOM 2501 N N . ALA A 1 344 ? 2.142 10.651 8.737 1.00 81.25 344 ALA A N 1
ATOM 2502 C CA . ALA A 1 344 ? 1.757 11.851 9.482 1.00 81.25 344 ALA A CA 1
ATOM 2503 C C . ALA A 1 344 ? 0.228 11.972 9.617 1.00 81.25 344 ALA A C 1
ATOM 2505 O O . ALA A 1 344 ? -0.263 12.308 10.691 1.00 81.25 344 ALA A O 1
ATOM 2506 N N . GLY A 1 345 ? -0.514 11.644 8.552 1.00 85.94 345 GLY A N 1
ATOM 2507 C CA . GLY A 1 345 ? -1.975 11.587 8.542 1.00 85.94 345 GLY A CA 1
ATOM 2508 C C . GLY A 1 345 ? -2.537 10.558 9.526 1.00 85.94 345 GLY A C 1
ATOM 2509 O O . GLY A 1 345 ? -3.445 10.875 10.293 1.00 85.94 345 GLY A O 1
ATOM 2510 N N . ALA A 1 346 ? -1.970 9.349 9.554 1.00 82.00 346 ALA A N 1
ATOM 2511 C CA . ALA A 1 346 ? -2.358 8.302 10.501 1.00 82.00 346 ALA A CA 1
ATOM 2512 C C . ALA A 1 346 ? -2.029 8.669 11.963 1.00 82.00 346 ALA A C 1
ATOM 2514 O O . ALA A 1 346 ? -2.753 8.278 12.876 1.00 82.00 346 ALA A O 1
ATOM 2515 N N . SER A 1 347 ? -0.974 9.456 12.187 1.00 81.44 347 SER A N 1
ATOM 2516 C CA . SER A 1 347 ? -0.536 9.902 13.515 1.00 81.44 347 SER A CA 1
ATOM 2517 C C . SER A 1 347 ? -1.135 11.243 13.967 1.00 81.44 347 SER A C 1
ATOM 2519 O O . SER A 1 347 ? -0.746 11.742 15.024 1.00 81.44 347 SER A O 1
ATOM 2521 N N . LEU A 1 348 ? -2.085 11.835 13.226 1.00 85.19 348 LEU A N 1
ATOM 2522 C CA . LEU A 1 348 ? -2.684 13.140 13.559 1.00 85.19 348 LEU A CA 1
ATOM 2523 C C . LEU A 1 348 ? -3.238 13.247 14.992 1.00 85.19 348 LEU A C 1
ATOM 2525 O O . LEU A 1 348 ? -2.955 14.260 15.630 1.00 85.19 348 LEU A O 1
ATOM 2529 N N . PRO A 1 349 ? -3.970 12.255 15.545 1.00 81.38 349 PRO A N 1
ATOM 2530 C CA . PRO A 1 349 ? -4.465 12.348 16.921 1.00 81.38 349 PRO A CA 1
ATOM 2531 C C . PRO A 1 349 ? -3.335 12.490 17.944 1.00 81.38 349 PRO A C 1
ATOM 2533 O O . PRO A 1 349 ? -3.443 13.259 18.895 1.00 81.38 349 PRO A O 1
ATOM 2536 N N . VAL A 1 350 ? -2.221 11.791 17.715 1.00 73.56 350 VAL A N 1
ATOM 2537 C CA . VAL A 1 350 ? -1.052 11.865 18.592 1.00 73.56 350 VAL A CA 1
ATOM 2538 C C . VAL A 1 350 ? -0.336 13.202 18.410 1.00 73.56 350 VAL A C 1
ATOM 2540 O O . VAL A 1 350 ? 0.051 13.805 19.402 1.00 73.56 350 VAL A O 1
ATOM 2543 N N . LEU A 1 351 ? -0.209 13.709 17.175 1.00 78.19 351 LEU A N 1
ATOM 2544 C CA . LEU A 1 351 ? 0.354 15.041 16.904 1.00 78.19 351 LEU A CA 1
ATOM 2545 C C . LEU A 1 351 ? -0.456 16.159 17.578 1.00 78.19 351 LEU A C 1
ATOM 2547 O O . LEU A 1 351 ? 0.134 17.066 18.161 1.00 78.19 351 LEU A O 1
ATOM 2551 N N . LEU A 1 352 ? -1.788 16.064 17.559 1.00 81.88 352 LEU A N 1
ATOM 2552 C CA . LEU A 1 352 ? -2.673 16.995 18.260 1.00 81.88 352 LEU A CA 1
ATOM 2553 C C . LEU A 1 352 ? -2.477 16.922 19.779 1.00 81.88 352 LEU A C 1
ATOM 2555 O O . LEU A 1 352 ? -2.433 17.952 20.447 1.00 81.88 352 LEU A O 1
ATOM 2559 N N . LEU A 1 353 ? -2.293 15.719 20.329 1.00 72.25 353 LEU A N 1
ATOM 2560 C CA . LEU A 1 353 ? -1.991 15.539 21.749 1.00 72.25 353 LEU A CA 1
ATOM 2561 C C . LEU A 1 353 ? -0.695 16.266 22.154 1.00 72.25 353 LEU A C 1
ATOM 2563 O O . LEU A 1 353 ? -0.606 16.788 23.263 1.00 72.25 353 LEU A O 1
ATOM 2567 N N . LEU A 1 354 ? 0.288 16.366 21.249 1.00 72.31 354 LEU A N 1
ATOM 2568 C CA . LEU A 1 354 ? 1.531 17.112 21.502 1.00 72.31 354 LEU A CA 1
ATOM 2569 C C . LEU A 1 354 ? 1.293 18.607 21.616 1.00 72.31 354 LEU A C 1
ATOM 2571 O O . LEU A 1 354 ? 1.858 19.259 22.495 1.00 72.31 354 LEU A O 1
ATOM 2575 N N . GLU A 1 355 ? 0.471 19.131 20.709 1.00 80.81 355 GLU A N 1
ATOM 2576 C CA . GLU A 1 355 ? 0.079 20.533 20.712 1.00 80.81 355 GLU A CA 1
ATOM 2577 C C . GLU A 1 355 ? -0.666 20.873 22.008 1.00 80.81 355 GLU A C 1
ATOM 2579 O O . GLU A 1 355 ? -0.374 21.890 22.635 1.00 80.81 355 GLU A O 1
ATOM 2584 N N . VAL A 1 356 ? -1.541 19.974 22.470 1.00 80.81 356 VAL A N 1
ATOM 2585 C CA . VAL A 1 356 ? -2.300 20.138 23.717 1.00 80.81 356 VAL A CA 1
ATOM 2586 C C . VAL A 1 356 ? -1.412 20.038 24.964 1.00 80.81 356 VAL A C 1
ATOM 2588 O O . VAL A 1 356 ? -1.561 20.847 25.878 1.00 80.81 356 VAL A O 1
ATOM 2591 N N . TYR A 1 357 ? -0.471 19.090 25.029 1.00 72.88 357 TYR A N 1
ATOM 2592 C CA . TYR A 1 357 ? 0.398 18.916 26.202 1.00 72.88 357 TYR A CA 1
ATOM 2593 C C . TYR A 1 357 ? 1.536 19.940 26.313 1.00 72.88 357 TYR A C 1
ATOM 2595 O O . TYR A 1 357 ? 2.223 19.969 27.336 1.00 72.88 357 TYR A O 1
ATOM 2603 N N . GLY A 1 358 ? 1.766 20.770 25.289 1.00 78.50 358 GLY A N 1
ATOM 2604 C CA . GLY A 1 358 ? 2.810 21.800 25.311 1.00 78.50 358 GLY A CA 1
ATOM 2605 C C . GLY A 1 358 ? 4.233 21.244 25.469 1.00 78.50 358 GLY A C 1
ATOM 2606 O O . GLY A 1 358 ? 5.128 21.951 25.935 1.00 78.50 358 GLY A O 1
ATOM 2607 N N . GLN A 1 359 ? 4.452 19.973 25.120 1.00 74.44 359 GLN A N 1
ATOM 2608 C CA . GLN A 1 359 ? 5.746 19.304 25.267 1.00 74.44 359 GLN A CA 1
ATOM 2609 C C . GLN A 1 359 ? 6.737 19.769 24.186 1.00 74.44 359 GLN A C 1
ATOM 2611 O O . GLN A 1 359 ? 6.348 19.976 23.033 1.00 74.44 359 GLN A O 1
ATOM 2616 N N . PRO A 1 360 ? 8.044 19.889 24.493 1.00 83.12 360 PRO A N 1
ATOM 2617 C CA . PRO A 1 360 ? 9.044 20.183 23.475 1.00 83.12 360 PRO A CA 1
ATOM 2618 C C . PRO A 1 360 ? 9.060 19.090 22.397 1.00 83.12 360 PRO A C 1
ATOM 2620 O O . PRO A 1 360 ? 9.209 17.903 22.707 1.00 83.12 360 PRO A O 1
ATOM 2623 N N . LEU A 1 361 ? 8.991 19.489 21.121 1.00 77.56 361 LEU A N 1
ATOM 2624 C CA . LEU A 1 361 ? 8.987 18.563 19.977 1.00 77.56 361 LEU A CA 1
ATOM 2625 C C . LEU A 1 361 ? 10.132 17.542 20.045 1.00 77.56 361 LEU A C 1
ATOM 2627 O O . LEU A 1 361 ? 9.920 16.359 19.805 1.00 77.56 361 LEU A O 1
ATOM 2631 N N . GLY A 1 362 ? 11.332 17.980 20.437 1.00 79.25 362 GLY A N 1
ATOM 2632 C CA . GLY A 1 362 ? 12.503 17.108 20.537 1.00 79.25 362 GLY A CA 1
ATOM 2633 C C . GLY A 1 362 ? 12.336 15.954 21.529 1.00 79.25 362 GLY A C 1
ATOM 2634 O O . GLY A 1 362 ? 12.695 14.832 21.198 1.00 79.25 362 GLY A O 1
ATOM 2635 N N . GLN A 1 363 ? 11.758 16.203 22.709 1.00 80.12 363 GLN A N 1
ATOM 2636 C CA . GLN A 1 363 ? 11.541 15.151 23.713 1.00 80.12 363 GLN A CA 1
ATOM 2637 C C . GLN A 1 363 ? 10.454 14.173 23.266 1.00 80.12 363 GLN A C 1
ATOM 2639 O O . GLN A 1 363 ? 10.575 12.965 23.466 1.00 80.12 363 GLN A O 1
ATOM 2644 N N . THR A 1 364 ? 9.426 14.686 22.596 1.00 76.69 364 THR A N 1
ATOM 2645 C CA . THR A 1 364 ? 8.329 13.847 22.125 1.00 76.69 364 THR A CA 1
ATOM 2646 C C . THR A 1 364 ? 8.748 12.940 20.973 1.00 76.69 364 THR A C 1
ATOM 2648 O O . THR A 1 364 ? 8.455 11.747 20.996 1.00 76.69 364 THR A O 1
ATOM 2651 N N . LEU A 1 365 ? 9.488 13.461 19.991 1.00 80.38 365 LEU A N 1
ATOM 2652 C CA . LEU A 1 365 ? 9.979 12.655 18.868 1.00 80.38 365 LEU A CA 1
ATOM 2653 C C . LEU A 1 365 ? 10.889 11.504 19.327 1.00 80.38 365 LEU A C 1
ATOM 2655 O O . LEU A 1 365 ? 11.017 10.508 18.624 1.00 80.38 365 LEU A O 1
ATOM 2659 N N . THR A 1 366 ? 11.497 11.625 20.511 1.00 85.88 366 THR A N 1
ATOM 2660 C CA . THR A 1 366 ? 12.310 10.572 21.136 1.00 85.88 366 THR A CA 1
ATOM 2661 C C . THR A 1 366 ? 11.539 9.657 22.091 1.00 85.88 366 THR A C 1
ATOM 2663 O O . THR A 1 366 ? 12.141 8.765 22.683 1.00 85.88 366 THR A O 1
ATOM 2666 N N . SER A 1 367 ? 10.232 9.859 22.272 1.00 84.75 367 SER A N 1
ATOM 2667 C CA . SER A 1 367 ? 9.392 8.957 23.071 1.00 84.75 367 SER A CA 1
ATOM 2668 C C . SER A 1 367 ? 9.136 7.638 22.334 1.00 84.75 367 SER A C 1
ATOM 2670 O O . SER A 1 367 ? 9.156 7.602 21.104 1.00 84.75 367 SER A O 1
ATOM 2672 N N . GLY A 1 368 ? 8.881 6.555 23.077 1.00 84.69 368 GLY A N 1
ATOM 2673 C CA . GLY A 1 368 ? 8.748 5.195 22.534 1.00 84.69 368 GLY A CA 1
ATOM 2674 C C . GLY A 1 368 ? 7.843 5.073 21.296 1.00 84.69 368 GLY A C 1
ATOM 2675 O O . GLY A 1 368 ? 8.343 4.650 20.253 1.00 84.69 368 GLY A O 1
ATOM 2676 N N . PRO A 1 369 ? 6.559 5.491 21.352 1.00 81.69 369 PRO A N 1
ATOM 2677 C CA . PRO A 1 369 ? 5.631 5.376 20.219 1.00 81.69 369 PRO A CA 1
ATOM 2678 C C . PRO A 1 369 ? 6.093 6.121 18.963 1.00 81.69 369 PRO A C 1
ATOM 2680 O O . PRO A 1 369 ? 5.983 5.615 17.848 1.00 81.69 369 PRO A O 1
ATOM 2683 N N . PHE A 1 370 ? 6.642 7.326 19.136 1.00 81.75 370 PHE A N 1
ATOM 2684 C CA . PHE A 1 370 ? 7.129 8.131 18.018 1.00 81.75 370 PHE A CA 1
ATOM 2685 C C . PHE A 1 370 ? 8.429 7.581 17.446 1.00 81.75 370 PHE A C 1
ATOM 2687 O O . PHE A 1 370 ? 8.577 7.511 16.228 1.00 81.75 370 PHE A O 1
ATOM 2694 N N . ALA A 1 371 ? 9.358 7.162 18.303 1.00 86.69 371 ALA A N 1
ATOM 2695 C CA . ALA A 1 371 ? 10.604 6.545 17.876 1.00 86.69 371 ALA A CA 1
ATOM 2696 C C . ALA A 1 371 ? 10.332 5.278 17.051 1.00 86.69 371 ALA A C 1
ATOM 2698 O O . ALA A 1 371 ? 10.971 5.073 16.020 1.00 86.69 371 ALA A O 1
ATOM 2699 N N . GLU A 1 372 ? 9.348 4.470 17.453 1.00 86.44 372 GLU A N 1
ATOM 2700 C CA . GLU A 1 372 ? 8.908 3.293 16.707 1.00 86.44 372 GLU A CA 1
ATOM 2701 C C . GLU A 1 372 ? 8.407 3.654 15.298 1.00 86.44 372 GLU A C 1
ATOM 2703 O O . GLU A 1 372 ? 8.887 3.094 14.307 1.00 86.44 372 GLU A O 1
ATOM 2708 N N . GLU A 1 373 ? 7.498 4.627 15.185 1.00 85.50 373 GLU A N 1
ATOM 2709 C CA . GLU A 1 373 ? 6.940 5.044 13.892 1.00 85.50 373 GLU A CA 1
ATOM 2710 C C . GLU A 1 373 ? 7.994 5.694 12.984 1.00 85.50 373 GLU A C 1
ATOM 2712 O O . GLU A 1 373 ? 8.046 5.433 11.778 1.00 85.50 373 GLU A O 1
ATOM 2717 N N . ILE A 1 374 ? 8.894 6.495 13.561 1.00 86.31 374 ILE A N 1
ATOM 2718 C CA . ILE A 1 374 ? 10.010 7.117 12.842 1.00 86.31 374 ILE A CA 1
ATOM 2719 C C . ILE A 1 374 ? 10.954 6.038 12.310 1.00 86.31 374 ILE A C 1
ATOM 2721 O O . ILE A 1 374 ? 11.298 6.061 11.129 1.00 86.31 374 ILE A O 1
ATOM 2725 N N . VAL A 1 375 ? 11.355 5.068 13.138 1.00 90.06 375 VAL A N 1
ATOM 2726 C CA . VAL A 1 375 ? 12.227 3.969 12.700 1.00 90.06 375 VAL A CA 1
ATOM 2727 C C . VAL A 1 375 ? 11.546 3.143 11.609 1.00 90.06 375 VAL A C 1
ATOM 2729 O O . VAL A 1 375 ? 12.193 2.834 10.607 1.00 90.06 375 VAL A O 1
ATOM 2732 N N . ARG A 1 376 ? 10.249 2.833 11.744 1.00 88.44 376 ARG A N 1
ATOM 2733 C CA . ARG A 1 376 ? 9.469 2.109 10.726 1.00 88.44 376 ARG A CA 1
ATOM 2734 C C . ARG A 1 376 ? 9.446 2.857 9.393 1.00 88.44 376 ARG A C 1
ATOM 2736 O O . ARG A 1 376 ? 9.788 2.283 8.357 1.00 88.44 376 ARG A O 1
ATOM 2743 N N . THR A 1 377 ? 9.127 4.148 9.435 1.00 87.62 377 THR A N 1
ATOM 2744 C CA . THR A 1 377 ? 9.062 5.033 8.264 1.00 87.62 377 THR A CA 1
ATOM 2745 C C . THR A 1 377 ? 10.423 5.167 7.580 1.00 87.62 377 THR A C 1
ATOM 2747 O O . THR A 1 377 ? 10.530 5.048 6.355 1.00 87.62 377 THR A O 1
ATOM 2750 N N . LEU A 1 378 ? 11.488 5.381 8.359 1.00 89.62 378 LEU A N 1
ATOM 2751 C CA . LEU A 1 378 ? 12.848 5.540 7.851 1.00 89.62 378 LEU A CA 1
ATOM 2752 C C . LEU A 1 378 ? 13.403 4.233 7.276 1.00 89.62 378 LEU A C 1
ATOM 2754 O O . LEU A 1 378 ? 13.994 4.258 6.198 1.00 89.62 378 LEU A O 1
ATOM 2758 N N . ALA A 1 379 ? 13.195 3.093 7.943 1.00 90.94 379 ALA A N 1
ATOM 2759 C CA . ALA A 1 379 ? 13.623 1.785 7.444 1.00 90.94 379 ALA A CA 1
ATOM 2760 C C . ALA A 1 379 ? 12.921 1.425 6.127 1.00 90.94 379 ALA A C 1
ATOM 2762 O O . ALA A 1 379 ? 13.588 1.019 5.171 1.00 90.94 379 ALA A O 1
ATOM 2763 N N . GLY A 1 380 ? 11.602 1.640 6.045 1.00 88.56 380 GLY A N 1
ATOM 2764 C CA . GLY A 1 380 ? 10.829 1.451 4.815 1.00 88.56 380 GLY A CA 1
ATOM 2765 C C . GLY A 1 380 ? 11.311 2.356 3.677 1.00 88.56 380 GLY A C 1
ATOM 2766 O O . GLY A 1 380 ? 11.592 1.876 2.578 1.00 88.56 380 GLY A O 1
ATOM 2767 N N . SER A 1 381 ? 11.500 3.650 3.956 1.00 88.94 381 SER A N 1
ATOM 2768 C CA . SER A 1 381 ? 11.963 4.634 2.965 1.00 88.94 381 SER A CA 1
ATOM 2769 C C . SER A 1 381 ? 13.388 4.351 2.480 1.00 88.94 381 SER A C 1
ATOM 2771 O O . SER A 1 381 ? 13.655 4.397 1.281 1.00 88.94 381 SER A O 1
ATOM 2773 N N . MET A 1 382 ? 14.312 4.004 3.381 1.00 91.50 382 MET A N 1
ATOM 2774 C CA . MET A 1 382 ? 15.677 3.612 3.012 1.00 91.50 382 MET A CA 1
ATOM 2775 C C . MET A 1 382 ? 15.685 2.333 2.172 1.00 91.50 382 MET A C 1
ATOM 2777 O O . MET A 1 382 ? 16.374 2.275 1.153 1.00 91.50 382 MET A O 1
ATOM 2781 N N . GLY A 1 383 ? 14.893 1.326 2.551 1.00 90.00 383 GLY A N 1
ATOM 2782 C CA . GLY A 1 383 ? 14.748 0.102 1.767 1.00 90.00 383 GLY A CA 1
ATOM 2783 C C . GLY A 1 383 ? 14.222 0.369 0.355 1.00 90.00 383 GLY A C 1
ATOM 2784 O O . GLY A 1 383 ? 14.737 -0.203 -0.605 1.00 90.00 383 GLY A O 1
ATOM 2785 N N . LEU A 1 384 ? 13.276 1.300 0.208 1.00 86.88 384 LEU A N 1
ATOM 2786 C CA . LEU A 1 384 ? 12.760 1.738 -1.088 1.00 86.88 384 LEU A CA 1
ATOM 2787 C C . LEU A 1 384 ? 13.820 2.440 -1.944 1.00 86.88 384 LEU A C 1
ATOM 2789 O O . LEU A 1 384 ? 14.032 2.073 -3.101 1.00 86.88 384 LEU A O 1
ATOM 2793 N N . VAL A 1 385 ? 14.513 3.424 -1.363 1.00 91.50 385 VAL A N 1
ATOM 2794 C CA . VAL A 1 385 ? 15.580 4.181 -2.035 1.00 91.50 385 VAL A CA 1
ATOM 2795 C C . VAL A 1 385 ? 16.684 3.248 -2.531 1.00 91.50 385 VAL A C 1
ATOM 2797 O O . VAL A 1 385 ? 17.212 3.459 -3.620 1.00 91.50 385 VAL A O 1
ATOM 2800 N N . LEU A 1 386 ? 17.007 2.194 -1.775 1.00 92.69 386 LEU A N 1
ATOM 2801 C CA . LEU A 1 386 ? 17.999 1.185 -2.156 1.00 92.69 386 LEU A CA 1
ATOM 2802 C C . LEU A 1 386 ? 17.467 0.158 -3.171 1.00 92.69 386 LEU A C 1
ATOM 2804 O O . LEU A 1 386 ? 18.236 -0.343 -3.995 1.00 92.69 386 LEU A O 1
ATOM 2808 N N . ALA A 1 387 ? 16.167 -0.148 -3.158 1.00 92.88 387 ALA A N 1
ATOM 2809 C CA . ALA A 1 387 ? 15.553 -1.077 -4.106 1.00 92.88 387 ALA A CA 1
ATOM 2810 C C . ALA A 1 387 ? 15.544 -0.536 -5.545 1.00 92.88 387 ALA A C 1
ATOM 2812 O O . ALA A 1 387 ? 15.649 -1.318 -6.491 1.00 92.88 387 ALA A O 1
ATOM 2813 N N . ILE A 1 388 ? 15.473 0.786 -5.728 1.00 94.88 388 ILE A N 1
ATOM 2814 C CA . ILE A 1 388 ? 15.492 1.443 -7.045 1.00 94.88 388 ILE A CA 1
ATOM 2815 C C . ILE A 1 388 ? 16.786 1.158 -7.825 1.00 94.88 388 ILE A C 1
ATOM 2817 O O . ILE A 1 388 ? 16.697 0.515 -8.871 1.00 94.88 388 ILE A O 1
ATOM 2821 N N . PRO A 1 389 ? 17.993 1.541 -7.357 1.00 95.31 389 PRO A N 1
ATOM 2822 C CA . PRO A 1 389 ? 19.227 1.286 -8.096 1.00 95.31 389 PRO A CA 1
ATOM 2823 C C . PRO A 1 389 ? 19.475 -0.202 -8.318 1.00 95.31 389 PRO A C 1
ATOM 2825 O O . PRO A 1 389 ? 19.959 -0.587 -9.385 1.00 95.31 389 PRO A O 1
ATOM 2828 N N . LEU A 1 390 ? 19.098 -1.045 -7.355 1.00 94.69 390 LEU A N 1
ATOM 2829 C CA . LEU A 1 390 ? 19.209 -2.489 -7.492 1.00 94.69 390 LEU A CA 1
ATOM 2830 C C . LEU A 1 390 ? 18.302 -3.032 -8.606 1.00 94.69 390 LEU A C 1
ATOM 2832 O O . LEU A 1 390 ? 18.752 -3.782 -9.471 1.00 94.69 390 LEU A O 1
ATOM 2836 N N . THR A 1 391 ? 17.031 -2.644 -8.616 1.00 95.50 391 THR A N 1
ATOM 2837 C CA . THR A 1 391 ? 16.080 -3.111 -9.632 1.00 95.50 391 THR A CA 1
ATOM 2838 C C . THR A 1 391 ? 16.474 -2.599 -11.008 1.00 95.50 391 THR A C 1
ATOM 2840 O O . THR A 1 391 ? 16.462 -3.360 -11.972 1.00 95.50 391 THR A O 1
ATOM 2843 N N . THR A 1 392 ? 16.914 -1.344 -11.094 1.00 96.25 392 THR A N 1
ATOM 2844 C CA . THR A 1 392 ? 17.364 -0.724 -12.339 1.00 96.25 392 THR A CA 1
ATOM 2845 C C . THR A 1 392 ? 18.602 -1.417 -12.904 1.00 96.25 392 THR A C 1
ATOM 2847 O O . THR A 1 392 ? 18.649 -1.681 -14.107 1.00 96.25 392 THR A O 1
ATOM 2850 N N . VAL A 1 393 ? 19.595 -1.776 -12.075 1.00 96.62 393 VAL A N 1
ATOM 2851 C CA . VAL A 1 393 ? 20.782 -2.495 -12.571 1.00 96.62 393 VAL A CA 1
ATOM 2852 C C . VAL A 1 393 ? 20.438 -3.915 -13.019 1.00 96.62 393 VAL A C 1
ATOM 2854 O O . VAL A 1 393 ? 20.879 -4.329 -14.092 1.00 96.62 393 VAL A O 1
ATOM 2857 N N . VAL A 1 394 ? 19.606 -4.646 -12.266 1.00 95.12 394 VAL A N 1
ATOM 2858 C CA . VAL A 1 394 ? 19.166 -5.994 -12.664 1.00 95.12 394 VAL A CA 1
ATOM 2859 C C . VAL A 1 394 ? 18.355 -5.918 -13.960 1.00 95.12 394 VAL A C 1
ATOM 2861 O O . VAL A 1 394 ? 18.639 -6.668 -14.892 1.00 95.12 394 VAL A O 1
ATOM 2864 N N . ALA A 1 395 ? 17.426 -4.966 -14.079 1.00 95.75 395 ALA A N 1
ATOM 2865 C CA . ALA A 1 395 ? 16.629 -4.756 -15.287 1.00 95.75 395 ALA A CA 1
ATOM 2866 C C . ALA A 1 395 ? 17.500 -4.419 -16.496 1.00 95.75 395 ALA A C 1
ATOM 2868 O O . ALA A 1 395 ? 17.326 -5.024 -17.551 1.00 95.75 395 ALA A O 1
ATOM 2869 N N . ALA A 1 396 ? 18.484 -3.530 -16.343 1.00 95.75 396 ALA A N 1
ATOM 2870 C CA . ALA A 1 396 ? 19.377 -3.145 -17.430 1.00 95.75 396 ALA A CA 1
ATOM 2871 C C . ALA A 1 396 ? 20.242 -4.322 -17.911 1.00 95.75 396 ALA A C 1
ATOM 2873 O O . ALA A 1 396 ? 20.424 -4.509 -19.116 1.00 95.75 396 ALA A O 1
ATOM 2874 N N . LEU A 1 397 ? 20.754 -5.141 -16.986 1.00 93.94 397 LEU A N 1
ATOM 2875 C CA . LEU A 1 397 ? 21.528 -6.338 -17.318 1.00 93.94 397 LEU A CA 1
ATOM 2876 C C . LEU A 1 397 ? 20.659 -7.389 -18.019 1.00 93.94 397 LEU A C 1
ATOM 2878 O O . LEU A 1 397 ? 21.028 -7.877 -19.089 1.00 93.94 397 LEU A O 1
ATOM 2882 N N . VAL A 1 398 ? 19.487 -7.703 -17.460 1.00 93.06 398 VAL A N 1
ATOM 2883 C CA . VAL A 1 398 ? 18.557 -8.689 -18.029 1.00 93.06 398 VAL A CA 1
ATOM 2884 C C . VAL A 1 398 ? 18.091 -8.246 -19.416 1.00 93.06 398 VAL A C 1
ATOM 2886 O O . VAL A 1 398 ? 18.173 -9.036 -20.357 1.00 93.06 398 VAL A O 1
ATOM 2889 N N . ALA A 1 399 ? 17.690 -6.984 -19.579 1.00 91.31 399 ALA A N 1
ATOM 2890 C CA . ALA A 1 399 ? 17.206 -6.441 -20.845 1.00 91.31 399 ALA A CA 1
ATOM 2891 C C . ALA A 1 399 ? 18.251 -6.557 -21.967 1.00 91.31 399 ALA A C 1
ATOM 2893 O O . ALA A 1 399 ? 17.931 -6.993 -23.077 1.00 91.31 399 ALA A O 1
ATOM 2894 N N . VAL A 1 400 ? 19.524 -6.267 -21.672 1.00 89.88 400 VAL A N 1
ATOM 2895 C CA . VAL A 1 400 ? 20.626 -6.431 -22.635 1.00 89.88 400 VAL A CA 1
ATOM 2896 C C . VAL A 1 400 ? 20.891 -7.902 -22.952 1.00 89.88 400 VAL A C 1
ATOM 2898 O O . VAL A 1 400 ? 21.104 -8.243 -24.113 1.00 89.88 400 VAL A O 1
ATOM 2901 N N . THR A 1 401 ? 20.850 -8.795 -21.956 1.00 85.38 401 THR A N 1
ATOM 2902 C CA . THR A 1 401 ? 21.077 -10.235 -22.190 1.00 85.38 401 THR A CA 1
ATOM 2903 C C . THR A 1 401 ? 19.959 -10.910 -22.988 1.00 85.38 401 THR A C 1
ATOM 2905 O O . THR A 1 401 ? 20.235 -11.829 -23.758 1.00 85.38 401 THR A O 1
ATOM 2908 N N . ALA A 1 402 ? 18.717 -10.444 -22.839 1.00 79.50 402 ALA A N 1
ATOM 2909 C CA . ALA A 1 402 ? 17.552 -10.980 -23.534 1.00 79.50 402 ALA A CA 1
ATOM 2910 C C . ALA A 1 402 ? 17.458 -10.514 -24.996 1.00 79.50 402 ALA A C 1
ATOM 2912 O O . ALA A 1 402 ? 17.033 -11.274 -25.857 1.00 79.50 402 ALA A O 1
ATOM 2913 N N . SER A 1 403 ? 17.906 -9.291 -25.292 1.00 63.75 403 SER A N 1
ATOM 2914 C CA . SER A 1 403 ? 17.742 -8.633 -26.599 1.00 63.75 403 SER A CA 1
ATOM 2915 C C . SER A 1 403 ? 18.789 -9.025 -27.656 1.00 63.75 403 SER A C 1
ATOM 2917 O O . SER A 1 403 ? 18.958 -8.318 -28.647 1.00 63.75 403 SER A O 1
ATOM 2919 N N . GLY A 1 404 ? 19.518 -10.128 -27.472 1.00 55.09 404 GLY A N 1
ATOM 2920 C CA . GLY A 1 404 ? 20.509 -10.605 -28.448 1.00 55.09 404 GLY A CA 1
ATOM 2921 C C . GLY A 1 404 ? 19.921 -11.125 -29.773 1.00 55.09 404 GLY A C 1
ATOM 2922 O O . GLY A 1 404 ? 20.692 -11.556 -30.629 1.00 55.09 404 GLY A O 1
ATOM 2923 N N . GLU A 1 405 ? 18.591 -11.108 -29.930 1.00 43.56 405 GLU A N 1
ATOM 2924 C CA . GLU A 1 405 ? 17.849 -11.810 -30.988 1.00 43.56 405 GLU A CA 1
ATOM 2925 C C . GLU A 1 405 ? 17.173 -10.871 -32.011 1.00 43.56 405 GLU A C 1
ATOM 2927 O O . GLU A 1 405 ? 17.306 -11.108 -33.211 1.00 43.56 405 GLU A O 1
ATOM 2932 N N . GLN A 1 406 ? 16.562 -9.751 -31.588 1.00 42.00 406 GLN A N 1
ATOM 2933 C CA . GLN A 1 406 ? 15.900 -8.800 -32.506 1.00 42.00 406 GLN A CA 1
ATOM 2934 C C . GLN A 1 406 ? 16.859 -8.204 -33.554 1.00 42.00 406 GLN A C 1
ATOM 2936 O O . GLN A 1 406 ? 16.535 -8.155 -34.735 1.00 42.00 406 GLN A O 1
ATOM 2941 N N . ALA A 1 407 ? 18.086 -7.852 -33.153 1.00 43.81 407 ALA A N 1
ATOM 2942 C CA . ALA A 1 407 ? 19.067 -7.198 -34.027 1.00 43.81 407 ALA A CA 1
ATOM 2943 C C . ALA A 1 407 ? 19.578 -8.070 -35.198 1.00 43.81 407 ALA A C 1
ATOM 2945 O O . ALA A 1 407 ? 20.305 -7.574 -36.056 1.00 43.81 407 ALA A O 1
ATOM 2946 N N . ARG A 1 408 ? 19.252 -9.372 -35.240 1.00 39.47 408 ARG A N 1
ATOM 2947 C CA . ARG A 1 408 ? 19.589 -10.258 -36.371 1.00 39.47 408 ARG A CA 1
ATOM 2948 C C . ARG A 1 408 ? 18.406 -10.576 -37.270 1.00 39.47 408 ARG A C 1
ATOM 2950 O O . ARG A 1 408 ? 18.638 -10.802 -38.450 1.00 39.47 408 ARG A O 1
ATOM 2957 N N . VAL A 1 409 ? 17.179 -10.577 -36.750 1.00 43.69 409 VAL A N 1
ATOM 2958 C CA . VAL A 1 409 ? 15.984 -10.796 -37.578 1.00 43.69 409 VAL A CA 1
ATOM 2959 C C . VAL A 1 409 ? 15.831 -9.652 -38.575 1.00 43.69 409 VAL A C 1
ATOM 2961 O O . VAL A 1 409 ? 15.602 -9.922 -39.748 1.00 43.69 409 VAL A O 1
ATOM 2964 N N . ASP A 1 410 ? 16.090 -8.410 -38.165 1.00 38.22 410 ASP A N 1
ATOM 2965 C CA . ASP A 1 410 ? 16.067 -7.259 -39.077 1.00 38.22 410 ASP A CA 1
ATOM 2966 C C . ASP A 1 410 ? 17.202 -7.331 -40.115 1.00 38.22 410 ASP A C 1
ATOM 2968 O O . ASP A 1 410 ? 16.975 -7.094 -41.298 1.00 38.22 410 ASP A O 1
ATOM 2972 N N . ALA A 1 411 ? 18.397 -7.788 -39.718 1.00 43.75 411 ALA A N 1
ATOM 2973 C CA . ALA A 1 411 ? 19.545 -7.930 -40.620 1.00 43.75 411 ALA A CA 1
ATOM 2974 C C . ALA A 1 411 ? 19.421 -9.107 -41.617 1.00 43.75 411 ALA A C 1
ATOM 2976 O O . ALA A 1 411 ? 19.903 -9.012 -42.748 1.00 43.75 411 ALA A O 1
ATOM 2977 N N . ASP A 1 412 ? 18.789 -10.222 -41.228 1.00 38.06 412 ASP A N 1
ATOM 2978 C CA . ASP A 1 412 ? 18.480 -11.334 -42.141 1.00 38.06 412 ASP A CA 1
ATOM 2979 C C . ASP A 1 412 ? 17.244 -11.026 -43.002 1.00 38.06 412 ASP A C 1
ATOM 2981 O O . ASP A 1 412 ? 17.208 -11.424 -44.164 1.00 38.06 412 ASP A O 1
ATOM 2985 N N . THR A 1 413 ? 16.275 -10.254 -42.498 1.00 41.09 413 THR A N 1
ATOM 2986 C CA . THR A 1 413 ? 15.119 -9.783 -43.283 1.00 41.09 413 THR A CA 1
ATOM 2987 C C . THR A 1 413 ? 15.548 -8.755 -44.331 1.00 41.09 413 THR A C 1
ATOM 2989 O O . THR A 1 413 ? 15.136 -8.870 -45.483 1.00 41.09 413 THR A O 1
ATOM 2992 N N . GLU A 1 414 ? 16.468 -7.837 -44.009 1.00 42.00 414 GLU A N 1
ATOM 2993 C CA . GLU A 1 414 ? 17.101 -6.944 -44.993 1.00 42.00 414 GLU A CA 1
ATOM 2994 C C . GLU A 1 414 ? 17.898 -7.720 -46.053 1.00 42.00 414 GLU A C 1
ATOM 2996 O O . GLU A 1 414 ? 17.830 -7.393 -47.239 1.00 42.00 414 GLU A O 1
ATOM 3001 N N . ARG A 1 415 ? 18.610 -8.792 -45.677 1.00 41.41 415 ARG A N 1
ATOM 3002 C CA . ARG A 1 415 ? 19.338 -9.645 -46.637 1.00 41.41 415 ARG A CA 1
ATOM 3003 C C . ARG A 1 415 ? 18.411 -10.479 -47.521 1.00 41.41 415 ARG A C 1
ATOM 3005 O O . ARG A 1 415 ? 18.688 -10.641 -48.709 1.00 41.41 415 ARG A O 1
ATOM 3012 N N . VAL A 1 416 ? 17.304 -10.987 -46.982 1.00 43.28 416 VAL A N 1
ATOM 3013 C CA . VAL A 1 416 ? 16.288 -11.724 -47.749 1.00 43.28 416 VAL A CA 1
ATOM 3014 C C . VAL A 1 416 ? 15.503 -10.775 -48.664 1.00 43.28 416 VAL A C 1
ATOM 3016 O O . VAL A 1 416 ? 15.265 -11.110 -49.826 1.00 43.28 416 VAL A O 1
ATOM 3019 N N . HIS A 1 417 ? 15.180 -9.556 -48.223 1.00 40.06 417 HIS A N 1
ATOM 3020 C CA . HIS A 1 417 ? 14.555 -8.535 -49.070 1.00 40.06 417 HIS A CA 1
ATOM 3021 C C . HIS A 1 417 ? 15.494 -8.013 -50.166 1.00 40.06 417 HIS A C 1
ATOM 3023 O O . HIS A 1 417 ? 15.056 -7.878 -51.310 1.00 40.06 417 HIS A O 1
ATOM 3029 N N . ALA A 1 418 ? 16.793 -7.851 -49.894 1.00 41.31 418 ALA A N 1
ATOM 3030 C CA . ALA A 1 418 ? 17.778 -7.482 -50.914 1.00 41.31 418 ALA A CA 1
ATOM 3031 C C . ALA A 1 418 ? 17.894 -8.521 -52.050 1.00 41.31 418 ALA A C 1
ATOM 3033 O O . ALA A 1 418 ? 18.107 -8.152 -53.204 1.00 41.31 418 ALA A O 1
ATOM 3034 N N . HIS A 1 419 ? 17.698 -9.813 -51.760 1.00 40.81 419 HIS A N 1
ATOM 3035 C CA . HIS A 1 419 ? 17.689 -10.867 -52.782 1.00 40.81 419 HIS A CA 1
ATOM 3036 C C . HIS A 1 419 ? 16.334 -11.050 -53.484 1.00 40.81 419 HIS A C 1
ATOM 3038 O O . HIS A 1 419 ? 16.301 -11.533 -54.616 1.00 40.81 419 HIS A O 1
ATOM 3044 N N . THR A 1 420 ? 15.228 -10.630 -52.864 1.00 35.66 420 THR A N 1
ATOM 3045 C CA . THR A 1 420 ? 13.877 -10.786 -53.437 1.00 35.66 420 THR A CA 1
ATOM 3046 C C . THR A 1 420 ? 13.483 -9.607 -54.345 1.00 35.66 420 THR A C 1
ATOM 3048 O O . THR A 1 420 ? 12.703 -9.783 -55.276 1.00 35.66 420 THR A O 1
ATOM 3051 N N . HIS A 1 421 ? 14.090 -8.423 -54.182 1.00 38.94 421 HIS A N 1
ATOM 3052 C CA . HIS A 1 421 ? 13.828 -7.255 -55.042 1.00 38.94 421 HIS A CA 1
ATOM 3053 C C . HIS A 1 421 ? 14.397 -7.344 -56.475 1.00 38.94 421 HIS A C 1
ATOM 3055 O O . HIS A 1 421 ? 14.094 -6.484 -57.301 1.00 38.94 421 HIS A O 1
ATOM 3061 N N . ALA A 1 422 ? 15.165 -8.386 -56.815 1.00 37.12 422 ALA A N 1
ATOM 3062 C CA . ALA A 1 422 ? 15.686 -8.589 -58.172 1.00 37.12 422 ALA A CA 1
ATOM 3063 C C . ALA A 1 422 ? 14.701 -9.290 -59.135 1.00 37.12 422 ALA A C 1
ATOM 3065 O O . ALA A 1 422 ? 14.983 -9.374 -60.330 1.00 37.12 422 ALA A O 1
ATOM 3066 N N . ALA A 1 423 ? 13.549 -9.780 -58.662 1.00 32.81 423 ALA A N 1
ATOM 3067 C CA . ALA A 1 423 ? 12.613 -10.531 -59.498 1.00 32.81 423 ALA A CA 1
ATOM 3068 C C . ALA A 1 423 ? 11.143 -10.163 -59.236 1.00 32.81 423 ALA A C 1
ATOM 3070 O O . ALA A 1 423 ? 10.441 -10.854 -58.512 1.00 32.81 423 ALA A O 1
ATOM 3071 N N . GLY A 1 424 ? 10.684 -9.109 -59.918 1.00 32.28 424 GLY A N 1
ATOM 3072 C CA . GLY A 1 424 ? 9.301 -8.951 -60.382 1.00 32.28 424 GLY A CA 1
ATOM 3073 C C . GLY A 1 424 ? 8.221 -8.595 -59.351 1.00 32.28 424 GLY A C 1
ATOM 3074 O O . GLY A 1 424 ? 7.956 -9.341 -58.421 1.00 32.28 424 GLY A O 1
ATOM 3075 N N . ILE A 1 425 ? 7.500 -7.500 -59.631 1.00 35.03 425 ILE A N 1
ATOM 3076 C CA . ILE A 1 425 ? 6.028 -7.399 -59.778 1.00 35.03 425 ILE A CA 1
ATOM 3077 C C . ILE A 1 425 ? 5.569 -5.970 -59.427 1.00 35.03 425 ILE A C 1
ATOM 3079 O O . ILE A 1 425 ? 5.730 -5.498 -58.309 1.00 35.03 425 ILE A O 1
ATOM 3083 N N . GLY A 1 426 ? 4.910 -5.329 -60.400 1.00 29.39 426 GLY A N 1
ATOM 3084 C CA . GLY A 1 426 ? 3.717 -4.509 -60.163 1.00 29.39 426 GLY A CA 1
ATOM 3085 C C . GLY A 1 426 ? 3.911 -3.116 -59.570 1.00 29.39 426 GLY A C 1
ATOM 3086 O O . GLY A 1 426 ? 3.656 -2.893 -58.392 1.00 29.39 426 GLY A O 1
ATOM 3087 N N . ALA A 1 427 ? 4.219 -2.149 -60.433 1.00 35.69 427 ALA A N 1
ATOM 3088 C CA . ALA A 1 427 ? 4.077 -0.729 -60.140 1.00 35.69 427 ALA A CA 1
ATOM 3089 C C . ALA A 1 427 ? 2.629 -0.387 -59.732 1.00 35.69 427 ALA A C 1
ATOM 3091 O O . ALA A 1 427 ? 1.718 -0.386 -60.562 1.00 35.69 427 ALA A O 1
ATOM 3092 N N . ARG A 1 428 ? 2.429 -0.046 -58.456 1.00 33.88 428 ARG A N 1
ATOM 3093 C CA . ARG A 1 428 ? 1.321 0.805 -58.009 1.00 33.88 428 ARG A CA 1
ATOM 3094 C C . ARG A 1 428 ? 1.865 2.228 -57.923 1.00 33.88 428 ARG A C 1
ATOM 3096 O O . ARG A 1 428 ? 2.922 2.447 -57.341 1.00 33.88 428 ARG A O 1
ATOM 3103 N N . ALA A 1 429 ? 1.180 3.157 -58.582 1.00 33.22 429 ALA A N 1
ATOM 3104 C CA . ALA A 1 429 ? 1.619 4.535 -58.759 1.00 33.22 429 ALA A CA 1
ATOM 3105 C C . ALA A 1 429 ? 1.925 5.217 -57.414 1.00 33.22 429 ALA A C 1
ATOM 3107 O O . ALA A 1 429 ? 1.028 5.445 -56.606 1.00 33.22 429 ALA A O 1
ATOM 3108 N N . VAL A 1 430 ? 3.201 5.542 -57.212 1.00 44.03 430 VAL A N 1
ATOM 3109 C CA . VAL A 1 430 ? 3.698 6.461 -56.183 1.00 44.03 430 VAL A CA 1
ATOM 3110 C C . VAL A 1 430 ? 3.429 7.891 -56.680 1.00 44.03 430 VAL A C 1
ATOM 3112 O O . VAL A 1 430 ? 3.675 8.161 -57.863 1.00 44.03 430 VAL A O 1
ATOM 3115 N N . PRO A 1 431 ? 2.903 8.814 -55.854 1.00 33.66 431 PRO A N 1
ATOM 3116 C CA . PRO A 1 431 ? 2.777 10.209 -56.252 1.00 33.66 431 PRO A CA 1
ATOM 3117 C C . PRO A 1 431 ? 4.168 10.819 -56.494 1.00 33.66 431 PRO A C 1
ATOM 3119 O O . PRO A 1 431 ? 5.161 10.412 -55.901 1.00 33.66 431 PRO A O 1
ATOM 3122 N N . ARG A 1 432 ? 4.235 11.776 -57.419 1.00 37.16 432 ARG A N 1
ATOM 3123 C CA . ARG A 1 432 ? 5.454 12.446 -57.914 1.00 37.16 432 ARG A CA 1
ATOM 3124 C C . ARG A 1 432 ? 6.323 13.059 -56.794 1.00 37.16 432 ARG A C 1
ATOM 3126 O O . ARG A 1 432 ? 5.783 13.380 -55.741 1.00 37.16 432 ARG A O 1
ATOM 3133 N N . PRO A 1 433 ? 7.632 13.295 -57.036 1.00 41.12 433 PRO A N 1
ATOM 3134 C CA . PRO A 1 433 ? 8.545 13.832 -56.028 1.00 41.12 433 PRO A CA 1
ATOM 3135 C C . PRO A 1 433 ? 8.191 15.289 -55.697 1.00 41.12 433 PRO A C 1
ATOM 3137 O O . PRO A 1 433 ? 8.558 16.210 -56.425 1.00 41.12 433 PRO A O 1
ATOM 3140 N N . GLY A 1 434 ? 7.442 15.481 -54.611 1.00 50.97 434 GLY A N 1
ATOM 3141 C CA . GLY A 1 434 ? 7.431 16.716 -53.828 1.00 50.97 434 GLY A CA 1
ATOM 3142 C C . GLY A 1 434 ? 8.514 16.634 -52.751 1.00 50.97 434 GLY A C 1
ATOM 3143 O O . GLY A 1 434 ? 8.911 15.533 -52.369 1.00 50.97 434 GLY A O 1
ATOM 3144 N N . ALA A 1 435 ? 9.040 17.777 -52.308 1.00 64.88 435 ALA A N 1
ATOM 3145 C CA . ALA A 1 435 ? 10.046 17.834 -51.249 1.00 64.88 435 ALA A CA 1
ATOM 3146 C C . ALA A 1 435 ? 9.594 17.041 -50.009 1.00 64.88 435 ALA A C 1
ATOM 3148 O O . ALA A 1 435 ? 8.407 17.009 -49.684 1.00 64.88 435 ALA A O 1
ATOM 3149 N N . ALA A 1 436 ? 10.542 16.389 -49.336 1.00 79.88 436 ALA A N 1
ATOM 3150 C CA . ALA A 1 436 ? 10.266 15.600 -48.144 1.00 79.88 436 ALA A CA 1
ATOM 3151 C C . ALA A 1 436 ? 9.549 16.463 -47.079 1.00 79.88 436 ALA A C 1
ATOM 3153 O O . ALA A 1 436 ? 10.042 17.558 -46.778 1.00 79.88 436 ALA A O 1
ATOM 3154 N N . PRO A 1 437 ? 8.395 16.026 -46.534 1.00 87.75 437 PRO A N 1
ATOM 3155 C CA . PRO A 1 437 ? 7.530 16.891 -45.740 1.00 87.75 437 PRO A CA 1
ATOM 3156 C C . PRO A 1 437 ? 8.202 17.255 -44.414 1.00 87.75 437 PRO A C 1
ATOM 3158 O O . PRO A 1 437 ? 8.558 16.386 -43.620 1.00 87.75 437 PRO A O 1
ATOM 3161 N N . ARG A 1 438 ? 8.376 18.556 -44.175 1.00 94.00 438 ARG A N 1
ATOM 3162 C CA . ARG A 1 438 ? 8.949 19.113 -42.943 1.00 94.00 438 ARG A CA 1
ATOM 3163 C C . ARG A 1 438 ? 7.890 19.947 -42.259 1.00 94.00 438 ARG A C 1
ATOM 3165 O O . ARG A 1 438 ? 7.476 20.979 -42.779 1.00 94.00 438 ARG A O 1
ATOM 3172 N N . VAL A 1 439 ? 7.408 19.468 -41.123 1.00 96.31 439 VAL A N 1
ATOM 3173 C CA . VAL A 1 439 ? 6.209 20.013 -40.489 1.00 96.31 439 VAL A CA 1
ATOM 3174 C C . VAL A 1 439 ? 6.489 20.292 -39.028 1.00 96.31 439 VAL A C 1
ATOM 3176 O O . VAL A 1 439 ? 7.004 19.438 -38.314 1.00 96.31 439 VAL A O 1
ATOM 3179 N N . VAL A 1 440 ? 6.087 21.467 -38.561 1.00 97.31 440 VAL A N 1
ATOM 3180 C CA . VAL A 1 440 ? 6.082 21.819 -37.143 1.00 97.31 440 VAL A CA 1
ATOM 3181 C C . VAL A 1 440 ? 4.642 21.899 -36.659 1.00 97.31 440 VAL A C 1
ATOM 3183 O O . VAL A 1 440 ? 3.873 22.742 -37.116 1.00 97.31 440 VAL A O 1
ATOM 3186 N N . VAL A 1 441 ? 4.274 21.041 -35.708 1.00 97.56 441 VAL A N 1
ATOM 3187 C CA . VAL A 1 441 ? 2.993 21.117 -34.999 1.00 97.56 441 VAL A CA 1
ATOM 3188 C C . VAL A 1 441 ? 3.164 22.019 -33.781 1.00 97.56 441 VAL A C 1
ATOM 3190 O O . VAL A 1 441 ? 3.830 21.651 -32.810 1.00 97.56 441 VAL A O 1
ATOM 3193 N N . MET A 1 442 ? 2.555 23.204 -33.836 1.00 96.31 442 MET A N 1
ATOM 3194 C CA . MET A 1 442 ? 2.709 24.272 -32.853 1.00 96.31 442 MET A CA 1
ATOM 3195 C C . MET A 1 442 ? 1.434 24.623 -32.088 1.00 96.31 442 MET A C 1
ATOM 3197 O O . MET A 1 442 ? 0.323 24.230 -32.443 1.00 96.31 442 MET A O 1
ATOM 3201 N N . GLY A 1 443 ? 1.613 25.380 -31.006 1.00 92.56 443 GLY A N 1
ATOM 3202 C CA . GLY A 1 443 ? 0.553 25.822 -30.104 1.00 92.56 443 GLY A CA 1
ATOM 3203 C C . GLY A 1 443 ? 0.998 25.811 -28.642 1.00 92.56 443 GLY A C 1
ATOM 3204 O O . GLY A 1 443 ? 2.048 25.262 -28.281 1.00 92.56 443 GLY A O 1
ATOM 3205 N N . VAL A 1 444 ? 0.195 26.418 -27.772 1.00 90.75 444 VAL A N 1
ATOM 3206 C CA . VAL A 1 444 ? 0.503 26.506 -26.336 1.00 90.75 444 VAL A CA 1
ATOM 3207 C C . VAL A 1 444 ? 0.534 25.125 -25.664 1.00 90.75 444 VAL A C 1
ATOM 3209 O O . VAL A 1 444 ? 0.112 24.105 -26.217 1.00 90.75 444 VAL A O 1
ATOM 3212 N N . SER A 1 445 ? 1.111 25.042 -24.473 1.00 84.31 445 SER A N 1
ATOM 3213 C CA . SER A 1 445 ? 1.149 23.805 -23.699 1.00 84.31 445 SER A CA 1
ATOM 3214 C C . SER A 1 445 ? -0.272 23.318 -23.386 1.00 84.31 445 SER A C 1
ATOM 3216 O O . SER A 1 445 ? -1.180 24.108 -23.141 1.00 84.31 445 SER A O 1
ATOM 3218 N N . GLY A 1 446 ? -0.482 22.003 -23.466 1.00 81.00 446 GLY A N 1
ATOM 3219 C CA . GLY A 1 446 ? -1.802 21.385 -23.302 1.00 81.00 446 GLY A CA 1
ATOM 3220 C C . GLY A 1 446 ? -2.691 21.335 -24.552 1.00 81.00 446 GLY A C 1
ATOM 3221 O O . GLY A 1 446 ? -3.689 20.616 -24.528 1.00 81.00 446 GLY A O 1
ATOM 3222 N N . CYS A 1 447 ? -2.337 21.989 -25.669 1.00 89.12 447 CYS A N 1
ATOM 3223 C CA . CYS A 1 447 ? -3.179 21.964 -26.879 1.00 89.12 447 CYS A CA 1
ATOM 3224 C C . CYS A 1 447 ? -3.185 20.611 -27.625 1.00 89.12 447 CYS A C 1
ATOM 3226 O O . CYS A 1 447 ? -4.111 20.341 -28.386 1.00 89.12 447 CYS A O 1
ATOM 3228 N N . GLY A 1 448 ? -2.206 19.731 -27.361 1.00 90.12 448 GLY A N 1
ATOM 3229 C CA . GLY A 1 448 ? -2.134 18.378 -27.937 1.00 90.12 448 GLY A CA 1
ATOM 3230 C C . GLY A 1 448 ? -1.064 18.162 -29.015 1.00 90.12 448 GLY A C 1
ATOM 3231 O O . GLY A 1 448 ? -1.178 17.194 -29.762 1.00 90.12 448 GLY A O 1
ATOM 3232 N N . LYS A 1 449 ? -0.032 19.021 -29.087 1.00 94.31 449 LYS A N 1
ATOM 3233 C CA . LYS A 1 449 ? 1.051 18.956 -30.095 1.00 94.31 449 LYS A CA 1
ATOM 3234 C C . LYS A 1 449 ? 1.647 17.561 -30.274 1.00 94.31 449 LYS A C 1
ATOM 3236 O O . LYS A 1 449 ? 1.637 17.066 -31.391 1.00 94.31 449 LYS A O 1
ATOM 3241 N N . SER A 1 450 ? 2.109 16.918 -29.199 1.00 92.25 450 SER A N 1
ATOM 3242 C CA . SER A 1 450 ? 2.777 15.613 -29.294 1.00 92.25 450 SER A CA 1
ATOM 3243 C C . SER A 1 450 ? 1.827 14.516 -29.786 1.00 92.25 450 SER A C 1
ATOM 3245 O O . SER A 1 450 ? 2.190 13.711 -30.634 1.00 92.25 450 SER A O 1
ATOM 3247 N N . THR A 1 451 ? 0.567 14.531 -29.334 1.00 94.06 451 THR A N 1
ATOM 3248 C CA . THR A 1 451 ? -0.453 13.564 -29.770 1.00 94.06 451 THR A CA 1
ATOM 3249 C C . THR A 1 451 ? -0.805 13.730 -31.247 1.00 94.06 451 THR A C 1
ATOM 3251 O O . THR A 1 451 ? -0.801 12.756 -31.993 1.00 94.06 451 THR A O 1
ATOM 3254 N N . VAL A 1 452 ? -1.111 14.955 -31.686 1.00 96.00 452 VAL A N 1
ATOM 3255 C CA . VAL A 1 452 ? -1.461 15.217 -33.092 1.00 96.00 452 VAL A CA 1
ATOM 3256 C C . VAL A 1 452 ? -0.237 15.054 -33.995 1.00 96.00 452 VAL A C 1
ATOM 3258 O O . VAL A 1 452 ? -0.362 14.505 -35.083 1.00 96.00 452 VAL A O 1
ATOM 3261 N N . GLY A 1 453 ? 0.945 15.467 -33.534 1.00 95.88 453 GLY A N 1
ATOM 3262 C CA . GLY A 1 453 ? 2.210 15.322 -34.250 1.00 95.88 453 GLY A CA 1
ATOM 3263 C C . GLY A 1 453 ? 2.571 13.867 -34.520 1.00 95.88 453 GLY A C 1
ATOM 3264 O O . GLY A 1 453 ? 2.858 13.533 -35.665 1.00 95.88 453 GLY A O 1
ATOM 3265 N N . ALA A 1 454 ? 2.463 12.985 -33.523 1.00 96.19 454 ALA A N 1
ATOM 3266 C CA . ALA A 1 454 ? 2.701 11.555 -33.713 1.00 96.19 454 ALA A CA 1
ATOM 3267 C C . ALA A 1 454 ? 1.716 10.933 -34.724 1.00 96.19 454 ALA A C 1
ATOM 3269 O O . ALA A 1 454 ? 2.128 10.230 -35.645 1.00 96.19 454 ALA A O 1
ATOM 3270 N N . LEU A 1 455 ? 0.421 11.257 -34.605 1.00 96.00 455 LEU A N 1
ATOM 3271 C CA . LEU A 1 455 ? -0.625 10.777 -35.520 1.00 96.00 455 LEU A CA 1
ATOM 3272 C C . LEU A 1 455 ? -0.472 11.312 -36.953 1.00 96.00 455 LEU A C 1
ATOM 3274 O O . LEU A 1 455 ? -0.879 10.645 -37.909 1.00 96.00 455 LEU A O 1
ATOM 3278 N N . LEU A 1 456 ? 0.055 12.527 -37.106 1.00 96.31 456 LEU A N 1
ATOM 3279 C CA . LEU A 1 456 ? 0.348 13.135 -38.400 1.00 96.31 456 LEU A CA 1
ATOM 3280 C C . LEU A 1 456 ? 1.588 12.499 -39.036 1.00 96.31 456 LEU A C 1
ATOM 3282 O O . LEU A 1 456 ? 1.561 12.180 -40.221 1.00 96.31 456 LEU A O 1
ATOM 3286 N N . ALA A 1 457 ? 2.644 12.266 -38.256 1.00 95.06 457 ALA A N 1
ATOM 3287 C CA . ALA A 1 457 ? 3.869 11.624 -38.728 1.00 95.06 457 ALA A CA 1
ATOM 3288 C C . ALA A 1 457 ? 3.596 10.210 -39.262 1.00 95.06 457 ALA A C 1
ATOM 3290 O O . ALA A 1 457 ? 4.031 9.869 -40.361 1.00 95.06 457 ALA A O 1
ATOM 3291 N N . GLU A 1 458 ? 2.779 9.435 -38.539 1.00 94.44 458 GLU A N 1
ATOM 3292 C CA . GLU A 1 458 ? 2.313 8.111 -38.965 1.00 94.44 458 GLU A CA 1
ATOM 3293 C C . GLU A 1 458 ? 1.590 8.169 -40.320 1.00 94.44 458 GLU A C 1
ATOM 3295 O O . GLU A 1 458 ? 1.851 7.356 -41.205 1.00 94.44 458 GLU A O 1
ATOM 3300 N N . ARG A 1 459 ? 0.719 9.167 -40.518 1.00 93.00 459 ARG A N 1
ATOM 3301 C CA . ARG A 1 459 ? -0.029 9.357 -41.773 1.00 93.00 459 ARG A CA 1
ATOM 3302 C C . ARG A 1 459 ? 0.858 9.766 -42.942 1.00 93.00 459 ARG A C 1
ATOM 3304 O O . ARG A 1 459 ? 0.608 9.341 -44.065 1.00 93.00 459 ARG A O 1
ATOM 3311 N N . LEU A 1 460 ? 1.861 10.601 -42.684 1.00 91.81 460 LEU A N 1
ATOM 3312 C CA . LEU A 1 460 ? 2.804 11.075 -43.695 1.00 91.81 460 LEU A CA 1
ATOM 3313 C C . LEU A 1 460 ? 3.939 10.072 -43.964 1.00 91.81 460 LEU A C 1
ATOM 3315 O O . LEU A 1 460 ? 4.680 10.246 -44.927 1.00 91.81 460 LEU A O 1
ATOM 3319 N N . GLY A 1 461 ? 4.070 9.020 -43.148 1.00 92.56 461 GLY A N 1
ATOM 3320 C CA . GLY A 1 461 ? 5.128 8.018 -43.276 1.00 92.56 461 GLY A CA 1
ATOM 3321 C C . GLY A 1 461 ? 6.521 8.553 -42.931 1.00 92.56 461 GLY A C 1
ATOM 3322 O O . GLY A 1 461 ? 7.507 8.087 -43.498 1.00 92.56 461 GLY A O 1
ATOM 3323 N N . VAL A 1 462 ? 6.605 9.535 -42.027 1.00 94.50 462 VAL A N 1
ATOM 3324 C CA . VAL A 1 462 ? 7.854 10.205 -41.618 1.00 94.50 462 VAL A CA 1
ATOM 3325 C C . VAL A 1 462 ? 8.071 10.108 -40.104 1.00 94.50 462 VAL A C 1
ATOM 3327 O O . VAL A 1 462 ? 7.111 9.878 -39.368 1.00 94.50 462 VAL A O 1
ATOM 3330 N N . PRO A 1 463 ? 9.309 10.265 -39.598 1.00 94.50 463 PRO A N 1
ATOM 3331 C CA . PRO A 1 463 ? 9.570 10.281 -38.162 1.00 94.50 463 PRO A CA 1
ATOM 3332 C C . PRO A 1 463 ? 8.868 11.437 -37.436 1.00 94.50 463 PRO A C 1
ATOM 3334 O O . PRO A 1 463 ? 8.749 12.552 -37.953 1.00 94.50 463 PRO A O 1
ATOM 3337 N N . PHE A 1 464 ? 8.456 11.158 -36.199 1.00 96.44 464 PHE A N 1
ATOM 3338 C CA . PHE A 1 464 ? 7.997 12.149 -35.231 1.00 96.44 464 PHE A CA 1
ATOM 3339 C C . PHE A 1 464 ? 9.129 12.499 -34.259 1.00 96.44 464 PHE A C 1
ATOM 3341 O O . PHE A 1 464 ? 9.812 11.598 -33.773 1.00 96.44 464 PHE A O 1
ATOM 3348 N N . LEU A 1 465 ? 9.298 13.786 -33.951 1.00 94.62 465 LEU A N 1
ATOM 3349 C CA . LEU A 1 465 ? 10.180 14.256 -32.884 1.00 94.62 465 LEU A CA 1
ATOM 3350 C C . LEU A 1 465 ? 9.416 15.197 -31.947 1.00 94.62 465 LEU A C 1
ATOM 3352 O O . LEU A 1 465 ? 8.673 16.071 -32.403 1.00 94.62 465 LEU A O 1
ATOM 3356 N N . ASP A 1 466 ? 9.635 15.065 -30.642 1.00 93.38 466 ASP A N 1
ATOM 3357 C CA . ASP A 1 466 ? 9.201 16.070 -29.675 1.00 93.38 466 ASP A CA 1
ATOM 3358 C C . ASP A 1 466 ? 10.349 17.058 -29.439 1.00 93.38 466 ASP A C 1
ATOM 3360 O O . ASP A 1 466 ? 11.453 16.667 -29.059 1.00 93.38 466 ASP A O 1
ATOM 3364 N N . ALA A 1 467 ? 10.131 18.345 -29.718 1.00 91.56 467 ALA A N 1
ATOM 3365 C CA . ALA A 1 467 ? 11.183 19.347 -29.575 1.00 91.56 467 ALA A CA 1
ATOM 3366 C C . ALA A 1 467 ? 11.622 19.507 -28.118 1.00 91.56 467 ALA A C 1
ATOM 3368 O O . ALA A 1 467 ? 12.758 19.922 -27.884 1.00 91.56 467 ALA A O 1
ATOM 3369 N N . ASP A 1 468 ? 10.768 19.173 -27.149 1.00 88.38 468 ASP A N 1
ATOM 3370 C CA . ASP A 1 468 ? 11.110 19.275 -25.730 1.00 88.38 468 ASP A CA 1
ATOM 3371 C C . ASP A 1 468 ? 12.300 18.355 -25.366 1.00 88.38 468 ASP A C 1
ATOM 3373 O O . ASP A 1 468 ? 13.114 18.720 -24.514 1.00 88.38 468 ASP A O 1
ATOM 3377 N N . ASP A 1 469 ? 12.499 17.244 -26.093 1.00 88.31 469 ASP A N 1
ATOM 3378 C CA . ASP A 1 469 ? 13.641 16.325 -25.929 1.00 88.31 469 ASP A CA 1
ATOM 3379 C C . ASP A 1 469 ? 14.983 16.934 -26.374 1.00 88.31 469 ASP A C 1
ATOM 3381 O O . ASP A 1 469 ? 16.057 16.447 -26.006 1.00 88.31 469 ASP A O 1
ATOM 3385 N N . LEU A 1 470 ? 14.941 18.009 -27.166 1.00 90.88 470 LEU A N 1
ATOM 3386 C CA . LEU A 1 470 ? 16.122 18.691 -27.702 1.00 90.88 470 LEU A CA 1
ATOM 3387 C C . LEU A 1 470 ? 16.585 19.855 -26.817 1.00 90.88 470 LEU A C 1
ATOM 3389 O O . LEU A 1 470 ? 17.532 20.565 -27.169 1.00 90.88 470 LEU A O 1
ATOM 3393 N N . HIS A 1 471 ? 15.936 20.096 -25.674 1.00 89.25 471 HIS A N 1
ATOM 3394 C CA . HIS A 1 471 ? 16.347 21.167 -24.776 1.00 89.25 471 HIS A CA 1
ATOM 3395 C C . HIS A 1 471 ? 17.756 20.930 -24.198 1.00 89.25 471 HIS A C 1
ATOM 3397 O O . HIS A 1 471 ? 18.038 19.866 -23.639 1.00 89.25 471 HIS A O 1
ATOM 3403 N N . PRO A 1 472 ? 18.648 21.942 -24.234 1.00 88.00 472 PRO A N 1
ATOM 3404 C CA . PRO A 1 472 ? 19.893 21.898 -23.481 1.00 88.00 472 PRO A CA 1
ATOM 3405 C C . PRO A 1 472 ? 19.618 21.703 -21.989 1.00 88.00 472 PRO A C 1
ATOM 3407 O O . PRO A 1 472 ? 18.638 22.225 -21.455 1.00 88.00 472 PRO A O 1
ATOM 3410 N N . ARG A 1 473 ? 20.535 21.030 -21.285 1.00 86.38 473 ARG A N 1
ATOM 3411 C CA . ARG A 1 473 ? 20.420 20.803 -19.833 1.00 86.38 473 ARG A CA 1
ATOM 3412 C C . ARG A 1 473 ? 20.148 22.081 -19.040 1.00 86.38 473 ARG A C 1
ATOM 3414 O O . ARG A 1 473 ? 19.301 22.064 -18.162 1.00 86.38 473 ARG A O 1
ATOM 3421 N N . SER A 1 474 ? 20.773 23.199 -19.411 1.00 89.06 474 SER A N 1
ATOM 3422 C CA . SER A 1 474 ? 20.535 24.505 -18.780 1.00 89.06 474 SER A CA 1
ATOM 3423 C C . SER A 1 474 ? 19.072 24.956 -18.837 1.00 89.06 474 SER A C 1
ATOM 3425 O O . SER A 1 474 ? 18.595 25.606 -17.910 1.00 89.06 474 SER A O 1
ATOM 3427 N N . ASN A 1 475 ? 18.353 24.614 -19.908 1.00 86.56 475 ASN A N 1
ATOM 3428 C CA . ASN A 1 475 ? 16.945 24.962 -20.071 1.00 86.56 475 ASN A CA 1
ATOM 3429 C C . ASN A 1 475 ? 16.062 24.031 -19.245 1.00 86.56 475 ASN A C 1
ATOM 3431 O O . ASN A 1 475 ? 15.132 24.499 -18.592 1.00 86.56 475 ASN A O 1
ATOM 3435 N N . VAL A 1 476 ? 16.382 22.734 -19.240 1.00 82.25 476 VAL A N 1
ATOM 3436 C CA . VAL A 1 476 ? 15.702 21.744 -18.396 1.00 82.25 476 VAL A CA 1
ATOM 3437 C C . VAL A 1 476 ? 15.841 22.124 -16.921 1.00 82.25 476 VAL A C 1
ATOM 3439 O O . VAL A 1 476 ? 14.836 22.200 -16.222 1.00 82.25 476 VAL A O 1
ATOM 3442 N N . ASP A 1 477 ? 17.050 22.468 -16.472 1.00 81.81 477 ASP A N 1
ATOM 3443 C CA . ASP A 1 477 ? 17.332 22.859 -15.087 1.00 81.81 477 ASP A CA 1
ATOM 3444 C C . ASP A 1 477 ? 16.584 24.149 -14.689 1.00 81.81 477 ASP A C 1
ATOM 3446 O O . ASP A 1 477 ? 16.003 24.221 -13.605 1.00 81.81 477 ASP A O 1
ATOM 3450 N N . LYS A 1 478 ? 16.532 25.161 -15.573 1.00 81.44 478 LYS A N 1
ATOM 3451 C CA . LYS A 1 478 ? 15.756 26.397 -15.341 1.00 81.44 478 LYS A CA 1
ATOM 3452 C C . LYS A 1 478 ? 14.255 26.128 -15.229 1.00 81.44 478 LYS A C 1
ATOM 3454 O O . LYS A 1 478 ? 13.618 26.623 -14.300 1.00 81.44 478 LYS A O 1
ATOM 3459 N N . MET A 1 479 ? 13.697 25.333 -16.143 1.00 82.06 479 MET A N 1
ATOM 3460 C CA . MET A 1 479 ? 12.275 24.980 -16.115 1.00 82.06 479 MET A CA 1
ATOM 3461 C C . MET A 1 479 ? 11.925 24.118 -14.896 1.00 82.06 479 MET A C 1
ATOM 3463 O O . MET A 1 479 ? 10.897 24.359 -14.268 1.00 82.06 479 MET A O 1
ATOM 3467 N N . ALA A 1 480 ? 12.798 23.184 -14.505 1.00 73.19 480 ALA A N 1
ATOM 3468 C CA . ALA A 1 480 ? 12.643 22.374 -13.295 1.00 73.19 480 ALA A CA 1
ATOM 3469 C C . ALA A 1 480 ? 12.661 23.224 -12.012 1.00 73.19 480 ALA A C 1
ATOM 3471 O O . ALA A 1 480 ? 11.965 22.909 -11.050 1.00 73.19 480 ALA A O 1
ATOM 3472 N N . ALA A 1 481 ? 13.398 24.339 -12.014 1.00 76.50 481 ALA A N 1
ATOM 3473 C CA . ALA A 1 481 ? 13.396 25.327 -10.936 1.00 76.50 481 ALA A CA 1
ATOM 3474 C C . ALA A 1 481 ? 12.193 26.299 -10.975 1.00 76.50 481 ALA A C 1
ATOM 3476 O O . ALA A 1 481 ? 12.138 27.235 -10.179 1.00 76.50 481 ALA A O 1
ATOM 3477 N N . GLY A 1 482 ? 11.242 26.121 -11.902 1.00 71.62 482 GLY A N 1
ATOM 3478 C CA . GLY A 1 482 ? 10.082 27.005 -12.067 1.00 71.62 482 GLY A CA 1
ATOM 3479 C C . GLY A 1 482 ? 10.412 28.374 -12.675 1.00 71.62 482 GLY A C 1
ATOM 3480 O O . GLY A 1 482 ? 9.578 29.278 -12.639 1.00 71.62 482 GLY A O 1
ATOM 3481 N N . VAL A 1 483 ? 11.614 28.546 -13.235 1.00 78.38 483 VAL A N 1
ATOM 3482 C CA . VAL A 1 483 ? 12.052 29.795 -13.866 1.00 78.38 483 VAL A CA 1
ATOM 3483 C C . VAL A 1 483 ? 11.709 29.751 -15.361 1.00 78.38 483 VAL A C 1
ATOM 3485 O O . VAL A 1 483 ? 12.173 28.852 -16.068 1.00 78.38 483 VAL A O 1
ATOM 3488 N N . PRO A 1 484 ? 10.914 30.703 -15.888 1.00 76.19 484 PRO A N 1
ATOM 3489 C CA . PRO A 1 484 ? 10.570 30.722 -17.304 1.00 76.19 484 PRO A CA 1
ATOM 3490 C C . PRO A 1 484 ? 11.808 31.008 -18.162 1.00 76.19 484 PRO A C 1
ATOM 3492 O O . PRO A 1 484 ? 12.617 31.878 -17.841 1.00 76.19 484 PRO A O 1
ATOM 3495 N N . LEU A 1 485 ? 11.937 30.298 -19.285 1.00 83.44 485 LEU A N 1
ATOM 3496 C CA . LEU A 1 485 ? 13.024 30.535 -20.237 1.00 83.44 485 LEU A CA 1
ATOM 3497 C C . LEU A 1 485 ? 12.897 31.922 -20.881 1.00 83.44 485 LEU A C 1
ATOM 3499 O O . LEU A 1 485 ? 11.785 32.392 -21.154 1.00 83.44 485 LEU A O 1
ATOM 3503 N N . THR A 1 486 ? 14.035 32.541 -21.179 1.00 87.44 486 THR A N 1
ATOM 3504 C CA . THR A 1 486 ? 14.138 33.773 -21.976 1.00 87.44 486 THR A CA 1
ATOM 3505 C C . THR A 1 486 ? 14.288 33.465 -23.472 1.00 87.44 486 THR A C 1
ATOM 3507 O O . THR A 1 486 ? 14.399 32.305 -23.872 1.00 87.44 486 THR A O 1
ATOM 3510 N N . ASP A 1 487 ? 14.271 34.488 -24.329 1.00 88.25 487 ASP A N 1
ATOM 3511 C CA . ASP A 1 487 ? 14.541 34.315 -25.766 1.00 88.25 487 ASP A CA 1
ATOM 3512 C C . ASP A 1 487 ? 15.977 33.825 -26.021 1.00 88.25 487 ASP A C 1
ATOM 3514 O O . ASP A 1 487 ? 16.194 32.959 -26.868 1.00 88.25 487 ASP A O 1
ATOM 3518 N N . GLU A 1 488 ? 16.939 34.309 -25.232 1.00 89.94 488 GLU A N 1
ATOM 3519 C CA . GLU A 1 488 ? 18.342 33.881 -25.287 1.00 89.94 488 GLU A CA 1
ATOM 3520 C C . GLU A 1 488 ? 18.495 32.396 -24.930 1.00 89.94 488 GLU A C 1
ATOM 3522 O O . GLU A 1 488 ? 19.227 31.670 -25.599 1.00 89.94 488 GLU A O 1
ATOM 3527 N N . ASP A 1 489 ? 17.724 31.916 -23.948 1.00 89.19 489 ASP A N 1
ATOM 3528 C CA . ASP A 1 489 ? 17.697 30.499 -23.574 1.00 89.19 489 ASP A CA 1
ATOM 3529 C C . ASP A 1 489 ? 17.103 29.616 -24.685 1.00 89.19 489 ASP A C 1
ATOM 3531 O O . ASP A 1 489 ? 17.540 28.483 -24.895 1.00 89.19 489 ASP A O 1
ATOM 3535 N N . ARG A 1 490 ? 16.086 30.104 -25.406 1.00 91.06 490 ARG A N 1
ATOM 3536 C CA . ARG A 1 490 ? 15.385 29.323 -26.442 1.00 91.06 490 ARG A CA 1
ATOM 3537 C C . ARG A 1 490 ? 16.148 29.241 -27.759 1.00 91.06 490 ARG A C 1
ATOM 3539 O O . ARG A 1 490 ? 15.959 28.271 -28.488 1.00 91.06 490 ARG A O 1
ATOM 3546 N N . LEU A 1 491 ? 17.006 30.209 -28.073 1.00 92.38 491 LEU A N 1
ATOM 3547 C CA . LEU A 1 491 ? 17.673 30.283 -29.373 1.00 92.38 491 LEU A CA 1
ATOM 3548 C C . LEU A 1 491 ? 18.560 29.056 -29.697 1.00 92.38 491 LEU A C 1
ATOM 3550 O O . LEU A 1 491 ? 18.416 28.519 -30.797 1.00 92.38 491 LEU A O 1
ATOM 3554 N N . PRO A 1 492 ? 19.425 28.545 -28.792 1.00 92.56 492 PRO A N 1
ATOM 3555 C CA . PRO A 1 492 ? 20.211 27.336 -29.061 1.00 92.56 492 PRO A CA 1
ATOM 3556 C C . PRO A 1 492 ? 19.337 26.096 -29.267 1.00 92.56 492 PRO A C 1
ATOM 3558 O O . PRO A 1 492 ? 19.623 25.271 -30.127 1.00 92.56 492 PRO A O 1
ATOM 3561 N N . TRP A 1 493 ? 18.249 25.988 -28.504 1.00 95.25 493 TRP A N 1
ATOM 3562 C CA . TRP A 1 493 ? 17.279 24.903 -28.627 1.00 95.25 493 TRP A CA 1
ATOM 3563 C C . TRP A 1 493 ? 16.563 24.926 -29.984 1.00 95.25 493 TRP A C 1
ATOM 3565 O O . TRP A 1 493 ? 16.506 23.907 -30.664 1.00 95.25 493 TRP A O 1
ATOM 3575 N N . LEU A 1 494 ? 16.084 26.092 -30.423 1.00 95.56 494 LEU A N 1
ATOM 3576 C CA . LEU A 1 494 ? 15.411 26.240 -31.717 1.00 95.56 494 LEU A CA 1
ATOM 3577 C C . LEU A 1 494 ? 16.331 25.904 -32.896 1.00 95.56 494 LEU A C 1
ATOM 3579 O O . LEU A 1 494 ? 15.865 25.337 -33.879 1.00 95.56 494 LEU A O 1
ATOM 3583 N N . ARG A 1 495 ? 17.635 26.191 -32.790 1.00 94.06 495 ARG A N 1
ATOM 3584 C CA . ARG A 1 495 ? 18.616 25.772 -33.803 1.00 94.06 495 ARG A CA 1
ATOM 3585 C C . ARG A 1 495 ? 18.735 24.253 -33.894 1.00 94.06 495 ARG A C 1
ATOM 3587 O O . ARG A 1 495 ? 18.658 23.735 -34.997 1.00 94.06 495 ARG A O 1
ATOM 3594 N N . LEU A 1 496 ? 18.808 23.549 -32.760 1.00 93.62 496 LEU A N 1
ATOM 3595 C CA . LEU A 1 496 ? 18.818 22.077 -32.742 1.00 93.62 496 LEU A CA 1
ATOM 3596 C C . LEU A 1 496 ? 17.547 21.487 -33.365 1.00 93.62 496 LEU A C 1
ATOM 3598 O O . LEU A 1 496 ? 17.607 20.504 -34.097 1.00 93.62 496 LEU A O 1
ATOM 3602 N N . VAL A 1 497 ? 16.391 22.104 -33.107 1.00 95.12 497 VAL A N 1
ATOM 3603 C CA . VAL A 1 497 ? 15.119 21.700 -33.725 1.00 95.12 497 VAL A CA 1
ATOM 3604 C C . VAL A 1 497 ? 15.147 21.915 -35.244 1.00 95.12 497 VAL A C 1
ATOM 3606 O O . VAL A 1 497 ? 14.716 21.044 -35.999 1.00 95.12 497 VAL A O 1
ATOM 3609 N N . GLY A 1 498 ? 15.666 23.058 -35.698 1.00 93.88 498 GLY A N 1
ATOM 3610 C CA . GLY A 1 498 ? 15.828 23.370 -37.118 1.00 93.88 498 GLY A CA 1
ATOM 3611 C C . GLY A 1 498 ? 16.796 22.422 -37.831 1.00 93.88 498 GLY A C 1
ATOM 3612 O O . GLY A 1 498 ? 16.480 21.929 -38.910 1.00 93.88 498 GLY A O 1
ATOM 3613 N N . GLU A 1 499 ? 17.936 22.114 -37.213 1.00 92.44 499 GLU A N 1
ATOM 3614 C CA . GLU A 1 499 ? 18.915 21.139 -37.711 1.00 92.44 499 GLU A CA 1
ATOM 3615 C C . GLU A 1 499 ? 18.285 19.746 -37.843 1.00 92.44 499 GLU A C 1
ATOM 3617 O O . GLU A 1 499 ? 18.361 19.134 -38.908 1.00 92.44 499 GLU A O 1
ATOM 3622 N N . ALA A 1 500 ? 17.557 19.287 -36.820 1.00 91.88 500 ALA A N 1
ATOM 3623 C CA . ALA A 1 500 ? 16.861 18.001 -36.856 1.00 91.88 500 ALA A CA 1
ATOM 3624 C C . ALA A 1 500 ? 15.799 17.923 -37.973 1.00 91.88 500 ALA A C 1
ATOM 3626 O O . ALA A 1 500 ? 15.635 16.876 -38.602 1.00 91.88 500 ALA A O 1
ATOM 3627 N N . LEU A 1 501 ? 15.094 19.027 -38.251 1.00 91.62 501 LEU A N 1
ATOM 3628 C CA . LEU A 1 501 ? 14.166 19.137 -39.385 1.00 91.62 501 LEU A CA 1
ATOM 3629 C C . LEU A 1 501 ? 14.892 19.090 -40.736 1.00 91.62 501 LEU A C 1
ATOM 3631 O O . LEU A 1 501 ? 14.421 18.436 -41.670 1.00 91.62 501 LEU A O 1
ATOM 3635 N N . ALA A 1 502 ? 16.017 19.793 -40.861 1.00 89.94 502 ALA A N 1
ATOM 3636 C CA . ALA A 1 502 ? 16.772 19.898 -42.106 1.00 89.94 502 ALA A CA 1
ATOM 3637 C C . ALA A 1 502 ? 17.436 18.565 -42.492 1.00 89.94 502 ALA A C 1
ATOM 3639 O O . ALA A 1 502 ? 17.339 18.135 -43.646 1.00 89.94 502 ALA A O 1
ATOM 3640 N N . GLU A 1 503 ? 18.050 17.891 -41.517 1.00 89.69 503 GLU A N 1
ATOM 3641 C CA . GLU A 1 503 ? 18.827 16.661 -41.706 1.00 89.69 503 GLU A CA 1
ATOM 3642 C C . GLU A 1 503 ? 17.967 15.411 -41.945 1.00 89.69 503 GLU A C 1
ATOM 3644 O O . GLU A 1 503 ? 18.491 14.390 -42.392 1.00 89.69 503 GLU A O 1
ATOM 3649 N N . ALA A 1 504 ? 16.653 15.476 -41.700 1.00 88.88 504 ALA A N 1
ATOM 3650 C CA . ALA A 1 504 ? 15.730 14.362 -41.897 1.00 88.88 504 ALA A CA 1
ATOM 3651 C C . ALA A 1 504 ? 15.546 14.024 -43.399 1.00 88.88 504 ALA A C 1
ATOM 3653 O O . ALA A 1 504 ? 14.831 14.742 -44.107 1.00 88.88 504 ALA A O 1
ATOM 3654 N N . PRO A 1 505 ? 16.110 12.908 -43.919 1.00 82.81 505 PRO A N 1
ATOM 3655 C CA . PRO A 1 505 ? 16.154 12.649 -45.365 1.00 82.81 505 PRO A CA 1
ATOM 3656 C C . PRO A 1 505 ? 14.779 12.351 -45.971 1.00 82.81 505 PRO A C 1
ATOM 3658 O O . PRO A 1 505 ? 14.525 12.653 -47.134 1.00 82.81 505 PRO A O 1
ATOM 3661 N N . ALA A 1 506 ? 13.896 11.750 -45.170 1.00 85.62 506 ALA A N 1
ATOM 3662 C CA . ALA A 1 506 ? 12.519 11.432 -45.534 1.00 85.62 506 ALA A CA 1
ATOM 3663 C C . ALA A 1 506 ? 11.519 12.517 -45.097 1.00 85.62 506 ALA A C 1
ATOM 3665 O O . ALA A 1 506 ? 10.328 12.372 -45.354 1.00 85.62 506 ALA A O 1
ATOM 3666 N N . GLY A 1 507 ? 11.988 13.613 -44.484 1.00 92.12 507 GLY A N 1
ATOM 3667 C CA . GLY A 1 507 ? 11.138 14.600 -43.821 1.00 92.12 507 GLY A CA 1
ATOM 3668 C C . GLY A 1 507 ? 10.874 14.233 -42.359 1.00 92.12 507 GLY A C 1
ATOM 3669 O O . GLY A 1 507 ? 11.304 13.179 -41.891 1.00 92.12 507 GLY A O 1
ATOM 3670 N N . ALA A 1 508 ? 10.203 15.117 -41.624 1.00 95.25 508 ALA A N 1
ATOM 3671 C CA . ALA A 1 508 ? 9.883 14.926 -40.213 1.00 95.25 508 ALA A CA 1
ATOM 3672 C C . ALA A 1 508 ? 8.692 15.788 -39.780 1.00 95.25 508 ALA A C 1
ATOM 3674 O O . ALA A 1 508 ? 8.483 16.894 -40.289 1.00 95.25 508 ALA A O 1
ATOM 3675 N N . VAL A 1 509 ? 7.953 15.297 -38.785 1.00 97.50 509 VAL A N 1
ATOM 3676 C CA . VAL A 1 509 ? 6.969 16.085 -38.036 1.00 97.50 509 VAL A CA 1
ATOM 3677 C C . VAL A 1 509 ? 7.526 16.356 -36.646 1.00 97.50 509 VAL A C 1
ATOM 3679 O O . VAL A 1 509 ? 7.845 15.423 -35.912 1.00 97.50 509 VAL A O 1
ATOM 3682 N N . VAL A 1 510 ? 7.607 17.627 -36.262 1.00 97.25 510 VAL A N 1
ATOM 3683 C CA . VAL A 1 510 ? 8.137 18.042 -34.963 1.00 97.25 510 VAL A CA 1
ATOM 3684 C C . VAL A 1 510 ? 7.069 18.746 -34.138 1.00 97.25 510 VAL A C 1
ATOM 3686 O O . VAL A 1 510 ? 6.485 19.732 -34.583 1.00 97.25 510 VAL A O 1
ATOM 3689 N N . ALA A 1 511 ? 6.818 18.279 -32.917 1.00 96.50 511 ALA A N 1
ATOM 3690 C CA . ALA A 1 511 ? 6.024 19.032 -31.948 1.00 96.50 511 ALA A CA 1
ATOM 3691 C C . ALA A 1 511 ? 6.900 20.128 -31.327 1.00 96.50 511 ALA A C 1
ATOM 3693 O O . ALA A 1 511 ? 7.853 19.821 -30.627 1.00 96.50 511 ALA A O 1
ATOM 3694 N N . CYS A 1 512 ? 6.599 21.405 -31.569 1.00 94.94 512 CYS A N 1
ATOM 3695 C CA . CYS A 1 512 ? 7.377 22.525 -31.027 1.00 94.94 512 CYS A CA 1
ATOM 3696 C C . CYS A 1 512 ? 6.457 23.694 -30.688 1.00 94.94 512 CYS A C 1
ATOM 3698 O O . CYS A 1 512 ? 5.557 24.018 -31.455 1.00 94.94 512 CYS A O 1
ATOM 3700 N N . SER A 1 513 ? 6.656 24.351 -29.542 1.00 90.56 513 SER A N 1
ATOM 3701 C CA . SER A 1 513 ? 5.784 25.461 -29.129 1.00 90.56 513 SER A CA 1
ATOM 3702 C C . SER A 1 513 ? 5.788 26.623 -30.133 1.00 90.56 513 SER A C 1
ATOM 3704 O O . SER A 1 513 ? 4.714 27.138 -30.431 1.00 90.56 513 SER A O 1
ATOM 3706 N N . ALA A 1 514 ? 6.960 26.993 -30.669 1.00 90.94 514 ALA A N 1
ATOM 3707 C CA . ALA A 1 514 ? 7.163 27.944 -31.775 1.00 90.94 514 ALA A CA 1
ATOM 3708 C C . ALA A 1 514 ? 6.259 29.204 -31.734 1.00 90.94 514 ALA A C 1
ATOM 3710 O O . ALA A 1 514 ? 5.748 29.670 -32.752 1.00 90.94 514 ALA A O 1
ATOM 3711 N N . LEU A 1 515 ? 6.037 29.746 -30.529 1.00 91.75 515 LEU A N 1
ATOM 3712 C CA . LEU A 1 515 ? 4.961 30.710 -30.262 1.00 91.75 515 LEU A CA 1
ATOM 3713 C C . LEU A 1 515 ? 5.196 32.094 -30.884 1.00 91.75 515 LEU A C 1
ATOM 3715 O O . LEU A 1 515 ? 4.226 32.758 -31.228 1.00 91.75 515 LEU A O 1
ATOM 3719 N N . ARG A 1 516 ? 6.453 32.519 -31.060 1.00 93.56 516 ARG A N 1
ATOM 3720 C CA . ARG A 1 516 ? 6.808 33.811 -31.668 1.00 93.56 516 ARG A CA 1
ATOM 3721 C C . ARG A 1 516 ? 7.288 33.647 -33.099 1.00 93.56 516 ARG A C 1
ATOM 3723 O O . ARG A 1 516 ? 7.962 32.663 -33.406 1.00 93.56 516 ARG A O 1
ATOM 3730 N N . ARG A 1 517 ? 7.048 34.652 -33.940 1.00 93.56 517 ARG A N 1
ATOM 3731 C CA . ARG A 1 517 ? 7.555 34.706 -35.314 1.00 93.56 517 ARG A CA 1
ATOM 3732 C C . ARG A 1 517 ? 9.070 34.560 -35.354 1.00 93.56 517 ARG A C 1
ATOM 3734 O O . ARG A 1 517 ? 9.565 33.705 -36.069 1.00 93.56 517 ARG A O 1
ATOM 3741 N N . GLY A 1 518 ? 9.797 35.266 -34.487 1.00 93.12 518 GLY A N 1
ATOM 3742 C CA . GLY A 1 518 ? 11.257 35.133 -34.406 1.00 93.12 518 GLY A CA 1
ATOM 3743 C C . GLY A 1 518 ? 11.740 33.699 -34.138 1.00 93.12 518 GLY A C 1
ATOM 3744 O O . GLY A 1 518 ? 12.817 33.325 -34.584 1.00 93.12 518 GLY A O 1
ATOM 3745 N N . TYR A 1 519 ? 10.945 32.859 -33.464 1.00 94.94 519 TYR A N 1
ATOM 3746 C CA . TYR A 1 519 ? 11.288 31.444 -33.277 1.00 94.94 519 TYR A CA 1
ATOM 3747 C C . TYR A 1 519 ? 11.056 30.634 -34.551 1.00 94.94 519 TYR A C 1
ATOM 3749 O O . TYR A 1 519 ? 11.854 29.766 -34.890 1.00 94.94 519 TYR A O 1
ATOM 3757 N N . ARG A 1 520 ? 9.960 30.922 -35.256 1.00 95.75 520 ARG A N 1
ATOM 3758 C CA . ARG A 1 520 ? 9.616 30.288 -36.531 1.00 95.75 520 ARG A CA 1
ATOM 3759 C C . ARG A 1 520 ? 10.603 30.678 -37.624 1.00 95.75 520 ARG A C 1
ATOM 3761 O O . ARG A 1 520 ? 10.973 29.826 -38.420 1.00 95.75 520 ARG A O 1
ATOM 3768 N N . ASP A 1 521 ? 11.105 31.908 -37.606 1.00 94.75 521 ASP A N 1
ATOM 3769 C CA . ASP A 1 521 ? 12.155 32.394 -38.504 1.00 94.75 521 ASP A CA 1
ATOM 3770 C C . ASP A 1 521 ? 13.435 31.559 -38.368 1.00 94.75 521 ASP A C 1
ATOM 3772 O O . ASP A 1 521 ? 13.952 31.092 -39.376 1.00 94.75 521 ASP A O 1
ATOM 3776 N N . VAL A 1 522 ? 13.873 31.254 -37.140 1.00 95.62 522 VAL A N 1
ATOM 3777 C CA . VAL A 1 522 ? 15.036 30.375 -36.890 1.00 95.62 522 VAL A CA 1
ATOM 3778 C C . VAL A 1 522 ? 14.830 28.975 -37.481 1.00 95.62 522 VAL A C 1
ATOM 3780 O O . VAL A 1 522 ? 15.757 28.393 -38.039 1.00 95.62 522 VAL A O 1
ATOM 3783 N N . LEU A 1 523 ? 13.613 28.429 -37.397 1.00 95.25 523 LEU A N 1
ATOM 3784 C CA . LEU A 1 523 ? 13.295 27.124 -37.987 1.00 95.25 523 LEU A CA 1
ATOM 3785 C C . LEU A 1 523 ? 13.278 27.180 -39.522 1.00 95.25 523 LEU A C 1
ATOM 3787 O O . LEU A 1 523 ? 13.778 26.262 -40.169 1.00 95.25 523 LEU A O 1
ATOM 3791 N N . ARG A 1 524 ? 12.756 28.267 -40.103 1.00 94.31 524 ARG A N 1
ATOM 3792 C CA . ARG A 1 524 ? 12.736 28.503 -41.557 1.00 94.31 524 ARG A CA 1
ATOM 3793 C C . ARG A 1 524 ? 14.127 28.774 -42.134 1.00 94.31 524 ARG A C 1
ATOM 3795 O O . ARG A 1 524 ? 14.368 28.444 -43.287 1.00 94.31 524 ARG A O 1
ATOM 3802 N N . GLU A 1 525 ? 15.046 29.348 -41.358 1.00 93.19 525 GLU A N 1
ATOM 3803 C CA . GLU A 1 525 ? 16.447 29.513 -41.770 1.00 93.19 525 GLU A CA 1
ATOM 3804 C C . GLU A 1 525 ? 17.140 28.160 -41.981 1.00 93.19 525 GLU A C 1
ATOM 3806 O O . GLU A 1 525 ? 17.880 27.996 -42.950 1.00 93.19 525 GLU A O 1
ATOM 3811 N N . ALA A 1 526 ? 16.882 27.189 -41.099 1.00 90.75 526 ALA A N 1
ATOM 3812 C CA . ALA A 1 526 ? 17.447 25.844 -41.203 1.00 90.75 526 ALA A CA 1
ATOM 3813 C C . ALA A 1 526 ? 16.706 24.961 -42.225 1.00 90.75 526 ALA A C 1
ATOM 3815 O O . ALA A 1 526 ? 17.339 24.201 -42.955 1.00 90.75 526 ALA A O 1
ATOM 3816 N N . ALA A 1 527 ? 15.376 25.077 -42.297 1.00 90.50 527 ALA A N 1
ATOM 3817 C CA . ALA A 1 527 ? 14.515 24.324 -43.207 1.00 90.50 527 ALA A CA 1
ATOM 3818 C C . ALA A 1 527 ? 13.513 25.266 -43.912 1.00 90.50 527 ALA A C 1
ATOM 3820 O O . ALA A 1 527 ? 12.389 25.429 -43.431 1.00 90.50 527 ALA A O 1
ATOM 3821 N N . PRO A 1 528 ? 13.882 25.889 -45.049 1.00 89.38 528 PRO A N 1
ATOM 3822 C CA . PRO A 1 528 ? 13.043 26.872 -45.750 1.00 89.38 528 PRO A CA 1
ATOM 3823 C C . PRO A 1 528 ? 11.661 26.363 -46.181 1.00 89.38 528 PRO A C 1
ATOM 3825 O O . PRO A 1 528 ? 10.725 27.145 -46.322 1.00 89.38 528 PRO A O 1
ATOM 3828 N N . GLU A 1 529 ? 11.528 25.057 -46.388 1.00 88.56 529 GLU A N 1
ATOM 3829 C CA . GLU A 1 529 ? 10.298 24.364 -46.771 1.00 88.56 529 GLU A CA 1
ATOM 3830 C C . GLU A 1 529 ? 9.410 23.945 -45.586 1.00 88.56 529 GLU A C 1
ATOM 3832 O O . GLU A 1 529 ? 8.415 23.246 -45.790 1.00 88.56 529 GLU A O 1
ATOM 3837 N N . VAL A 1 530 ? 9.764 24.318 -44.349 1.00 92.94 530 VAL A N 1
ATOM 3838 C CA . VAL A 1 530 ? 8.988 23.943 -43.160 1.00 92.94 530 VAL A CA 1
ATOM 3839 C C . VAL A 1 530 ? 7.579 24.544 -43.192 1.00 92.94 530 VAL A C 1
ATOM 3841 O O . VAL A 1 530 ? 7.388 25.734 -43.441 1.00 92.94 530 VAL A O 1
ATOM 3844 N N . ARG A 1 531 ? 6.579 23.711 -42.898 1.00 94.44 531 ARG A N 1
ATOM 3845 C CA . ARG A 1 531 ? 5.165 24.094 -42.780 1.00 94.44 531 ARG A CA 1
ATOM 3846 C C . ARG A 1 531 ? 4.726 24.088 -41.321 1.00 94.44 531 ARG A C 1
ATOM 3848 O O . ARG A 1 531 ? 5.082 23.179 -40.572 1.00 94.44 531 ARG A O 1
ATOM 3855 N N . PHE A 1 532 ? 3.912 25.062 -40.919 1.00 96.19 532 PHE A N 1
ATOM 3856 C CA . PHE A 1 532 ? 3.417 25.173 -39.543 1.00 96.19 532 PHE A CA 1
ATOM 3857 C C . PHE A 1 532 ? 1.954 24.740 -39.433 1.00 96.19 532 PHE A C 1
ATOM 3859 O O . PHE A 1 532 ? 1.069 25.338 -40.041 1.00 96.19 532 PHE A O 1
ATOM 3866 N N . VAL A 1 533 ? 1.694 23.729 -38.604 1.00 97.38 533 VAL A N 1
ATOM 3867 C CA . VAL A 1 533 ? 0.351 23.296 -38.206 1.00 97.38 533 VAL A CA 1
ATOM 3868 C C . VAL A 1 533 ? 0.074 23.831 -36.806 1.00 97.38 533 VAL A C 1
ATOM 3870 O O . VAL A 1 533 ? 0.637 23.345 -35.830 1.00 97.38 533 VAL A O 1
ATOM 3873 N N . HIS A 1 534 ? -0.785 24.834 -36.679 1.00 97.00 534 HIS A N 1
ATOM 3874 C CA . HIS A 1 534 ? -1.129 25.435 -35.396 1.00 97.00 534 HIS A CA 1
ATOM 3875 C C . HIS A 1 534 ? -2.429 24.859 -34.843 1.00 97.00 534 HIS A C 1
ATOM 3877 O O . HIS A 1 534 ? -3.504 25.028 -35.418 1.00 97.00 534 HIS A O 1
ATOM 3883 N N . LEU A 1 535 ? -2.315 24.221 -33.681 1.00 96.19 535 LEU A N 1
ATOM 3884 C CA . LEU A 1 535 ? -3.441 23.755 -32.881 1.00 96.19 535 LEU A CA 1
ATOM 3885 C C . LEU A 1 535 ? -3.976 24.917 -32.038 1.00 96.19 535 LEU A C 1
ATOM 3887 O O . LEU A 1 535 ? -3.485 25.177 -30.934 1.00 96.19 535 LEU A O 1
ATOM 3891 N N . ALA A 1 536 ? -4.959 25.622 -32.586 1.00 92.44 536 ALA A N 1
ATOM 3892 C CA . ALA A 1 536 ? -5.571 26.802 -31.997 1.00 92.44 536 ALA A CA 1
ATOM 3893 C C . ALA A 1 536 ? -6.770 26.424 -31.117 1.00 92.44 536 ALA A C 1
ATOM 3895 O O . ALA A 1 536 ? -7.554 25.544 -31.456 1.00 92.44 536 ALA A O 1
ATOM 3896 N N . GLY A 1 537 ? -6.935 27.114 -29.992 1.00 89.75 537 GLY A N 1
ATOM 3897 C CA . GLY A 1 537 ? -8.090 26.946 -29.117 1.00 89.75 537 GLY A CA 1
ATOM 3898 C C . GLY A 1 537 ? -8.330 28.164 -28.249 1.00 89.75 537 GLY A C 1
ATOM 3899 O O . GLY A 1 537 ? -7.412 28.949 -28.001 1.00 89.75 537 GLY A O 1
ATOM 3900 N N . THR A 1 538 ? -9.560 28.314 -27.768 1.00 90.25 538 THR A N 1
ATOM 3901 C CA . THR A 1 538 ? -9.890 29.330 -26.771 1.00 90.25 538 THR A CA 1
ATOM 3902 C C . THR A 1 538 ? -9.231 28.997 -25.435 1.00 90.25 538 THR A C 1
ATOM 3904 O O . THR A 1 538 ? -8.888 27.844 -25.141 1.00 90.25 538 THR A O 1
ATOM 3907 N N . ARG A 1 539 ? -9.069 30.019 -24.588 1.00 88.12 539 ARG A N 1
ATOM 3908 C CA . ARG A 1 539 ? -8.534 29.862 -23.230 1.00 88.12 539 ARG A CA 1
ATOM 3909 C C . ARG A 1 539 ? -9.308 28.796 -22.449 1.00 88.12 539 ARG A C 1
ATOM 3911 O O . ARG A 1 539 ? -8.700 27.992 -21.750 1.00 88.12 539 ARG A O 1
ATOM 3918 N N . GLU A 1 540 ? -10.628 28.769 -22.592 1.00 87.00 540 GLU A N 1
ATOM 3919 C CA . GLU A 1 540 ? -11.528 27.841 -21.905 1.00 87.00 540 GLU A CA 1
ATOM 3920 C C . GLU A 1 540 ? -11.304 26.399 -22.372 1.00 87.00 540 GLU A C 1
ATOM 3922 O O . GLU A 1 540 ? -11.177 25.504 -21.539 1.00 87.00 540 GLU A O 1
ATOM 3927 N N . GLN A 1 541 ? -11.181 26.170 -23.686 1.00 88.12 541 GLN A N 1
ATOM 3928 C CA . GLN A 1 541 ? -10.892 24.844 -24.245 1.00 88.12 541 GLN A CA 1
ATOM 3929 C C . GLN A 1 541 ? -9.532 24.317 -23.762 1.00 88.12 541 GLN A C 1
ATOM 3931 O O . GLN A 1 541 ? -9.399 23.146 -23.398 1.00 88.12 541 GLN A O 1
ATOM 3936 N N . LEU A 1 542 ? -8.519 25.186 -23.723 1.00 88.31 542 LEU A N 1
ATOM 3937 C CA . LEU A 1 542 ? -7.172 24.849 -23.262 1.00 88.31 542 LEU A CA 1
ATOM 3938 C C . LEU A 1 542 ? -7.136 24.567 -21.753 1.00 88.31 542 LEU A C 1
ATOM 3940 O O . LEU A 1 542 ? -6.554 23.569 -21.330 1.00 88.31 542 LEU A O 1
ATOM 3944 N N . ALA A 1 543 ? -7.805 25.391 -20.944 1.00 83.69 543 ALA A N 1
ATOM 3945 C CA . ALA A 1 543 ? -7.912 25.193 -19.500 1.00 83.69 543 ALA A CA 1
ATOM 3946 C C . ALA A 1 543 ? -8.687 23.911 -19.147 1.00 83.69 543 ALA A C 1
ATOM 3948 O O . ALA A 1 543 ? -8.270 23.165 -18.257 1.00 83.69 543 ALA A O 1
ATOM 3949 N N . ALA A 1 544 ? -9.769 23.609 -19.872 1.00 82.94 544 ALA A N 1
ATOM 3950 C CA . ALA A 1 544 ? -10.525 22.367 -19.715 1.00 82.94 544 ALA A CA 1
ATOM 3951 C C . ALA A 1 544 ? -9.661 21.133 -20.031 1.00 82.94 544 ALA A C 1
ATOM 3953 O O . ALA A 1 544 ? -9.643 20.162 -19.275 1.00 82.94 544 ALA A O 1
ATOM 3954 N N . ARG A 1 545 ? -8.863 21.186 -21.106 1.00 82.88 545 ARG A N 1
ATOM 3955 C CA . ARG A 1 545 ? -7.918 20.108 -21.445 1.00 82.88 545 ARG A CA 1
ATOM 3956 C C . ARG A 1 545 ? -6.825 19.937 -20.389 1.00 82.88 545 ARG A C 1
ATOM 3958 O O . ARG A 1 545 ? -6.480 18.803 -20.070 1.00 82.88 545 ARG A O 1
ATOM 3965 N N . LEU A 1 546 ? -6.302 21.025 -19.823 1.00 75.25 546 LEU A N 1
ATOM 3966 C CA . LEU A 1 546 ? -5.269 20.978 -18.780 1.00 75.25 546 LEU A CA 1
ATOM 3967 C C . LEU A 1 546 ? -5.789 20.434 -17.443 1.00 75.25 546 LEU A C 1
ATOM 3969 O O . LEU A 1 546 ? -5.100 19.645 -16.809 1.00 75.25 546 LEU A O 1
ATOM 3973 N N . THR A 1 547 ? -7.006 20.803 -17.041 1.00 68.62 547 THR A N 1
ATOM 3974 C CA . THR A 1 547 ? -7.638 20.314 -15.799 1.00 68.62 547 THR A CA 1
ATOM 3975 C C . THR A 1 547 ? -8.066 18.849 -15.876 1.00 68.62 547 THR A C 1
ATOM 3977 O O . THR A 1 547 ? -8.111 18.174 -14.854 1.00 68.62 547 THR A O 1
ATOM 3980 N N . SER A 1 548 ? -8.328 18.329 -17.079 1.00 64.25 548 SER A N 1
ATOM 3981 C CA . SER A 1 548 ? -8.664 16.914 -17.295 1.00 64.25 548 SER A CA 1
ATOM 3982 C C . SER A 1 548 ? -7.468 15.945 -17.246 1.00 64.25 548 SER A C 1
ATOM 3984 O O . SER A 1 548 ? -7.667 14.732 -17.326 1.00 64.25 548 SER A O 1
ATOM 3986 N N . ARG A 1 549 ? -6.223 16.440 -17.127 1.00 62.47 549 ARG A N 1
ATOM 3987 C CA . ARG A 1 549 ? -5.015 15.599 -17.034 1.00 62.47 549 ARG A CA 1
ATOM 3988 C C . ARG A 1 549 ? -4.723 15.230 -15.578 1.00 62.47 549 ARG A C 1
ATOM 3990 O O . ARG A 1 549 ? -4.560 16.107 -14.740 1.00 62.47 549 ARG A O 1
ATOM 3997 N N . VAL A 1 550 ? -4.611 13.929 -15.309 1.00 46.28 550 VAL A N 1
ATOM 3998 C CA . VAL A 1 550 ? -4.436 13.367 -13.955 1.00 46.28 550 VAL A CA 1
ATOM 3999 C C . VAL A 1 550 ? -2.991 13.499 -13.437 1.00 46.28 550 VAL A C 1
ATOM 4001 O O . VAL A 1 550 ? -2.795 13.562 -12.229 1.00 46.28 550 VAL A O 1
ATOM 4004 N N . ASP A 1 551 ? -1.995 13.641 -14.324 1.00 40.91 551 ASP A N 1
ATOM 4005 C CA . ASP A 1 551 ? -0.570 13.525 -13.947 1.00 40.91 551 ASP A CA 1
ATOM 4006 C C . ASP A 1 551 ? 0.232 14.838 -13.884 1.00 40.91 551 ASP A C 1
ATOM 4008 O O . ASP A 1 551 ? 1.343 14.844 -13.362 1.00 40.91 551 ASP A O 1
ATOM 4012 N N . HIS A 1 552 ? -0.293 15.976 -14.356 1.00 49.62 552 HIS A N 1
ATOM 4013 C CA . HIS A 1 552 ? 0.434 17.254 -14.294 1.00 49.62 552 HIS A CA 1
ATOM 4014 C C . HIS A 1 552 ? -0.515 18.445 -14.122 1.00 49.62 552 HIS A C 1
ATOM 4016 O O . HIS A 1 552 ? -1.129 18.911 -15.084 1.00 49.62 552 HIS A O 1
ATOM 4022 N N . PHE A 1 553 ? -0.607 18.980 -12.901 1.00 43.09 553 PHE A N 1
ATOM 4023 C CA . PHE A 1 553 ? -1.281 20.254 -12.646 1.00 43.09 553 PHE A CA 1
ATOM 4024 C C . PHE A 1 553 ? -0.419 21.407 -13.178 1.00 43.09 553 PHE A C 1
ATOM 4026 O O . PHE A 1 553 ? 0.668 21.662 -12.662 1.00 43.09 553 PHE A O 1
ATOM 4033 N N . MET A 1 554 ? -0.900 22.117 -14.202 1.00 52.38 554 MET A N 1
ATOM 4034 C CA . MET A 1 554 ? -0.249 23.330 -14.702 1.00 52.38 554 MET A CA 1
ATOM 4035 C C . MET A 1 554 ? -1.017 24.571 -14.216 1.00 52.38 554 MET A C 1
ATOM 4037 O O . MET A 1 554 ? -2.197 24.709 -14.546 1.00 52.38 554 MET A O 1
ATOM 4041 N N . PRO A 1 555 ? -0.391 25.482 -13.446 1.00 57.97 555 PRO A N 1
ATOM 4042 C CA . PRO A 1 555 ? -1.043 26.694 -12.957 1.00 57.97 555 PRO A CA 1
ATOM 4043 C C . PRO A 1 555 ? -1.657 27.532 -14.086 1.00 57.97 555 PRO A C 1
ATOM 4045 O O . PRO A 1 555 ? -1.006 27.781 -15.101 1.00 57.97 555 PRO A O 1
ATOM 4048 N N . ALA A 1 556 ? -2.875 28.049 -13.881 1.00 60.12 556 ALA A N 1
ATOM 4049 C CA . ALA A 1 556 ? -3.581 28.895 -14.856 1.00 60.12 556 ALA A CA 1
ATOM 4050 C C . ALA A 1 556 ? -2.755 30.117 -15.317 1.00 60.12 556 ALA A C 1
ATOM 4052 O O . ALA A 1 556 ? -2.859 30.539 -16.466 1.00 60.12 556 ALA A O 1
ATOM 4053 N N . ALA A 1 557 ? -1.870 30.630 -14.454 1.00 62.62 557 ALA A N 1
ATOM 4054 C CA . ALA A 1 557 ? -0.959 31.730 -14.769 1.00 62.62 557 ALA A CA 1
ATOM 4055 C C . ALA A 1 557 ? 0.048 31.402 -15.896 1.00 62.62 557 ALA A C 1
ATOM 4057 O O . ALA A 1 557 ? 0.442 32.295 -16.646 1.00 62.62 557 ALA A O 1
ATOM 4058 N N . LEU A 1 558 ? 0.446 30.132 -16.061 1.00 68.12 558 LEU A N 1
ATOM 4059 C CA . LEU A 1 558 ? 1.353 29.721 -17.139 1.00 68.12 558 LEU A CA 1
ATOM 4060 C C . LEU A 1 558 ? 0.644 29.659 -18.495 1.00 68.12 558 LEU A C 1
ATOM 4062 O O . LEU A 1 558 ? 1.235 30.064 -19.497 1.00 68.12 558 LEU A O 1
ATOM 4066 N N . LEU A 1 559 ? -0.623 29.231 -18.535 1.00 80.94 559 LEU A N 1
ATOM 4067 C CA . LEU A 1 559 ? -1.430 29.260 -19.760 1.00 80.94 559 LEU A CA 1
ATOM 4068 C C . LEU A 1 559 ? -1.567 30.695 -20.289 1.00 80.94 559 LEU A C 1
ATOM 4070 O O . LEU A 1 559 ? -1.359 30.942 -21.476 1.00 80.94 559 LEU A O 1
ATOM 4074 N N . ASP A 1 560 ? -1.825 31.643 -19.392 1.00 81.25 560 ASP A N 1
ATOM 4075 C CA . ASP A 1 560 ? -1.984 33.059 -19.733 1.00 81.25 560 ASP A CA 1
ATOM 4076 C C . ASP A 1 560 ? -0.702 33.657 -20.304 1.00 81.25 560 ASP A C 1
ATOM 4078 O O . ASP A 1 560 ? -0.733 34.349 -21.322 1.00 81.25 560 ASP A O 1
ATOM 4082 N N . SER A 1 561 ? 0.442 33.326 -19.701 1.00 78.94 561 SER A N 1
ATOM 4083 C CA . SER A 1 561 ? 1.748 33.767 -20.195 1.00 78.94 561 SER A CA 1
ATOM 4084 C C . SER A 1 561 ? 2.061 33.234 -21.601 1.00 78.94 561 SER A C 1
ATOM 4086 O O . SER A 1 561 ? 2.647 33.945 -22.419 1.00 78.94 561 SER A O 1
ATOM 4088 N N . GLN A 1 562 ? 1.636 32.008 -21.921 1.00 83.50 562 GLN A N 1
ATOM 4089 C CA . GLN A 1 562 ? 1.859 31.406 -23.235 1.00 83.50 562 GLN A CA 1
ATOM 4090 C C . GLN A 1 562 ? 0.907 31.950 -24.297 1.00 83.50 562 GLN A C 1
ATOM 4092 O O . GLN A 1 562 ? 1.347 32.196 -25.416 1.00 83.50 562 GLN A O 1
ATOM 4097 N N . LEU A 1 563 ? -0.359 32.199 -23.947 1.00 86.94 563 LEU A N 1
ATOM 4098 C CA . LEU A 1 563 ? -1.307 32.876 -24.835 1.00 86.94 563 LEU A CA 1
ATOM 4099 C C . LEU A 1 563 ? -0.861 34.312 -25.138 1.00 86.94 563 LEU A C 1
ATOM 4101 O O . LEU A 1 563 ? -0.949 34.739 -26.283 1.00 86.94 563 LEU A O 1
ATOM 4105 N N . ALA A 1 564 ? -0.309 35.027 -24.153 1.00 85.94 564 ALA A N 1
ATOM 4106 C CA . ALA A 1 564 ? 0.274 36.355 -24.360 1.00 85.94 564 ALA A CA 1
ATOM 4107 C C . ALA A 1 564 ? 1.559 36.332 -25.213 1.00 85.94 564 ALA A C 1
ATOM 4109 O O . ALA A 1 564 ? 1.904 37.329 -25.839 1.00 85.94 564 ALA A O 1
ATOM 4110 N N . THR A 1 565 ? 2.273 35.202 -25.232 1.00 85.69 565 THR A N 1
ATOM 4111 C CA . THR A 1 565 ? 3.496 35.002 -26.030 1.00 85.69 565 THR A CA 1
ATOM 4112 C C . THR A 1 565 ? 3.196 34.555 -27.468 1.00 85.69 565 THR A C 1
ATOM 4114 O O . THR A 1 565 ? 4.066 34.670 -28.328 1.00 85.69 565 THR A O 1
ATOM 4117 N N . LEU A 1 566 ? 1.998 34.022 -27.732 1.00 91.75 566 LEU A N 1
ATOM 4118 C CA . LEU A 1 566 ? 1.598 33.499 -29.036 1.00 91.75 566 LEU A CA 1
ATOM 4119 C C . LEU A 1 566 ? 1.360 34.636 -30.038 1.00 91.75 566 LEU A C 1
ATOM 4121 O O . LEU A 1 566 ? 0.365 35.355 -29.975 1.00 91.75 566 LEU A O 1
ATOM 4125 N N . GLU A 1 567 ? 2.255 34.747 -31.010 1.00 93.19 567 GLU A N 1
ATOM 4126 C CA . GLU A 1 567 ? 2.117 35.626 -32.165 1.00 93.19 567 GLU A CA 1
ATOM 4127 C C . GLU A 1 567 ? 1.410 34.871 -33.303 1.00 93.19 567 GLU A C 1
ATOM 4129 O O . GLU A 1 567 ? 1.864 33.778 -33.675 1.00 93.19 567 GLU A O 1
ATOM 4134 N N . PRO A 1 568 ? 0.329 35.429 -33.888 1.00 89.56 568 PRO A N 1
ATOM 4135 C CA . PRO A 1 568 ? -0.381 34.806 -35.001 1.00 89.56 568 PRO A CA 1
ATOM 4136 C C . PRO A 1 568 ? 0.547 34.453 -36.170 1.00 89.56 568 PRO A C 1
ATOM 4138 O O . PRO A 1 568 ? 1.489 35.188 -36.469 1.00 89.56 568 PRO A O 1
ATOM 4141 N N . LEU A 1 569 ? 0.265 33.332 -36.838 1.00 90.06 569 LEU A N 1
ATOM 4142 C CA . LEU A 1 569 ? 0.939 32.970 -38.086 1.00 90.06 569 LEU A CA 1
ATOM 4143 C C . LEU A 1 569 ? 0.546 33.947 -39.199 1.00 90.06 569 LEU A C 1
ATOM 4145 O O . LEU A 1 569 ? -0.630 34.301 -39.329 1.00 90.06 569 LEU A O 1
ATOM 4149 N N . THR A 1 570 ? 1.514 34.363 -40.010 1.00 89.00 570 THR A N 1
ATOM 4150 C CA . THR A 1 570 ? 1.286 35.228 -41.172 1.00 89.00 570 THR A CA 1
ATOM 4151 C C . THR A 1 570 ? 1.205 34.422 -42.476 1.00 89.00 570 THR A C 1
ATOM 4153 O O . THR A 1 570 ? 1.682 33.290 -42.533 1.00 89.00 570 THR A O 1
ATOM 4156 N N . PRO A 1 571 ? 0.584 34.957 -43.550 1.00 85.69 571 PRO A N 1
ATOM 4157 C CA . PRO A 1 571 ? 0.394 34.211 -44.801 1.00 85.69 571 PRO A CA 1
ATOM 4158 C C . PRO A 1 571 ? 1.686 33.706 -45.464 1.00 85.69 571 PRO A C 1
ATOM 4160 O O . PRO A 1 571 ? 1.654 32.706 -46.172 1.00 85.69 571 PRO A O 1
ATOM 4163 N N . ASP A 1 572 ? 2.822 34.368 -45.231 1.00 86.69 572 ASP A N 1
ATOM 4164 C CA . ASP A 1 572 ? 4.147 33.953 -45.713 1.00 86.69 572 ASP A CA 1
ATOM 4165 C C . ASP A 1 572 ? 4.737 32.744 -44.964 1.00 86.69 572 ASP A C 1
ATOM 4167 O O . ASP A 1 572 ? 5.769 32.217 -45.372 1.00 86.69 572 ASP A O 1
ATOM 4171 N N . GLU A 1 573 ? 4.085 32.290 -43.891 1.00 86.94 573 GLU A N 1
ATOM 4172 C CA . GLU A 1 573 ? 4.447 31.093 -43.115 1.00 86.94 573 GLU A CA 1
ATOM 4173 C C . GLU A 1 573 ? 3.620 29.856 -43.527 1.00 86.94 573 GLU A C 1
ATOM 4175 O O . GLU A 1 573 ? 3.721 28.808 -42.890 1.00 86.94 573 GLU A O 1
ATOM 4180 N N . ASP A 1 574 ? 2.792 29.998 -44.574 1.00 82.62 574 ASP A N 1
ATOM 4181 C CA . ASP A 1 574 ? 1.893 28.988 -45.156 1.00 82.62 574 ASP A CA 1
ATOM 4182 C C . ASP A 1 574 ? 1.181 28.098 -44.106 1.00 82.62 574 ASP A C 1
ATOM 4184 O O . ASP A 1 574 ? 1.385 26.872 -44.060 1.00 82.62 574 ASP A O 1
ATOM 4188 N N . PRO A 1 575 ? 0.388 28.716 -43.203 1.00 90.25 575 PRO A N 1
ATOM 4189 C CA . PRO A 1 575 ? -0.075 28.068 -41.986 1.00 90.25 575 PRO A CA 1
ATOM 4190 C C . PRO A 1 575 ? -1.284 27.156 -42.197 1.00 90.25 575 PRO A C 1
ATOM 4192 O O . PRO A 1 575 ? -2.243 27.501 -42.886 1.00 90.25 575 PRO A O 1
ATOM 4195 N N . VAL A 1 576 ? -1.302 26.038 -41.475 1.00 95.00 576 VAL A N 1
ATOM 4196 C CA . VAL A 1 576 ? -2.481 25.182 -41.304 1.00 95.00 576 VAL A CA 1
ATOM 4197 C C . VAL A 1 576 ? -3.046 25.421 -39.905 1.00 95.00 576 VAL A C 1
ATOM 4199 O O . VAL A 1 576 ? -2.448 25.016 -38.911 1.00 95.00 576 VAL A O 1
ATOM 4202 N N . LEU A 1 577 ? -4.185 26.107 -39.808 1.00 94.31 577 LEU A N 1
ATOM 4203 C CA . LEU A 1 577 ? -4.855 26.389 -38.534 1.00 94.31 577 LEU A CA 1
ATOM 4204 C C . LEU A 1 577 ? -5.918 25.326 -38.252 1.00 94.31 577 LEU A C 1
ATOM 4206 O O . LEU A 1 577 ? -6.815 25.134 -39.070 1.00 94.31 577 LEU A O 1
ATOM 4210 N N . LEU A 1 578 ? -5.848 24.674 -37.091 1.00 95.38 578 LEU A N 1
ATOM 4211 C CA . LEU A 1 578 ? -6.798 23.637 -36.690 1.00 95.38 578 LEU A CA 1
ATOM 4212 C C . LEU A 1 578 ? -7.373 23.918 -35.299 1.00 95.38 578 LEU A C 1
ATOM 4214 O O . LEU A 1 578 ? -6.621 24.179 -34.362 1.00 95.38 578 LEU A O 1
ATOM 4218 N N . ASP A 1 579 ? -8.697 23.833 -35.166 1.00 93.31 579 ASP A N 1
ATOM 4219 C CA . ASP A 1 579 ? -9.409 24.060 -33.903 1.00 93.31 579 ASP A CA 1
ATOM 4220 C C . ASP A 1 579 ? -9.365 22.814 -33.014 1.00 93.31 579 ASP A C 1
ATOM 4222 O O . ASP A 1 579 ? -9.885 21.751 -33.363 1.00 93.31 579 ASP A O 1
ATOM 4226 N N . ILE A 1 580 ? -8.804 22.959 -31.816 1.00 93.50 580 ILE A N 1
ATOM 4227 C CA . ILE A 1 580 ? -8.736 21.897 -30.814 1.00 93.50 580 ILE A CA 1
ATOM 4228 C C . ILE A 1 580 ? -10.109 21.461 -30.268 1.00 93.50 580 ILE A C 1
ATOM 4230 O O . ILE A 1 580 ? -10.164 20.622 -29.377 1.00 93.50 580 ILE A O 1
ATOM 4234 N N . ALA A 1 581 ? -11.234 21.978 -30.749 1.00 90.25 581 ALA A N 1
ATOM 4235 C CA . ALA A 1 581 ? -12.539 21.372 -30.498 1.00 90.25 581 ALA A CA 1
ATOM 4236 C C . ALA A 1 581 ? -12.625 19.926 -31.029 1.00 90.25 581 ALA A C 1
ATOM 4238 O O . ALA A 1 581 ? -13.352 19.109 -30.464 1.00 90.25 581 ALA A O 1
ATOM 4239 N N . LEU A 1 582 ? -11.873 19.601 -32.087 1.00 91.00 582 LEU A N 1
ATOM 4240 C CA . LEU A 1 582 ? -11.907 18.294 -32.746 1.00 91.00 582 LEU A CA 1
ATOM 4241 C C . LEU A 1 582 ? -11.049 17.233 -32.040 1.00 91.00 582 LEU A C 1
ATOM 4243 O O . LEU A 1 582 ? -10.118 17.527 -31.274 1.00 91.00 582 LEU A O 1
ATOM 4247 N N . ALA A 1 583 ? -11.351 15.965 -32.333 1.00 91.44 583 ALA A N 1
ATOM 4248 C CA . ALA A 1 583 ? -10.582 14.835 -31.827 1.00 91.44 583 ALA A CA 1
ATOM 4249 C C . ALA A 1 583 ? -9.174 14.787 -32.467 1.00 91.44 583 ALA A C 1
ATOM 4251 O O . ALA A 1 583 ? -9.025 15.103 -33.649 1.00 91.44 583 ALA A O 1
ATOM 4252 N N . PRO A 1 584 ? -8.123 14.331 -31.752 1.00 93.44 584 PRO A N 1
ATOM 4253 C CA . PRO A 1 584 ? -6.752 14.301 -32.281 1.00 93.44 584 PRO A CA 1
ATOM 4254 C C . PRO A 1 584 ? -6.579 13.561 -33.617 1.00 93.44 584 PRO A C 1
ATOM 4256 O O . PRO A 1 584 ? -5.786 13.986 -34.453 1.00 93.44 584 PRO A O 1
ATOM 4259 N N . ALA A 1 585 ? -7.334 12.480 -33.838 1.00 93.12 585 ALA A N 1
ATOM 4260 C CA . ALA A 1 585 ? -7.302 11.727 -35.092 1.00 93.12 585 ALA A CA 1
ATOM 4261 C C . ALA A 1 585 ? -7.862 12.529 -36.280 1.00 93.12 585 ALA A C 1
ATOM 4263 O O . ALA A 1 585 ? -7.308 12.449 -37.376 1.00 93.12 585 ALA A O 1
ATOM 4264 N N . GLU A 1 586 ? -8.911 13.323 -36.052 1.00 94.31 586 GLU A N 1
ATOM 4265 C CA . GLU A 1 586 ? -9.513 14.202 -37.063 1.00 94.31 586 GLU A CA 1
ATOM 4266 C C . GLU A 1 586 ? -8.594 15.387 -37.374 1.00 94.31 586 GLU A C 1
ATOM 4268 O O . GLU A 1 586 ? -8.419 15.745 -38.535 1.00 94.31 586 GLU A O 1
ATOM 4273 N N . LEU A 1 587 ? -7.943 15.952 -36.350 1.00 95.50 587 LEU A N 1
ATOM 4274 C CA . LEU A 1 587 ? -6.938 17.007 -36.515 1.00 95.50 587 LEU A CA 1
ATOM 4275 C C . LEU A 1 587 ? -5.756 16.532 -37.365 1.00 95.50 587 LEU A C 1
ATOM 4277 O O . LEU A 1 587 ? -5.357 17.216 -38.304 1.00 95.50 587 LEU A O 1
ATOM 4281 N N . ALA A 1 588 ? -5.221 15.343 -37.074 1.00 94.88 588 ALA A N 1
ATOM 4282 C CA . ALA A 1 588 ? -4.131 14.759 -37.851 1.00 94.88 588 ALA A CA 1
ATOM 4283 C C . ALA A 1 588 ? -4.545 14.460 -39.302 1.00 94.88 588 ALA A C 1
ATOM 4285 O O . ALA A 1 588 ? -3.750 14.630 -40.223 1.00 94.88 588 ALA A O 1
ATOM 4286 N N . GLU A 1 589 ? -5.793 14.043 -39.525 1.00 93.81 589 GLU A N 1
ATOM 4287 C CA . GLU A 1 589 ? -6.324 13.829 -40.869 1.00 93.81 589 GLU A CA 1
ATOM 4288 C C . GLU A 1 589 ? -6.490 15.140 -41.649 1.00 93.81 589 GLU A C 1
ATOM 4290 O O . GLU A 1 589 ? -6.109 15.206 -42.816 1.00 93.81 589 GLU A O 1
ATOM 4295 N N . GLN A 1 590 ? -7.011 16.196 -41.020 1.00 94.81 590 GLN A N 1
ATOM 4296 C CA . GLN A 1 590 ? -7.123 17.511 -41.654 1.00 94.81 590 GLN A CA 1
ATOM 4297 C C . GLN A 1 590 ? -5.750 18.111 -41.965 1.00 94.81 590 GLN A C 1
ATOM 4299 O O . GLN A 1 590 ? -5.556 18.620 -43.067 1.00 94.81 590 GLN A O 1
ATOM 4304 N N . ALA A 1 591 ? -4.787 17.986 -41.045 1.00 94.19 591 ALA A N 1
ATOM 4305 C CA . ALA A 1 591 ? -3.405 18.390 -41.283 1.00 94.19 591 ALA A CA 1
ATOM 4306 C C . ALA A 1 591 ? -2.807 17.658 -42.493 1.00 94.19 591 ALA A C 1
ATOM 4308 O O . ALA A 1 591 ? -2.286 18.303 -43.394 1.00 94.19 591 ALA A O 1
ATOM 4309 N N . ALA A 1 592 ? -2.942 16.330 -42.559 1.00 92.81 592 ALA A N 1
ATOM 4310 C CA . ALA A 1 592 ? -2.401 15.524 -43.654 1.00 92.81 592 ALA A CA 1
ATOM 4311 C C . ALA A 1 592 ? -3.042 15.818 -45.022 1.00 92.81 592 ALA A C 1
ATOM 4313 O O . ALA A 1 592 ? -2.431 15.539 -46.043 1.00 92.81 592 ALA A O 1
ATOM 4314 N N . ARG A 1 593 ? -4.273 16.347 -45.061 1.00 91.56 593 ARG A N 1
ATOM 4315 C CA . ARG A 1 593 ? -4.927 16.785 -46.308 1.00 91.56 593 ARG A CA 1
ATOM 4316 C C . ARG A 1 593 ? -4.502 18.188 -46.752 1.00 91.56 593 ARG A C 1
ATOM 4318 O O . ARG A 1 593 ? -4.679 18.518 -47.921 1.00 91.56 593 ARG A O 1
ATOM 4325 N N . ALA A 1 594 ? -4.063 19.026 -45.814 1.00 88.12 594 ALA A N 1
ATOM 4326 C CA . ALA A 1 594 ? -3.677 20.416 -46.061 1.00 88.12 594 ALA A CA 1
ATOM 4327 C C . ALA A 1 594 ? -2.189 20.575 -46.426 1.00 88.12 594 ALA A C 1
ATOM 4329 O O . ALA A 1 594 ? -1.802 21.607 -46.981 1.00 88.12 594 ALA A O 1
ATOM 4330 N N . LEU A 1 595 ? -1.384 19.566 -46.089 1.00 86.75 595 LEU A N 1
ATOM 4331 C CA . LEU A 1 595 ? 0.025 19.402 -46.447 1.00 86.75 595 LEU A CA 1
ATOM 4332 C C . LEU A 1 595 ? 0.146 18.611 -47.751 1.00 86.75 595 LEU A C 1
ATOM 4334 O O . LEU A 1 595 ? 1.034 18.973 -48.554 1.00 86.75 595 LEU A O 1
#

Organism: NCBI:txid931535

Secondary structure (DSSP, 8-state):
----PPP---SSTTHHHHHHHHHHHHHHHHHHHHHHHHHHT------TTSS-------PEEEEEEEEEEEEEEEE--GGG--TTS---SEEEEEEEEEEE-SSTTTT-EEEEEPPTT--GGGS-TT-EEEEEEE--BTTBPPEEEEEEE--HHHHHHHHHHHHHHHHHHHHHHHHHHHHHHHHHHHHIIIIIHHHHHTT--HHHHHHHHHHHHHHHHHHHHH-S-HHHHHHHHHHHHHHHHHHHHHHHHHHHHT--S--SHHHHHHHHHTGGGHHHHHHHHHHHHHHHHHHHHHHHHHHHHHHHHHHHHHH-TT--HHHHHHHHHHHHHHHHHHHHHHHHHHHHHHTHHHHHHHHHHT--HHHHHTSHHHHHHHHHHHHHHHHHHHHHHHHHHHHHHHHHHHTTTHHHHHHHHHHHHHHHTTS------PPP-PPPPEEEEE-STTS-HHHHHHHHHHHHTS-EEEGGGG--HHHHHHHHTTPPP-HHHHHHHHHHHHHHHHH-TT-EEEE----SHHHHHHHHHH-TT-EEEEEE--HHHHHHHHHT-SS----HHHHHHHHHH-PPPP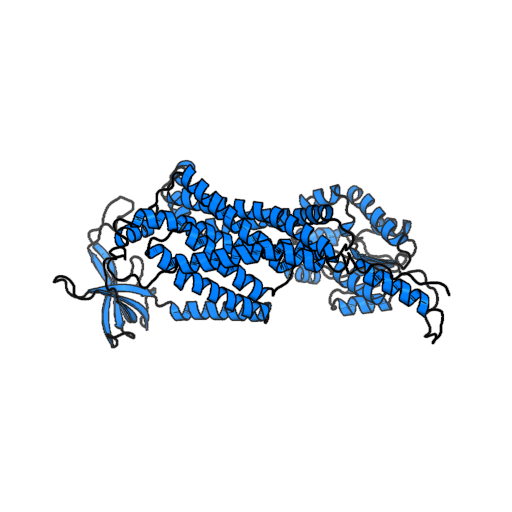GGG--EEEETTS-HHHHHHHHHHH-